Protein AF-A0A3P3XSP2-F1 (afdb_monomer)

InterPro domains:
  IPR001667 DDH domain [PF01368] (77-223)
  IPR003156 DHHA1 domain [PF02272] (504-598)
  IPR004610 Bacterial RecJ exonuclease [TIGR00644] (24-722)
  IPR038763 DHH phosphoesterase superfamily [SSF64182] (52-223)
  IPR038763 DHH phosphoesterase superfamily [SSF64182] (374-598)
  IPR041122 RecJ, OB domain [PF17768] (612-722)
  IPR051673 Single-stranded-DNA-specific exonuclease RecJ [PTHR30255] (363-726)

Radius of gyration: 29.61 Å; Cα contacts (8 Å, |Δi|>4): 1353; chains: 1; bounding box: 73×82×71 Å

Organism: NCBI:txid156406

Foldseek 3Di:
DAEDADDFDQVLLVVQCVLQVHDSLLSLLCRSLVVRALLFVCLLNDLDPLLDDQLVLFVLLLLVLVVLVVCQVVQAEEEEEFELALLRLLLQLLLQVLSVVLPHHYHYDYFFDPRDPADDLVNLVVCLVVRHQEYEYFQHQQAVQVSQVSSVVSNHAYEYQHAADRPDPDGHPGSYHHYLCPPPRSDPDNQAFSLRSSLSSLVLSLCVVVVNAQAWAKEKDKFWWDPVVPDDPDDDDDDDDPQQTKIKIKMFIAGSLDTPDIDIFIADSVRAGDPCVVVVVCVVCPPHAYEYADPPVVQVRCCVHPVNPDDDPYDHLLVLCCVPCVPVSPDDLNVQQVVDSSCSNDPDDCGSSNSSSSSVSSSSVVVSDVVVSNHLLSLLSSLLRCLQVQTACTRVNVSSNVSNLCCLQPPDDLLSVLLCVLQVNPDRDFSVCSNPRVSLLLRLCSLNSRNVLSSQSSPPPDNVSSNVSSVVSNVSSVVLVVLLVVVCVVCVVQQVVQCVVLVLAEGEDEEQPGRPSCQQVNQVVCCVVSVHKYKYWHQDPVQKIKIKIAHHPQAQVVVLCVQCVVQFPDKDDGRGIIMTMGGNVCVVVSVVSVSVVSVPDDTDPDDDYDYASEEDQLVRPDQCVVVVQVSQDPAGRSRHGHKYKYWQWWWPDWDWDDDDPWTKIWTWTDSDVDIAIEIEGSCPVCEVPFDHNVVRFGKIFMWGWDWDQDPNDTDIHTYTPDIGGHD

Secondary structure (DSSP, 8-state):
-EEE-----HHHHHHHHHHHT--HHHHHHHHHTT--SHHHHHHHH---GGGSPPGGGSTTHHHHHHHHHHHHHTT-EEEEEE-SSHHHHHHHHHHHHHHHHHT-EEEEE---TTPPSS--HHHHHHHHHTTEEEEEEES--TT-HHHHHHHHHTT-EEEEE--SPP-SSS----SEEE-TTSTTS--S-TT--HHHHHHHHHHHHHHHHHT-TT--EEEEEEEEPPGGG--S--SS----------EEEEEEEEETTEEEEEEEEE--TTSPPPTTHHHHHHHHHTTSEEEES-HHHHHHHHHHHHTT-----EEEHHHHHTTT-TTGGGS-HHHHHHH-GGGGG-SS---HHHHHHHHHHHHHHHHHHHTTSS-HHHHHHHHHHHHHTT---SHHHHHHHHHHHHHHHHS--HHHHHHHHHTT--SPP-HHHIIIIIHHHHHHHHHTT-THHHHHHHT--SHHHHHHHHHHHHHHHHHHHHHHHHHHHHHHHHHHHHHHHTTSS-EEEEESSS-GGGHHHHHHHHHHHH-S-EEEEEE-TTSEEEEEEE--TT--HHHHHHHTGGGEEEEEEETTEEEEEEEGGGHHHHHHHHHHHHHHPPPP-PPPEEE-SEE--GGG--TTHHHHHHHHPSPBTTBPPP-EEEEEEEEEEEEEEEETTEEEEEEEEE-SS-EEEEEETT-GGGBTTTB-TTTT-EEEEEEEEEEEEETTEEEEEEEEEEEEE--

Mean predicted aligned error: 7.8 Å

Solvent-accessible surface area (backbone atoms only — not comparable to full-atom values): 38610 Å² total; per-residue (Å²): 116,46,82,41,66,77,88,71,64,69,66,59,26,52,51,46,12,65,60,70,74,45,56,65,67,60,22,41,32,32,54,65,72,68,45,74,50,43,82,54,44,46,54,53,79,46,90,59,73,74,67,48,76,66,43,66,40,28,66,38,40,59,51,45,50,53,52,52,50,49,35,44,76,72,70,39,32,33,33,37,38,19,31,34,43,39,24,11,40,30,12,35,51,45,44,51,53,44,42,44,74,74,62,38,52,73,46,77,49,54,49,52,60,82,54,64,86,57,69,44,64,67,58,43,52,53,33,52,79,71,62,32,43,35,38,36,27,21,40,28,39,61,79,33,43,69,39,52,56,49,27,47,75,71,65,23,48,38,34,31,24,20,44,73,83,72,83,61,97,63,73,49,94,45,74,14,68,47,30,40,65,46,92,80,25,65,40,94,60,54,60,49,29,21,9,41,39,32,49,34,53,38,48,46,49,33,40,44,73,73,66,48,55,78,42,46,34,26,44,48,41,64,48,71,59,67,80,85,74,72,78,65,88,75,82,74,94,74,77,97,66,82,79,60,79,32,31,34,40,30,37,35,34,23,53,59,84,38,81,77,48,74,48,79,49,61,30,42,79,87,53,50,63,61,92,59,49,63,61,54,47,49,68,67,52,63,92,40,55,34,36,25,75,40,50,67,59,44,52,53,47,37,34,72,76,50,77,52,77,59,88,76,82,54,44,38,46,28,68,61,37,33,79,83,37,58,70,65,42,70,52,54,69,69,58,50,56,71,67,45,72,66,56,67,46,48,95,63,88,72,49,70,52,56,46,52,48,52,55,48,48,47,48,51,53,50,51,34,38,74,71,61,52,54,42,66,66,52,29,32,33,23,21,48,5,25,47,52,70,55,34,50,39,49,62,51,51,29,50,40,34,44,55,5,41,50,27,59,58,76,63,42,55,57,18,59,44,34,36,31,59,77,68,71,53,85,64,82,58,53,52,58,51,38,46,71,58,50,35,54,32,44,30,21,19,29,42,70,24,42,23,64,44,41,46,46,14,75,63,33,88,45,68,68,49,4,46,53,25,25,52,54,31,52,49,37,28,52,50,52,51,50,53,40,53,56,38,41,72,71,38,49,64,48,26,52,55,30,19,59,75,52,73,68,58,31,28,48,33,76,36,68,87,42,65,72,60,39,26,55,59,48,11,49,54,47,20,72,73,69,74,26,32,18,37,19,29,23,47,46,95,87,51,33,27,45,33,17,40,23,34,37,101,66,35,67,40,53,58,52,49,65,75,45,47,92,62,40,82,44,73,54,72,45,41,58,36,33,42,36,28,27,48,48,85,47,49,64,60,50,50,54,52,49,55,52,50,61,70,74,53,85,66,77,84,72,70,62,70,45,73,43,52,41,79,46,60,45,87,69,64,46,80,64,55,52,60,57,50,59,47,63,50,50,37,49,39,95,25,71,74,66,28,36,30,36,69,67,34,40,66,78,43,77,43,78,44,71,66,95,89,47,43,19,26,40,35,31,36,46,32,80,93,43,74,39,49,30,37,28,75,75,37,35,78,41,58,70,69,67,39,32,76,89,76,66,44,34,28,27,38,32,28,32,77,44,80,42,79,56,97,89,42,82,41,77,29,38,40,39,80,45,74,42,50,51,131

Structure (mmCIF, N/CA/C/O backbone):
data_AF-A0A3P3XSP2-F1
#
_entry.id   AF-A0A3P3XSP2-F1
#
loop_
_atom_site.group_PDB
_atom_site.id
_atom_site.type_symbol
_atom_site.label_atom_id
_atom_site.label_alt_id
_atom_site.label_comp_id
_atom_site.label_asym_id
_atom_site.label_entity_id
_atom_site.label_seq_id
_atom_site.pdbx_PDB_ins_code
_atom_site.Cartn_x
_atom_site.Cartn_y
_atom_site.Cartn_z
_atom_site.occupancy
_atom_site.B_iso_or_equiv
_atom_site.auth_seq_id
_atom_site.auth_comp_id
_atom_site.auth_asym_id
_atom_site.auth_atom_id
_atom_site.pdbx_PDB_model_num
ATOM 1 N N . MET A 1 1 ? 8.286 -1.061 -32.331 1.00 75.19 1 MET A N 1
ATOM 2 C CA . MET A 1 1 ? 7.518 -0.572 -31.164 1.00 75.19 1 MET A CA 1
ATOM 3 C C . MET A 1 1 ? 6.588 0.488 -31.691 1.00 75.19 1 MET A C 1
ATOM 5 O O . MET A 1 1 ? 7.045 1.421 -32.346 1.00 75.19 1 MET A O 1
ATOM 9 N N . LYS A 1 2 ? 5.294 0.334 -31.450 1.00 86.12 2 LYS A N 1
ATOM 10 C CA . LYS A 1 2 ? 4.291 1.264 -31.958 1.00 86.12 2 LYS A CA 1
ATOM 11 C C . LYS A 1 2 ? 4.090 2.390 -30.945 1.00 86.12 2 LYS A C 1
ATOM 13 O O . LYS A 1 2 ? 3.738 2.129 -29.798 1.00 86.12 2 LYS A O 1
ATOM 18 N N . TRP A 1 3 ? 4.355 3.632 -31.352 1.00 92.62 3 TRP A N 1
ATOM 19 C CA . TRP A 1 3 ? 4.163 4.811 -30.502 1.00 92.62 3 TRP A CA 1
ATOM 20 C C . TRP A 1 3 ? 2.712 5.281 -30.626 1.00 92.62 3 TRP A C 1
ATOM 22 O O . TRP A 1 3 ? 2.313 5.756 -31.691 1.00 92.62 3 TRP A O 1
ATOM 32 N N . THR A 1 4 ? 1.930 5.186 -29.551 1.00 93.19 4 THR A N 1
ATOM 33 C CA . THR A 1 4 ? 0.517 5.583 -29.569 1.00 93.19 4 THR A CA 1
ATOM 34 C C . THR A 1 4 ? 0.272 6.743 -28.624 1.00 93.19 4 THR A C 1
ATOM 36 O O . THR A 1 4 ? 0.550 6.675 -27.434 1.00 93.19 4 THR A O 1
ATOM 39 N N . LYS A 1 5 ? -0.326 7.816 -29.136 1.00 94.25 5 LYS A N 1
ATOM 40 C CA . LYS A 1 5 ? -0.815 8.932 -28.326 1.00 94.25 5 LYS A CA 1
ATOM 41 C C . LYS A 1 5 ? -2.330 8.979 -28.434 1.00 94.25 5 LYS A C 1
ATOM 43 O O . LYS A 1 5 ? -2.864 9.271 -29.499 1.00 94.25 5 LYS A O 1
ATOM 48 N N . LYS A 1 6 ? -3.020 8.695 -27.331 1.00 93.62 6 LYS A N 1
ATOM 49 C CA . LYS A 1 6 ? -4.481 8.773 -27.272 1.00 93.62 6 LYS A CA 1
ATOM 50 C C . LYS A 1 6 ? -4.935 10.233 -27.398 1.00 93.62 6 LYS A C 1
ATOM 52 O O . LYS A 1 6 ? -4.449 11.105 -26.667 1.00 93.62 6 LYS A O 1
ATOM 57 N N . GLU A 1 7 ? -5.866 10.479 -28.316 1.00 95.06 7 GLU A N 1
ATOM 58 C CA . GLU A 1 7 ? -6.561 11.762 -28.439 1.00 95.06 7 GLU A CA 1
ATOM 59 C C . GLU A 1 7 ? -7.485 11.983 -27.235 1.00 95.06 7 GLU A C 1
ATOM 61 O O . GLU A 1 7 ? -8.124 11.051 -26.743 1.00 95.06 7 GLU A O 1
ATOM 66 N N . ILE A 1 8 ? -7.534 13.220 -26.745 1.00 96.62 8 ILE A N 1
ATOM 67 C CA . ILE A 1 8 ? -8.281 13.601 -25.540 1.00 96.62 8 ILE A CA 1
ATOM 68 C C . ILE A 1 8 ? -9.073 14.884 -25.783 1.00 96.62 8 ILE A C 1
ATOM 70 O O . ILE A 1 8 ? -8.655 15.729 -26.571 1.00 96.62 8 ILE A O 1
ATOM 74 N N . ASP A 1 9 ? -10.194 15.052 -25.081 1.00 96.12 9 ASP A N 1
ATOM 75 C CA . ASP A 1 9 ? -11.040 16.241 -25.205 1.00 96.12 9 ASP A CA 1
ATOM 76 C C . ASP A 1 9 ? -10.382 17.483 -24.557 1.00 96.12 9 ASP A C 1
ATOM 78 O O . ASP A 1 9 ? -10.212 17.526 -23.332 1.00 96.12 9 ASP A O 1
ATOM 82 N N . PRO A 1 10 ? -10.056 18.541 -25.329 1.00 96.25 10 PRO A N 1
ATOM 83 C CA . PRO A 1 10 ? -9.486 19.769 -24.781 1.00 96.25 10 PRO A CA 1
ATOM 84 C C . PRO A 1 10 ? -10.411 20.506 -23.802 1.00 96.25 10 PRO A C 1
ATOM 86 O O . PRO A 1 10 ? -9.919 21.272 -22.970 1.00 96.25 10 PRO A O 1
ATOM 89 N N . ALA A 1 11 ? -11.736 20.342 -23.909 1.00 97.38 11 ALA A N 1
ATOM 90 C CA . ALA A 1 11 ? -12.674 20.937 -22.960 1.00 97.38 11 ALA A CA 1
ATOM 91 C C . ALA A 1 11 ? -12.538 20.285 -21.582 1.00 97.38 11 ALA A C 1
ATOM 93 O O . ALA A 1 11 ? -12.400 21.001 -20.589 1.00 97.38 11 ALA A O 1
ATOM 94 N N . LEU A 1 12 ? -12.461 18.953 -21.534 1.00 96.81 12 LEU A N 1
ATOM 95 C CA . LEU A 1 12 ? -12.214 18.212 -20.301 1.00 96.81 12 LEU A CA 1
ATOM 96 C C . LEU A 1 12 ?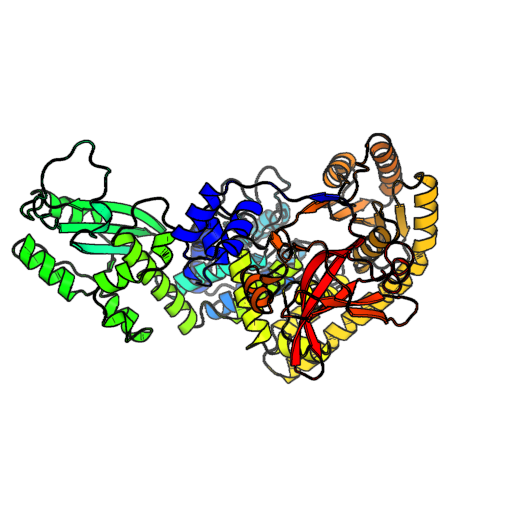 -10.874 18.591 -19.650 1.00 96.81 12 LEU A C 1
ATOM 98 O O . LEU A 1 12 ? -10.832 18.827 -18.444 1.00 96.81 12 LEU A O 1
ATOM 102 N N . VAL A 1 13 ? -9.803 18.756 -20.437 1.00 97.75 13 VAL A N 1
ATOM 103 C CA . VAL A 1 13 ? -8.498 19.221 -19.922 1.00 97.75 13 VAL A CA 1
ATOM 104 C C . VAL A 1 13 ? -8.617 20.583 -19.234 1.00 97.75 13 VAL A C 1
ATOM 106 O O . VAL A 1 13 ? -8.104 20.759 -18.131 1.00 97.75 13 VAL A O 1
ATOM 109 N N . ARG A 1 14 ? -9.321 21.547 -19.846 1.00 97.75 14 ARG A N 1
ATOM 110 C CA . ARG A 1 14 ? -9.548 22.870 -19.234 1.00 97.75 14 ARG A CA 1
ATOM 111 C C . ARG A 1 14 ? -10.370 22.775 -17.950 1.00 97.75 14 ARG A C 1
ATOM 113 O O . ARG A 1 14 ? -10.055 23.474 -16.990 1.00 97.75 14 ARG A O 1
ATOM 120 N N . THR A 1 15 ? -11.382 21.909 -17.921 1.00 96.19 15 THR A N 1
ATOM 121 C CA . THR A 1 15 ? -12.200 21.662 -16.726 1.00 96.19 15 THR A CA 1
ATOM 122 C C . THR A 1 15 ? -11.354 21.124 -15.576 1.00 96.19 15 THR A C 1
ATOM 124 O O . THR A 1 15 ? -11.419 21.674 -14.479 1.00 96.19 15 THR A O 1
ATOM 127 N N . ILE A 1 16 ? -10.520 20.108 -15.823 1.00 96.25 16 ILE A N 1
ATOM 128 C CA . ILE A 1 16 ? -9.621 19.530 -14.812 1.00 96.25 16 ILE A CA 1
ATOM 129 C C . ILE A 1 16 ? -8.586 20.561 -14.350 1.00 96.25 16 ILE A C 1
ATOM 131 O O . ILE A 1 16 ? -8.440 20.772 -13.147 1.00 96.25 16 ILE A O 1
ATOM 135 N N . ALA A 1 17 ? -7.929 21.264 -15.279 1.00 97.00 17 ALA A N 1
ATOM 136 C CA . ALA A 1 17 ? -6.945 22.298 -14.951 1.00 97.00 17 ALA A CA 1
ATOM 137 C C . ALA A 1 17 ? -7.534 23.376 -14.026 1.00 97.00 17 ALA A C 1
ATOM 139 O O . ALA A 1 17 ? -6.968 23.681 -12.978 1.00 97.00 17 ALA A O 1
ATOM 140 N N . HIS A 1 18 ? -8.714 23.904 -14.369 1.00 95.31 18 HIS A N 1
ATOM 141 C CA . HIS A 1 18 ? -9.386 24.928 -13.571 1.00 95.31 18 HIS A CA 1
ATOM 142 C C . HIS A 1 18 ? -9.887 24.393 -12.222 1.00 95.31 18 HIS A C 1
ATOM 144 O O . HIS A 1 18 ? -9.707 25.040 -11.191 1.00 95.31 18 HIS A O 1
ATOM 150 N N . ARG A 1 19 ? -10.520 23.213 -12.207 1.00 93.50 19 ARG A N 1
ATOM 151 C CA . ARG A 1 19 ? -11.083 22.621 -10.986 1.00 93.50 19 ARG A CA 1
ATOM 152 C C . ARG A 1 19 ? -10.002 22.328 -9.950 1.00 93.50 19 ARG A C 1
ATOM 154 O O . ARG A 1 19 ? -10.190 22.635 -8.776 1.00 93.50 19 ARG A O 1
ATOM 161 N N . TYR A 1 20 ? -8.886 21.749 -10.385 1.00 93.75 20 TYR A N 1
ATOM 162 C CA . TYR A 1 20 ? -7.837 21.274 -9.486 1.00 93.75 20 TYR A CA 1
ATOM 163 C C . TYR A 1 20 ? -6.644 22.223 -9.354 1.00 93.75 20 TYR A C 1
ATOM 165 O O . TYR A 1 20 ? -5.757 21.948 -8.549 1.00 93.75 20 TYR A O 1
ATOM 173 N N . GLN A 1 21 ? -6.664 23.355 -10.070 1.00 93.44 21 GLN A N 1
ATOM 174 C CA . GLN A 1 21 ? -5.619 24.386 -10.056 1.00 93.44 21 GLN A CA 1
ATOM 175 C C . GLN A 1 21 ? -4.245 23.830 -10.461 1.00 93.44 21 GLN A C 1
ATOM 177 O O . GLN A 1 21 ? -3.225 24.142 -9.850 1.00 93.44 21 GLN A O 1
ATOM 182 N N . VAL A 1 22 ? -4.238 22.992 -11.500 1.00 94.88 22 VAL A N 1
ATOM 183 C CA . VAL A 1 22 ? -3.026 22.415 -12.099 1.00 94.88 22 VAL A CA 1
ATOM 184 C C . VAL A 1 22 ? -2.792 23.003 -13.486 1.00 94.88 22 VAL A C 1
ATOM 186 O O . VAL A 1 22 ? -3.719 23.496 -14.134 1.00 94.88 22 VAL A O 1
ATOM 189 N N . ASP A 1 23 ? -1.552 22.953 -13.963 1.00 95.25 23 ASP A N 1
ATOM 190 C CA . ASP A 1 23 ? -1.226 23.406 -15.310 1.00 95.25 23 ASP A CA 1
ATOM 191 C C . ASP A 1 23 ? -1.834 22.487 -16.394 1.00 95.25 23 ASP A C 1
ATOM 193 O O . ASP A 1 23 ? -2.271 21.357 -16.147 1.00 95.25 23 ASP A O 1
ATOM 197 N N . ALA A 1 24 ? -1.868 22.985 -17.632 1.00 95.19 24 ALA A N 1
ATOM 198 C CA . ALA A 1 24 ? -2.494 22.285 -18.751 1.00 95.19 24 ALA A CA 1
ATOM 199 C C . ALA A 1 24 ? -1.788 20.971 -19.129 1.00 95.19 24 ALA A C 1
ATOM 201 O O . ALA A 1 24 ? -2.453 20.058 -19.621 1.00 95.19 24 ALA A O 1
ATOM 202 N N . LEU A 1 25 ? -0.470 20.858 -18.914 1.00 95.69 25 LEU A N 1
ATOM 203 C CA . LEU A 1 25 ? 0.269 19.628 -19.187 1.00 95.69 25 LEU A CA 1
ATOM 204 C C . LEU A 1 25 ? -0.151 18.552 -18.182 1.00 95.69 25 LEU A C 1
ATOM 206 O O . LEU A 1 25 ? -0.599 17.488 -18.615 1.00 95.69 25 LEU A O 1
ATOM 210 N N . THR A 1 26 ? -0.125 18.863 -16.884 1.00 96.62 26 THR A N 1
ATOM 211 C CA . THR A 1 26 ? -0.584 17.967 -15.808 1.00 96.62 26 THR A CA 1
ATOM 212 C C . THR A 1 26 ? -2.030 17.513 -16.025 1.00 96.62 26 THR A C 1
ATOM 214 O O . THR A 1 26 ? -2.309 16.313 -16.047 1.00 96.62 26 THR A O 1
ATOM 217 N N . ALA A 1 27 ? -2.949 18.448 -16.293 1.00 97.25 27 ALA A N 1
ATOM 218 C CA . ALA A 1 27 ? -4.344 18.115 -16.586 1.00 97.25 27 ALA A CA 1
ATOM 219 C C . ALA A 1 27 ? -4.488 17.216 -17.824 1.00 97.25 27 ALA A C 1
ATOM 221 O O . ALA A 1 27 ? -5.316 16.306 -17.837 1.00 97.25 27 ALA A O 1
ATOM 222 N N . SER A 1 28 ? -3.679 17.437 -18.868 1.00 97.25 28 SER A N 1
ATOM 223 C CA . SER A 1 28 ? -3.717 16.596 -20.068 1.00 97.25 28 SER A CA 1
ATOM 224 C C . SER A 1 28 ? -3.277 15.160 -19.789 1.00 97.25 28 SER A C 1
ATOM 226 O O . SER A 1 28 ? -3.852 14.239 -20.365 1.00 97.25 28 SER A O 1
ATOM 228 N N . ILE A 1 29 ? -2.298 14.968 -18.900 1.00 97.50 29 ILE A N 1
ATOM 229 C CA . ILE A 1 29 ? -1.819 13.646 -18.490 1.00 97.50 29 ILE A CA 1
ATOM 230 C C . ILE A 1 29 ? -2.907 12.932 -17.688 1.00 97.50 29 ILE A C 1
ATOM 232 O O . ILE A 1 29 ? -3.219 11.788 -18.005 1.00 97.50 29 ILE A O 1
ATOM 236 N N . PHE A 1 30 ? -3.556 13.616 -16.737 1.00 97.06 30 PHE A N 1
ATOM 237 C CA . PHE A 1 30 ? -4.695 13.055 -16.002 1.00 97.06 30 PHE A CA 1
ATOM 238 C C . PHE A 1 30 ? -5.797 12.555 -16.944 1.00 97.06 30 PHE A C 1
ATOM 240 O O . PHE A 1 30 ? -6.161 11.382 -16.891 1.00 97.06 30 PHE A O 1
ATOM 247 N N . VAL A 1 31 ? -6.254 13.384 -17.892 1.00 97.31 31 VAL A N 1
ATOM 248 C CA . VAL A 1 31 ? -7.268 12.958 -18.876 1.00 97.31 31 VAL A CA 1
ATOM 249 C C . VAL A 1 31 ? -6.778 11.779 -19.720 1.00 97.31 31 VAL A C 1
ATOM 251 O O . VAL A 1 31 ? -7.531 10.839 -19.976 1.00 97.31 31 VAL A O 1
ATOM 254 N N . ARG A 1 32 ? -5.516 11.802 -20.159 1.00 96.75 32 ARG A N 1
ATOM 255 C CA . ARG A 1 32 ? -4.955 10.767 -21.037 1.00 96.75 32 ARG A CA 1
ATOM 256 C C . ARG A 1 32 ? -4.815 9.416 -20.339 1.00 96.75 32 ARG A C 1
ATOM 258 O O . ARG A 1 32 ? -5.104 8.399 -20.966 1.00 96.75 32 ARG A O 1
ATOM 265 N N . ARG A 1 33 ? -4.483 9.427 -19.045 1.00 95.00 33 ARG A N 1
ATOM 266 C CA . ARG A 1 33 ? -4.466 8.258 -18.150 1.00 95.00 33 ARG A CA 1
ATOM 267 C C . ARG A 1 33 ? -5.847 7.875 -17.607 1.00 95.00 33 ARG A C 1
ATOM 269 O O . ARG A 1 33 ? -5.940 6.972 -16.788 1.00 95.00 33 ARG A O 1
ATOM 276 N N . ASN A 1 34 ? -6.919 8.526 -18.069 1.00 95.19 34 ASN A N 1
ATOM 277 C CA . ASN A 1 34 ? -8.289 8.290 -17.605 1.00 95.19 34 ASN A CA 1
ATOM 278 C C . ASN A 1 34 ? -8.486 8.540 -16.091 1.00 95.19 34 ASN A C 1
ATOM 280 O O . ASN A 1 34 ? -9.357 7.945 -15.465 1.00 95.19 34 ASN A O 1
ATOM 284 N N . LEU A 1 35 ? -7.681 9.438 -15.519 1.00 94.88 35 LEU A N 1
ATOM 285 C CA . LEU A 1 35 ? -7.780 9.933 -14.146 1.00 94.88 35 LEU A CA 1
ATOM 286 C C . LEU A 1 35 ? -8.626 11.206 -14.162 1.00 94.88 35 LEU A C 1
ATOM 288 O O . LEU A 1 35 ? -8.101 12.317 -14.204 1.00 94.88 35 LEU A O 1
ATOM 292 N N . ILE A 1 36 ? -9.943 11.042 -14.234 1.00 94.62 36 ILE A N 1
ATOM 293 C CA . ILE A 1 36 ? -10.883 12.161 -14.412 1.00 94.62 36 ILE A CA 1
ATOM 294 C C . ILE A 1 36 ? -11.824 12.333 -13.221 1.00 94.62 36 ILE A C 1
ATOM 296 O O . ILE A 1 36 ? -12.393 13.412 -13.047 1.00 94.62 36 ILE A O 1
ATOM 300 N N . GLU A 1 37 ? -11.959 11.296 -12.394 1.00 94.38 37 GLU A N 1
ATOM 301 C CA . GLU A 1 37 ? -12.838 11.326 -11.236 1.00 94.38 37 GLU A CA 1
ATOM 302 C C . GLU A 1 37 ? -12.153 12.001 -10.038 1.00 94.38 37 GLU A C 1
ATOM 304 O O . GLU A 1 37 ? -10.952 11.798 -9.807 1.00 94.38 37 GLU A O 1
ATOM 309 N N . PRO A 1 38 ? -12.893 12.785 -9.234 1.00 92.69 38 PRO A N 1
ATOM 310 C CA . PRO A 1 38 ? -12.333 13.441 -8.059 1.00 92.69 38 PRO A CA 1
ATOM 311 C C . PRO A 1 38 ? -11.667 12.482 -7.071 1.00 92.69 38 PRO A C 1
ATOM 313 O O . PRO A 1 38 ? -10.612 12.812 -6.530 1.00 92.69 38 PRO A O 1
ATOM 316 N N . GLU A 1 39 ? -12.253 11.296 -6.886 1.00 90.19 39 GLU A N 1
ATOM 317 C CA . GLU A 1 39 ? -11.765 10.276 -5.958 1.00 90.19 39 GLU A CA 1
ATOM 318 C C . GLU A 1 39 ? -10.426 9.683 -6.402 1.00 90.19 39 GLU A C 1
ATOM 320 O O . GLU A 1 39 ? -9.663 9.226 -5.563 1.00 90.19 39 GLU A O 1
ATOM 325 N N . GLN A 1 40 ? -10.104 9.741 -7.698 1.00 93.12 40 GLN A N 1
ATOM 326 C CA . GLN A 1 40 ? -8.814 9.304 -8.232 1.00 93.12 40 GLN A CA 1
ATOM 327 C C . GLN A 1 40 ? -7.773 10.421 -8.121 1.00 93.12 40 GLN A C 1
ATOM 329 O O . GLN A 1 40 ? -6.667 10.208 -7.629 1.00 93.12 40 GLN A O 1
ATOM 334 N N . ILE A 1 41 ? -8.131 11.630 -8.568 1.00 94.50 41 ILE A N 1
ATOM 335 C CA . ILE A 1 41 ? -7.202 12.764 -8.675 1.00 94.50 41 ILE A CA 1
ATOM 336 C C . ILE A 1 41 ? -6.683 13.201 -7.296 1.00 94.50 41 ILE A C 1
ATOM 338 O O . ILE A 1 41 ? -5.517 13.584 -7.179 1.00 94.50 41 ILE A O 1
ATOM 342 N N . GLN A 1 42 ? -7.505 13.116 -6.244 1.00 93.62 42 GLN A N 1
ATOM 343 C CA . GLN A 1 42 ? -7.084 13.481 -4.885 1.00 93.62 42 GLN A CA 1
ATOM 344 C C . GLN A 1 42 ? -5.844 12.710 -4.411 1.00 93.62 42 GLN A C 1
ATOM 346 O O . GLN A 1 42 ? -4.986 13.302 -3.766 1.00 93.62 42 GLN A O 1
ATOM 351 N N . PHE A 1 43 ? -5.683 11.438 -4.796 1.00 93.69 43 PHE A N 1
ATOM 352 C CA . PHE A 1 43 ? -4.518 10.632 -4.411 1.00 93.69 43 PHE A CA 1
ATOM 353 C C . PHE A 1 43 ? -3.239 11.006 -5.164 1.00 93.69 43 PHE A C 1
ATOM 355 O O . PHE A 1 43 ? -2.157 10.559 -4.783 1.00 93.69 43 PHE A O 1
ATOM 362 N N . TYR A 1 44 ? -3.329 11.795 -6.235 1.00 93.31 44 TYR A N 1
ATOM 363 C CA . TYR A 1 44 ? -2.166 12.370 -6.912 1.00 93.31 44 TYR A CA 1
ATOM 364 C C . TYR A 1 44 ? -1.832 13.749 -6.349 1.00 93.31 44 TYR A C 1
ATOM 366 O O . TYR A 1 44 ? -0.664 14.043 -6.129 1.00 93.31 44 TYR A O 1
ATOM 374 N N . LEU A 1 45 ? -2.857 14.563 -6.078 1.00 91.94 45 LEU A N 1
ATOM 375 C CA . LEU A 1 45 ? -2.681 15.959 -5.689 1.00 91.94 45 LEU A CA 1
ATOM 376 C C . LEU A 1 45 ? -2.508 16.206 -4.191 1.00 91.94 45 LEU A C 1
ATOM 378 O O . LEU A 1 45 ? -2.026 17.275 -3.816 1.00 91.94 45 LEU A O 1
ATOM 382 N N . GLU A 1 46 ? -2.918 15.266 -3.345 1.00 91.06 46 GLU A N 1
ATOM 383 C CA . GLU A 1 46 ? -2.836 15.395 -1.896 1.00 91.06 46 GLU A CA 1
ATOM 384 C C . GLU A 1 46 ? -2.051 14.227 -1.281 1.00 91.06 46 GLU A C 1
ATOM 386 O O . GLU A 1 46 ? -2.121 13.074 -1.715 1.00 91.06 46 GLU A O 1
ATOM 391 N N . ASP A 1 47 ? -1.339 14.542 -0.203 1.00 87.00 47 ASP A N 1
ATOM 392 C CA . ASP A 1 47 ? -0.568 13.579 0.582 1.00 87.00 47 ASP A CA 1
ATOM 393 C C . ASP A 1 47 ? -1.217 13.286 1.936 1.00 87.00 47 ASP A C 1
ATOM 395 O O . ASP A 1 47 ? -0.570 12.709 2.800 1.00 87.00 47 ASP A O 1
ATOM 399 N N . ASP A 1 48 ? -2.456 13.714 2.175 1.00 88.44 48 ASP A N 1
ATOM 400 C CA . ASP A 1 48 ? -3.103 13.667 3.490 1.00 88.44 48 ASP A CA 1
ATOM 401 C C . ASP A 1 48 ? -3.580 12.253 3.869 1.00 88.44 48 ASP A C 1
ATOM 403 O O . ASP A 1 48 ? -4.296 11.607 3.107 1.00 88.44 48 ASP A O 1
ATOM 407 N N . LEU A 1 49 ? -3.243 11.793 5.083 1.00 91.50 49 LEU A N 1
ATOM 408 C CA . LEU A 1 49 ? -3.695 10.498 5.612 1.00 91.50 49 LEU A CA 1
ATOM 409 C C . LEU A 1 49 ? -5.211 10.426 5.822 1.00 91.50 49 LEU A C 1
ATOM 411 O O . LEU A 1 49 ? -5.745 9.327 5.928 1.00 91.50 49 LEU A O 1
ATOM 415 N N . GLN A 1 50 ? -5.912 11.562 5.836 1.00 90.69 50 GLN A N 1
ATOM 416 C CA . GLN A 1 50 ? -7.378 11.614 5.832 1.00 90.69 50 GLN A CA 1
ATOM 417 C C . GLN A 1 50 ? -8.010 10.936 4.615 1.00 90.69 50 GLN A C 1
ATOM 419 O O . GLN A 1 50 ? -9.196 10.622 4.656 1.00 90.69 50 GLN A O 1
ATOM 424 N N . LEU A 1 51 ? -7.240 10.724 3.543 1.00 93.06 51 LEU A N 1
ATOM 425 C CA . LEU A 1 51 ? -7.695 10.001 2.359 1.00 93.06 51 LEU A CA 1
ATOM 426 C C . LEU A 1 51 ? -7.642 8.476 2.517 1.00 93.06 51 LEU A C 1
ATOM 428 O O . LEU A 1 51 ? -8.139 7.773 1.644 1.00 93.06 51 LEU A O 1
ATOM 432 N N . LEU A 1 52 ? -7.055 7.951 3.598 1.00 95.56 52 LEU A N 1
ATOM 433 C CA . LEU A 1 52 ? -7.165 6.528 3.909 1.00 95.56 52 LEU A CA 1
ATOM 434 C C . LEU A 1 52 ? -8.630 6.170 4.162 1.00 95.56 52 LEU A C 1
ATOM 436 O O . LEU A 1 52 ? -9.302 6.825 4.964 1.00 95.56 52 LEU A O 1
ATOM 440 N N . HIS A 1 53 ? -9.100 5.076 3.564 1.00 96.75 53 HIS A N 1
ATOM 441 C CA . HIS A 1 53 ? -10.452 4.597 3.840 1.00 96.75 53 HIS A CA 1
ATOM 442 C C . HIS A 1 53 ? -10.570 4.154 5.299 1.00 96.75 53 HIS A C 1
ATOM 444 O O . HIS A 1 53 ? -9.649 3.534 5.858 1.00 96.75 53 HIS A O 1
ATOM 450 N N . ASN A 1 54 ? -11.711 4.478 5.914 1.00 97.81 54 ASN A N 1
ATOM 451 C CA . ASN A 1 54 ? -12.025 4.104 7.290 1.00 97.81 54 ASN A CA 1
ATOM 452 C C . ASN A 1 54 ? -12.009 2.565 7.427 1.00 97.81 54 ASN A C 1
ATOM 454 O O . ASN A 1 54 ? -12.657 1.890 6.628 1.00 97.81 54 ASN A O 1
ATOM 458 N N . PRO A 1 55 ? -11.287 1.991 8.408 1.00 98.25 55 PRO A N 1
ATOM 459 C CA . PRO A 1 55 ? -11.152 0.541 8.528 1.00 98.25 55 PRO A CA 1
ATOM 460 C C . PRO A 1 55 ? -12.472 -0.174 8.866 1.00 98.25 55 PRO A C 1
ATOM 462 O O . PRO A 1 55 ? -12.636 -1.325 8.482 1.00 98.25 55 PRO A O 1
ATOM 465 N N . PHE A 1 56 ? -13.443 0.497 9.492 1.00 98.44 56 PHE A N 1
ATOM 466 C CA . PHE A 1 56 ? -14.764 -0.071 9.798 1.00 98.44 56 PHE A CA 1
ATOM 467 C C . PHE A 1 56 ? -15.696 -0.168 8.582 1.00 98.44 56 PHE A C 1
ATOM 469 O O . PHE A 1 56 ? -16.840 -0.588 8.713 1.00 98.44 56 PHE A O 1
ATOM 476 N N . LEU A 1 57 ? -15.222 0.210 7.388 1.00 98.06 57 LEU A N 1
ATOM 477 C CA . LEU A 1 57 ? -15.904 -0.122 6.136 1.00 98.06 57 LEU A CA 1
ATOM 478 C C . LEU A 1 57 ? -15.799 -1.620 5.808 1.00 98.06 57 LEU A C 1
ATOM 480 O O . LEU A 1 57 ? -16.604 -2.120 5.032 1.00 98.06 57 LEU A O 1
ATOM 484 N N . PHE A 1 58 ? -14.849 -2.342 6.415 1.00 98.12 58 PHE A N 1
ATOM 485 C CA . PHE A 1 58 ? -14.902 -3.800 6.461 1.00 98.12 58 PHE A CA 1
ATOM 486 C C . PHE A 1 58 ? -16.032 -4.234 7.397 1.00 98.12 58 PHE A C 1
ATOM 488 O O . PHE A 1 58 ? -15.980 -3.969 8.598 1.00 98.12 58 PHE A O 1
ATOM 495 N N . THR A 1 59 ? -17.014 -4.954 6.862 1.00 95.81 59 THR A N 1
ATOM 496 C CA . THR A 1 59 ? -18.204 -5.406 7.599 1.00 95.81 59 THR A CA 1
ATOM 497 C C . THR A 1 59 ? -17.838 -6.219 8.847 1.00 95.81 59 THR A C 1
ATOM 499 O O . THR A 1 59 ? -18.429 -6.008 9.899 1.00 95.81 59 THR A O 1
ATOM 502 N N . SER A 1 60 ? -16.816 -7.079 8.767 1.00 97.31 60 SER A N 1
ATOM 503 C CA . SER A 1 60 ? -16.347 -7.911 9.891 1.00 97.31 60 SER A CA 1
ATOM 504 C C . SER A 1 60 ? -15.300 -7.237 10.792 1.00 97.31 60 SER A C 1
ATOM 506 O O . SER A 1 60 ? -14.731 -7.888 11.667 1.00 97.31 60 SER A O 1
ATOM 508 N N . MET A 1 61 ? -14.999 -5.944 10.599 1.00 98.62 61 MET A N 1
ATOM 509 C CA . MET A 1 61 ? -14.008 -5.248 11.434 1.00 98.62 61 MET A CA 1
ATOM 510 C C . MET A 1 61 ? -14.471 -5.123 12.886 1.00 98.62 61 MET A C 1
ATOM 512 O O . MET A 1 61 ? -13.652 -5.247 13.792 1.00 98.62 61 MET A O 1
ATOM 516 N N . GLU A 1 62 ? -15.766 -4.895 13.129 1.00 98.44 62 GLU A N 1
ATOM 517 C CA . GLU A 1 62 ? -16.293 -4.832 14.499 1.00 98.44 62 GLU A CA 1
ATOM 518 C C . GLU A 1 62 ? -16.125 -6.168 15.231 1.00 98.44 62 GLU A C 1
ATOM 520 O O . GLU A 1 62 ? -15.641 -6.172 16.361 1.00 98.44 62 GLU A O 1
ATOM 525 N N . ASP A 1 63 ? -16.419 -7.292 14.569 1.00 98.56 63 ASP A N 1
ATOM 526 C CA . ASP A 1 63 ? -16.256 -8.635 15.144 1.00 98.56 63 ASP A CA 1
ATOM 527 C C . ASP A 1 63 ? -14.789 -8.903 15.528 1.00 98.56 63 ASP A C 1
ATOM 529 O O . ASP A 1 63 ? -14.497 -9.405 16.617 1.00 98.56 63 ASP A O 1
ATOM 533 N N . ALA A 1 64 ? -13.845 -8.495 14.670 1.00 98.69 64 ALA A N 1
ATOM 534 C CA . ALA A 1 64 ? -12.415 -8.604 14.950 1.00 98.69 64 ALA A CA 1
ATOM 535 C C . ALA A 1 64 ? -11.998 -7.761 16.170 1.00 98.69 64 ALA A C 1
ATOM 537 O O . ALA A 1 64 ? -11.281 -8.246 17.049 1.00 98.69 64 ALA A O 1
ATOM 538 N N . ILE A 1 65 ? -12.441 -6.501 16.244 1.00 98.75 65 ILE A N 1
ATOM 539 C CA . ILE A 1 65 ? -12.080 -5.593 17.342 1.00 98.75 65 ILE A CA 1
ATOM 540 C C . ILE A 1 65 ? -12.737 -6.008 18.661 1.00 98.75 65 ILE A C 1
ATOM 542 O O . ILE A 1 65 ? -12.063 -5.990 19.691 1.00 98.75 65 ILE A O 1
ATOM 546 N N . ASP A 1 66 ? -14.001 -6.432 18.648 1.00 98.75 66 ASP A N 1
ATOM 547 C CA . ASP A 1 66 ? -14.688 -6.952 19.835 1.00 98.75 66 ASP A CA 1
ATOM 548 C C . ASP A 1 66 ? -13.949 -8.171 20.402 1.00 98.75 66 ASP A C 1
ATOM 550 O O . ASP A 1 66 ? -13.680 -8.237 21.604 1.00 98.75 66 ASP A O 1
ATOM 554 N N . ARG A 1 67 ? -13.539 -9.104 19.533 1.00 98.75 67 ARG A N 1
ATOM 555 C CA . ARG A 1 67 ? -12.798 -10.298 19.949 1.00 98.75 67 ARG A CA 1
ATOM 556 C C . ARG A 1 67 ? -11.425 -9.973 20.539 1.00 98.75 67 ARG A C 1
ATOM 558 O O . ARG A 1 67 ? -11.004 -10.619 21.501 1.00 98.75 67 ARG A O 1
ATOM 565 N N . LEU A 1 68 ? -10.738 -8.974 19.985 1.00 98.69 68 LEU A N 1
ATOM 566 C CA . LEU A 1 68 ? -9.449 -8.483 20.483 1.00 98.69 68 LEU A CA 1
ATOM 567 C C . LEU A 1 68 ? -9.569 -7.745 21.820 1.00 98.69 68 LEU A C 1
ATOM 569 O O . LEU A 1 68 ? -8.679 -7.856 22.663 1.00 98.69 68 LEU A O 1
ATOM 573 N N . ILE A 1 69 ? -10.654 -6.994 22.028 1.00 98.56 69 ILE A N 1
ATOM 574 C CA . ILE A 1 69 ? -10.959 -6.376 23.324 1.00 98.56 69 ILE A CA 1
ATOM 575 C C . ILE A 1 69 ? -11.191 -7.468 24.368 1.00 98.56 69 ILE A C 1
ATOM 577 O O . ILE A 1 69 ? -10.551 -7.421 25.415 1.00 98.56 69 ILE A O 1
ATOM 581 N N . MET A 1 70 ? -12.002 -8.483 24.051 1.00 98.50 70 MET A N 1
ATOM 582 C CA . MET A 1 70 ? -12.235 -9.626 24.940 1.00 98.50 70 MET A CA 1
ATOM 583 C C . MET A 1 70 ? -10.927 -10.347 25.286 1.00 98.50 70 MET A C 1
ATOM 585 O O . MET A 1 70 ? -10.641 -10.549 26.461 1.00 98.50 70 MET A O 1
ATOM 589 N N . ALA A 1 71 ? -10.078 -10.625 24.286 1.00 98.44 71 ALA A N 1
ATOM 590 C CA . ALA A 1 71 ? -8.762 -11.230 24.509 1.00 98.44 71 ALA A CA 1
ATOM 591 C C . ALA A 1 71 ? -7.918 -10.427 25.506 1.00 98.44 71 ALA A C 1
ATOM 593 O O . ALA A 1 71 ? -7.207 -10.986 26.333 1.00 98.44 71 ALA A O 1
ATOM 594 N N . ARG A 1 72 ? -7.988 -9.096 25.434 1.00 97.44 72 ARG A N 1
ATOM 595 C CA . ARG A 1 72 ? -7.226 -8.221 26.322 1.00 97.44 72 ARG A CA 1
ATOM 596 C C . ARG A 1 72 ? -7.808 -8.181 27.732 1.00 97.44 72 ARG A C 1
ATOM 598 O O . ARG A 1 72 ? -7.040 -8.112 28.686 1.00 97.44 72 ARG A O 1
ATOM 605 N N . GLU A 1 73 ? -9.130 -8.156 27.860 1.00 97.56 73 GLU A N 1
ATOM 606 C CA . GLU A 1 73 ? -9.823 -8.136 29.154 1.00 97.56 73 GLU A CA 1
ATOM 607 C C . GLU A 1 73 ? -9.633 -9.445 29.926 1.00 97.56 73 GLU A C 1
ATOM 609 O O . GLU A 1 73 ? -9.444 -9.410 31.139 1.00 97.56 73 GLU A O 1
ATOM 614 N N . GLU A 1 74 ? -9.607 -10.571 29.213 1.00 97.75 74 GLU A N 1
ATOM 615 C CA . GLU A 1 74 ? -9.409 -11.917 29.766 1.00 97.75 74 GLU A CA 1
ATOM 616 C C . GLU A 1 74 ? -7.924 -12.337 29.833 1.00 97.75 74 GLU A C 1
ATOM 618 O O . GLU A 1 74 ? -7.617 -13.478 30.173 1.00 97.75 74 GLU A O 1
ATOM 623 N N . GLU A 1 75 ? -6.991 -11.422 29.527 1.00 97.69 75 GLU A N 1
ATOM 624 C CA . GLU A 1 75 ? -5.535 -11.660 29.532 1.00 97.69 75 GLU A CA 1
ATOM 625 C C . GLU A 1 75 ? -5.113 -12.887 28.690 1.00 97.69 75 GLU A C 1
ATOM 627 O O . GLU A 1 75 ? -4.209 -13.648 29.043 1.00 97.69 75 GLU A O 1
ATOM 632 N N . GLU A 1 76 ? -5.781 -13.084 27.552 1.00 98.25 76 GLU A N 1
ATOM 633 C CA . GLU A 1 76 ? -5.537 -14.185 26.628 1.00 98.25 76 GLU A CA 1
ATOM 634 C C . GLU A 1 76 ? -4.191 -14.061 25.897 1.00 98.25 76 GLU A C 1
ATOM 636 O O . GLU A 1 76 ? -3.669 -12.972 25.631 1.00 98.25 76 GLU A O 1
ATOM 641 N N . LYS A 1 77 ? -3.667 -15.217 25.480 1.00 98.44 77 LYS A N 1
ATOM 642 C CA . LYS A 1 77 ? -2.497 -15.314 24.606 1.00 98.44 77 LYS A CA 1
ATOM 643 C C . LYS A 1 77 ? -2.929 -15.389 23.152 1.00 98.44 77 LYS A C 1
ATOM 645 O O . LYS A 1 77 ? -3.771 -16.212 22.789 1.00 98.44 77 LYS A O 1
ATOM 650 N N . VAL A 1 78 ? -2.289 -14.576 22.317 1.00 98.62 78 VAL A N 1
ATOM 651 C CA . VAL A 1 78 ? -2.613 -14.449 20.892 1.00 98.62 78 VAL A CA 1
ATOM 652 C C . VAL A 1 78 ? -1.435 -14.896 20.037 1.00 98.62 78 VAL A C 1
ATOM 654 O O . VAL A 1 78 ? -0.298 -14.513 20.306 1.00 98.62 78 VAL A O 1
ATOM 657 N N . LEU A 1 79 ? -1.694 -15.663 18.979 1.00 98.69 79 LEU A N 1
ATOM 658 C CA . LEU A 1 79 ? -0.707 -15.995 17.951 1.00 98.69 79 LEU A CA 1
ATOM 659 C C . LEU A 1 79 ? -0.972 -15.200 16.674 1.00 98.69 79 LEU A C 1
ATOM 661 O O . LEU A 1 79 ? -2.029 -15.341 16.071 1.00 98.69 79 LEU A O 1
ATOM 665 N N . VAL A 1 80 ? 0.016 -14.437 16.212 1.00 98.75 80 VAL A N 1
ATOM 666 C CA . VAL A 1 80 ? 0.049 -13.910 14.842 1.00 98.75 80 VAL A CA 1
ATOM 667 C C . VAL A 1 80 ? 0.738 -14.932 13.943 1.00 98.75 80 VAL A C 1
ATOM 669 O O . VAL A 1 80 ? 1.907 -15.255 14.155 1.00 98.75 80 VAL A O 1
ATOM 672 N N . PHE A 1 81 ? 0.030 -15.441 12.942 1.00 98.19 81 PHE A N 1
ATOM 673 C CA . PHE A 1 8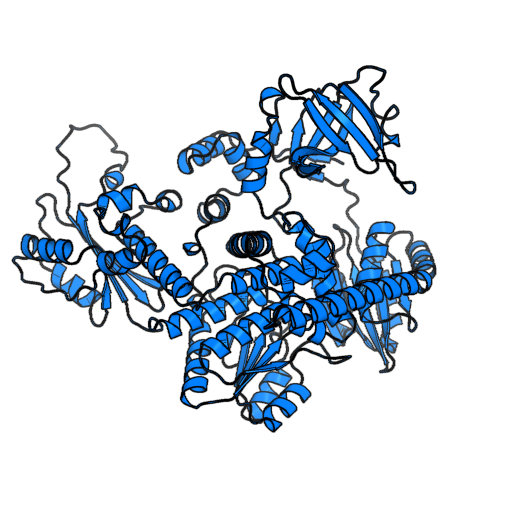1 ? 0.570 -16.384 11.967 1.00 98.19 81 PHE A CA 1
ATOM 674 C C . PHE A 1 81 ? 0.611 -15.724 10.588 1.00 98.19 81 PHE A C 1
ATOM 676 O O . PHE A 1 81 ? -0.439 -15.369 10.066 1.00 98.19 81 PHE A O 1
ATOM 683 N N . GLY A 1 82 ? 1.788 -15.544 9.994 1.00 96.62 82 GLY A N 1
ATOM 684 C CA . GLY A 1 82 ? 1.901 -14.926 8.667 1.00 96.62 82 GLY A CA 1
ATOM 685 C C . GLY A 1 82 ? 2.680 -15.750 7.659 1.00 96.62 82 GLY A C 1
ATOM 686 O O . GLY A 1 82 ? 3.192 -16.815 7.996 1.00 96.62 82 GLY A O 1
ATOM 687 N N . ASP A 1 83 ? 2.787 -15.256 6.426 1.00 92.75 83 ASP A N 1
ATOM 688 C CA . ASP A 1 83 ? 3.581 -15.908 5.381 1.00 92.75 83 ASP A CA 1
ATOM 689 C C . ASP A 1 83 ? 5.091 -15.577 5.462 1.00 92.75 83 ASP A C 1
ATOM 691 O O . ASP A 1 83 ? 5.555 -14.669 6.156 1.00 92.75 83 ASP A O 1
ATOM 695 N N . SER A 1 84 ? 5.880 -16.387 4.763 1.00 91.81 84 SER A N 1
ATOM 696 C CA . SER A 1 84 ? 7.337 -16.373 4.670 1.00 91.81 84 SER A CA 1
ATOM 697 C C . SER A 1 84 ? 7.910 -15.353 3.681 1.00 91.81 84 SER A C 1
ATOM 699 O O . SER A 1 84 ? 9.137 -15.187 3.619 1.00 91.81 84 SER A O 1
ATOM 701 N N . ASP A 1 85 ? 7.069 -14.698 2.882 1.00 93.12 85 ASP A N 1
ATOM 702 C CA . ASP A 1 85 ? 7.491 -13.664 1.949 1.00 93.12 85 ASP A CA 1
ATOM 703 C C . ASP A 1 85 ? 7.493 -12.261 2.591 1.00 93.12 85 ASP A C 1
ATOM 705 O O . ASP A 1 85 ? 7.276 -12.090 3.787 1.00 93.12 85 ASP A O 1
ATOM 709 N N . THR A 1 86 ? 7.855 -11.230 1.830 1.00 96.06 86 THR A N 1
ATOM 710 C CA . THR A 1 86 ? 7.999 -9.872 2.372 1.00 96.06 86 THR A CA 1
ATOM 711 C C . THR A 1 86 ? 6.664 -9.290 2.826 1.00 96.06 86 THR A C 1
ATOM 713 O O . THR A 1 86 ? 6.667 -8.552 3.814 1.00 96.06 86 THR A O 1
ATOM 716 N N . ASP A 1 87 ? 5.554 -9.586 2.147 1.00 97.50 87 ASP A N 1
ATOM 717 C CA . ASP A 1 87 ? 4.244 -9.083 2.559 1.00 97.50 87 ASP A CA 1
ATOM 718 C C . ASP A 1 87 ? 3.825 -9.760 3.869 1.00 97.50 87 ASP A C 1
ATOM 720 O O . ASP A 1 87 ? 3.614 -9.070 4.871 1.00 97.50 87 ASP A O 1
ATOM 724 N N . GLY A 1 88 ? 3.923 -11.087 3.953 1.00 97.31 88 GLY A N 1
ATOM 725 C CA . GLY A 1 88 ? 3.612 -11.846 5.166 1.00 97.31 88 GLY A CA 1
ATOM 726 C C . GLY A 1 88 ? 4.520 -11.532 6.354 1.00 97.31 88 GLY A C 1
ATOM 727 O O . GLY A 1 88 ? 4.046 -11.328 7.479 1.00 97.31 88 GLY A O 1
ATOM 728 N N . ILE A 1 89 ? 5.827 -11.382 6.126 1.00 97.94 89 ILE A N 1
ATOM 729 C CA . ILE A 1 89 ? 6.785 -10.995 7.169 1.00 97.94 89 ILE A CA 1
ATOM 730 C C . ILE A 1 89 ? 6.473 -9.582 7.678 1.00 97.94 89 ILE A C 1
ATOM 732 O O . ILE A 1 89 ? 6.449 -9.355 8.890 1.00 97.94 89 ILE A O 1
ATOM 736 N N . THR A 1 90 ? 6.247 -8.612 6.784 1.00 98.56 90 THR A N 1
ATOM 737 C CA . THR A 1 90 ? 5.955 -7.232 7.211 1.00 98.56 90 THR A CA 1
ATOM 738 C C . THR A 1 90 ? 4.605 -7.134 7.918 1.00 98.56 90 THR A C 1
ATOM 740 O O . THR A 1 90 ? 4.523 -6.437 8.932 1.00 98.56 90 THR A O 1
ATOM 743 N N . SER A 1 91 ? 3.604 -7.895 7.467 1.00 98.69 91 SER A N 1
ATOM 744 C CA . SER A 1 91 ? 2.296 -8.043 8.113 1.00 98.69 91 SER A CA 1
ATOM 745 C C . SER A 1 91 ? 2.419 -8.603 9.526 1.00 98.69 91 SER A C 1
ATOM 747 O O . SER A 1 91 ? 1.882 -8.031 10.475 1.00 98.69 91 SER A O 1
ATOM 749 N N . THR A 1 92 ? 3.207 -9.671 9.687 1.00 98.69 92 THR A N 1
ATOM 750 C CA . THR A 1 92 ? 3.463 -10.318 10.983 1.00 98.69 92 THR A CA 1
ATOM 751 C C . THR A 1 92 ? 4.072 -9.334 11.973 1.00 98.69 92 THR A C 1
ATOM 753 O O . THR A 1 92 ? 3.605 -9.222 13.108 1.00 98.69 92 THR A O 1
ATOM 756 N N . VAL A 1 93 ? 5.092 -8.582 11.546 1.00 98.50 93 VAL A N 1
ATOM 757 C CA . VAL A 1 93 ? 5.751 -7.582 12.398 1.00 98.50 93 VAL A CA 1
ATOM 758 C C . VAL A 1 93 ? 4.796 -6.444 12.746 1.00 98.50 93 VAL A C 1
ATOM 760 O O . VAL A 1 93 ? 4.704 -6.073 13.915 1.00 98.50 93 VAL A O 1
ATOM 763 N N . LEU A 1 94 ? 4.068 -5.912 11.760 1.00 98.62 94 LEU A N 1
ATOM 764 C CA . LEU A 1 94 ? 3.121 -4.815 11.960 1.00 98.62 94 LEU A CA 1
ATOM 765 C C . LEU A 1 94 ? 2.034 -5.207 12.964 1.00 98.62 94 LEU A C 1
ATOM 767 O O . LEU A 1 94 ? 1.788 -4.467 13.920 1.00 98.62 94 LEU A O 1
ATOM 771 N N . MET A 1 95 ? 1.411 -6.370 12.771 1.00 98.75 95 MET A N 1
ATOM 772 C CA . MET A 1 95 ? 0.323 -6.829 13.628 1.00 98.75 95 MET A CA 1
ATOM 773 C C . MET A 1 95 ? 0.827 -7.176 15.031 1.00 98.75 95 MET A C 1
ATOM 775 O O . MET A 1 95 ? 0.206 -6.791 16.021 1.00 98.75 95 MET A O 1
ATOM 779 N N . THR A 1 96 ? 2.000 -7.805 15.140 1.00 98.44 96 THR A N 1
ATOM 780 C CA . THR A 1 96 ? 2.636 -8.079 16.436 1.00 98.44 96 THR A CA 1
ATOM 781 C C . THR A 1 96 ? 2.901 -6.791 17.217 1.00 98.44 96 THR A C 1
ATOM 783 O O . THR A 1 96 ? 2.563 -6.712 18.399 1.00 98.44 96 THR A O 1
ATOM 786 N N . ASP A 1 97 ? 3.464 -5.766 16.568 1.00 96.94 97 ASP A N 1
ATOM 787 C CA . ASP A 1 97 ? 3.726 -4.465 17.192 1.00 96.94 97 ASP A CA 1
ATOM 788 C C . ASP A 1 97 ? 2.409 -3.800 17.646 1.00 96.94 97 ASP A C 1
ATOM 790 O O . ASP A 1 97 ? 2.314 -3.290 18.766 1.00 96.94 97 ASP A O 1
ATOM 794 N N . ALA A 1 98 ? 1.365 -3.838 16.810 1.00 97.94 98 ALA A N 1
ATOM 795 C CA . ALA A 1 98 ? 0.064 -3.246 17.118 1.00 97.94 98 ALA A CA 1
ATOM 796 C C . ALA A 1 98 ? -0.650 -3.937 18.298 1.00 97.94 98 ALA A C 1
ATOM 798 O O . ALA A 1 98 ? -1.138 -3.251 19.197 1.00 97.94 98 ALA A O 1
ATOM 799 N N . LEU A 1 99 ? -0.665 -5.273 18.347 1.00 98.31 99 LEU A N 1
ATOM 800 C CA . LEU A 1 99 ? -1.285 -6.039 19.438 1.00 98.31 99 LEU A CA 1
ATOM 801 C C . LEU A 1 99 ? -0.531 -5.870 20.765 1.00 98.31 99 LEU A C 1
ATOM 803 O O . LEU A 1 99 ? -1.155 -5.681 21.811 1.00 98.31 99 LEU A O 1
ATOM 807 N N . LYS A 1 100 ? 0.809 -5.857 20.734 1.00 96.50 100 LYS A N 1
ATOM 808 C CA . LYS A 1 100 ? 1.624 -5.577 21.929 1.00 96.50 100 LYS A CA 1
ATOM 809 C C . LYS A 1 100 ? 1.343 -4.179 22.477 1.00 96.50 100 LYS A C 1
ATOM 811 O O . LYS A 1 100 ? 1.133 -4.023 23.677 1.00 96.50 100 LYS A O 1
ATOM 816 N N . ASN A 1 101 ? 1.260 -3.171 21.606 1.00 94.12 101 ASN A N 1
ATOM 817 C CA . ASN A 1 101 ? 0.886 -1.807 22.001 1.00 94.12 101 ASN A CA 1
ATOM 818 C C . ASN A 1 101 ? -0.556 -1.712 22.525 1.00 94.12 101 ASN A C 1
ATOM 820 O O . ASN A 1 101 ? -0.867 -0.849 23.353 1.00 94.12 101 ASN A O 1
ATOM 824 N N . PHE A 1 102 ? -1.439 -2.600 22.068 1.00 95.19 102 PHE A N 1
ATOM 825 C CA . PHE A 1 102 ? -2.793 -2.714 22.595 1.00 95.19 102 PHE A CA 1
ATOM 826 C C . PHE A 1 102 ? -2.835 -3.338 23.997 1.00 95.19 102 PHE A C 1
ATOM 828 O O . PHE A 1 102 ? -3.765 -3.050 24.748 1.00 95.19 102 PHE A O 1
ATOM 835 N N . GLY A 1 103 ? -1.799 -4.086 24.387 1.00 95.38 103 GLY A N 1
ATOM 836 C CA . GLY A 1 103 ? -1.638 -4.676 25.716 1.00 95.38 103 GLY A CA 1
ATOM 837 C C . GLY A 1 103 ? -1.883 -6.184 25.774 1.00 95.38 103 GLY A C 1
ATOM 838 O O . GLY A 1 103 ? -2.205 -6.679 26.846 1.00 95.38 103 GLY A O 1
ATOM 839 N N . LEU A 1 104 ? -1.763 -6.891 24.647 1.00 97.50 104 LEU A N 1
ATOM 840 C CA . LEU A 1 104 ? -1.899 -8.349 24.570 1.00 97.50 104 LEU A CA 1
ATOM 841 C C . LEU A 1 104 ? -0.549 -9.063 24.738 1.00 97.50 104 LEU A C 1
ATOM 843 O O . LEU A 1 104 ? 0.498 -8.529 24.355 1.00 97.50 104 LEU A O 1
ATOM 847 N N . GLU A 1 105 ? -0.577 -10.297 25.248 1.00 97.94 105 GLU A N 1
ATOM 848 C CA . GLU A 1 105 ? 0.558 -11.223 25.169 1.00 97.94 105 GLU A CA 1
ATOM 849 C C . GLU A 1 105 ? 0.561 -11.889 23.785 1.00 97.94 105 GLU A C 1
ATOM 851 O O . GLU A 1 105 ? -0.358 -12.627 23.431 1.00 97.94 105 GLU A O 1
ATOM 856 N N . VAL A 1 106 ? 1.587 -11.595 22.981 1.00 98.31 106 VAL A N 1
ATOM 857 C CA . VAL A 1 106 ? 1.611 -11.952 21.555 1.00 98.31 106 VAL A CA 1
ATOM 858 C C . VAL A 1 106 ? 2.773 -12.879 21.234 1.00 98.31 106 VAL A C 1
ATOM 860 O O . VAL A 1 106 ? 3.943 -12.520 21.403 1.00 98.31 106 VAL A O 1
ATOM 863 N N . PHE A 1 107 ? 2.424 -14.031 20.681 1.00 97.94 107 PHE A N 1
ATOM 864 C CA . PHE A 1 107 ? 3.302 -14.968 19.999 1.00 97.94 107 PHE A CA 1
ATOM 865 C C . PHE A 1 107 ? 3.228 -14.711 18.496 1.00 97.94 107 PHE A C 1
ATOM 867 O O . PHE A 1 107 ? 2.228 -14.208 17.986 1.00 97.94 107 PHE A O 1
ATOM 874 N N . GLN A 1 108 ? 4.281 -15.066 17.770 1.00 96.75 108 GLN A N 1
ATOM 875 C CA . GLN A 1 108 ? 4.296 -14.959 16.315 1.00 96.75 108 GLN A CA 1
ATOM 876 C C . GLN A 1 108 ? 4.895 -16.218 15.697 1.00 96.75 108 GLN A C 1
ATOM 878 O O . GLN A 1 108 ? 5.818 -16.807 16.268 1.00 96.75 108 GLN A O 1
ATOM 883 N N . LYS A 1 109 ? 4.411 -16.597 14.516 1.00 95.06 109 LYS A N 1
ATOM 884 C CA . LYS A 1 109 ? 4.978 -17.673 13.706 1.00 95.06 109 LYS A CA 1
ATOM 885 C C . LYS A 1 109 ? 4.864 -17.334 12.219 1.00 95.06 109 LYS A C 1
ATOM 887 O O . LYS A 1 109 ? 3.890 -16.740 11.776 1.00 95.06 109 LYS A O 1
ATOM 892 N N . VAL A 1 110 ? 5.875 -17.747 11.469 1.00 94.00 110 VAL A N 1
ATOM 893 C CA . VAL A 1 110 ? 5.876 -17.825 10.003 1.00 94.00 110 VAL A CA 1
ATOM 894 C C . VAL A 1 110 ? 6.336 -19.238 9.614 1.00 94.00 110 VAL A C 1
ATOM 896 O O . VAL A 1 110 ? 7.063 -19.848 10.408 1.00 94.00 110 VAL A O 1
ATOM 899 N N . PRO A 1 111 ? 5.949 -19.778 8.444 1.00 89.12 111 PRO A N 1
ATOM 900 C CA . PRO A 1 111 ? 6.387 -21.096 7.994 1.00 89.12 111 PRO A CA 1
ATOM 901 C C . PRO A 1 111 ? 7.915 -21.230 7.969 1.00 89.12 111 PRO A C 1
ATOM 903 O O . PRO A 1 111 ? 8.595 -20.436 7.321 1.00 89.12 111 PRO A O 1
ATOM 906 N N . GLU A 1 112 ? 8.479 -22.236 8.642 1.00 87.75 112 GLU A N 1
ATOM 907 C CA . GLU A 1 112 ? 9.927 -22.509 8.607 1.00 87.75 112 GLU A CA 1
ATOM 908 C C . GLU A 1 112 ? 10.275 -23.763 7.786 1.00 87.75 112 GLU A C 1
ATOM 910 O O . GLU A 1 112 ? 9.532 -24.743 7.726 1.00 87.75 112 GLU A O 1
ATOM 915 N N . GLY A 1 113 ? 11.451 -23.763 7.152 1.00 84.62 113 GLY A N 1
ATOM 916 C CA . GLY A 1 113 ? 11.957 -24.914 6.404 1.00 84.62 113 GLY A CA 1
ATOM 917 C C . GLY A 1 113 ? 11.092 -25.298 5.198 1.00 84.62 113 GLY A C 1
ATOM 918 O O . GLY A 1 113 ? 11.050 -24.574 4.206 1.00 84.62 113 GLY A O 1
ATOM 919 N N . GLU A 1 114 ? 10.476 -26.482 5.263 1.00 73.25 114 GLU A N 1
ATOM 920 C CA . GLU A 1 114 ? 9.570 -27.016 4.231 1.00 73.25 114 GLU A CA 1
ATOM 921 C C . GLU A 1 114 ? 8.097 -27.029 4.684 1.00 73.25 114 GLU A C 1
ATOM 923 O O . GLU A 1 114 ? 7.284 -27.723 4.067 1.00 73.25 114 GLU A O 1
ATOM 928 N N . GLU A 1 115 ? 7.745 -26.301 5.755 1.00 78.81 115 GLU A N 1
ATOM 929 C CA . GLU A 1 115 ? 6.342 -26.112 6.143 1.00 78.81 115 GLU A CA 1
ATOM 930 C C . GLU A 1 115 ? 5.528 -25.552 4.951 1.00 78.81 115 GLU A C 1
ATOM 932 O O . GLU A 1 115 ? 6.037 -24.728 4.181 1.00 78.81 115 GLU A O 1
ATOM 937 N N . PRO A 1 116 ? 4.292 -26.042 4.734 1.00 73.69 116 PRO A N 1
ATOM 938 C CA . PRO A 1 116 ? 3.448 -25.566 3.645 1.00 73.69 116 PRO A CA 1
ATOM 939 C C . PRO A 1 116 ? 3.008 -24.113 3.869 1.00 73.69 116 PRO A C 1
ATOM 941 O O . PRO A 1 116 ? 3.036 -23.609 4.990 1.00 73.69 116 PRO A O 1
ATOM 944 N N . TYR A 1 117 ? 2.578 -23.466 2.785 1.00 78.88 117 TYR A N 1
ATOM 945 C CA . TYR A 1 117 ? 1.946 -22.149 2.837 1.00 78.88 117 TYR A CA 1
ATOM 946 C C . TYR A 1 117 ? 0.610 -22.210 3.599 1.00 78.88 117 TYR A C 1
ATOM 948 O O . TYR A 1 117 ? -0.128 -23.193 3.485 1.00 78.88 117 TYR A O 1
ATOM 956 N N . GLY A 1 118 ? 0.297 -21.137 4.329 1.00 84.25 118 GLY A N 1
ATOM 957 C CA . GLY A 1 118 ? -0.934 -20.995 5.105 1.00 84.25 118 GLY A CA 1
ATOM 958 C C . GLY A 1 118 ? -0.887 -21.637 6.493 1.00 84.25 118 GLY A C 1
ATOM 959 O O . GLY A 1 118 ? 0.093 -22.272 6.895 1.00 84.25 118 GLY A O 1
ATOM 960 N N . LEU A 1 119 ? -1.965 -21.440 7.254 1.00 92.00 119 LEU A N 1
ATOM 961 C CA . LEU A 1 119 ? -2.106 -22.024 8.586 1.00 92.00 119 LEU A CA 1
ATOM 962 C C . LEU A 1 119 ? -2.080 -23.554 8.471 1.00 92.00 119 LEU A C 1
ATOM 964 O O . LEU A 1 119 ? -2.724 -24.123 7.596 1.00 92.00 119 LEU A O 1
ATOM 968 N N . SER A 1 120 ? -1.347 -24.226 9.360 1.00 91.94 120 SER A N 1
ATOM 969 C CA . SER A 1 120 ? -1.271 -25.690 9.396 1.00 91.94 120 SER A CA 1
ATOM 970 C C . SER A 1 120 ? -1.844 -26.242 10.698 1.00 91.94 120 SER A C 1
ATOM 972 O O . SER A 1 120 ? -1.740 -25.607 11.747 1.00 91.94 120 SER A O 1
ATOM 974 N N . LYS A 1 121 ? -2.376 -27.472 10.669 1.00 94.00 121 LYS A N 1
ATOM 975 C CA . LYS A 1 121 ? -2.855 -28.162 11.886 1.00 94.00 121 LYS A CA 1
ATOM 976 C C . LYS A 1 121 ? -1.756 -28.288 12.948 1.00 94.00 121 LYS A C 1
ATOM 978 O O . LYS A 1 121 ? -2.031 -28.092 14.118 1.00 94.00 121 LYS A O 1
ATOM 983 N N . ALA A 1 122 ? -0.499 -28.474 12.537 1.00 92.25 122 ALA A N 1
ATOM 984 C CA . ALA A 1 122 ? 0.642 -28.489 13.455 1.00 92.25 122 ALA A CA 1
ATOM 985 C C . ALA A 1 122 ? 0.891 -27.128 14.136 1.00 92.25 122 ALA A C 1
ATOM 987 O O . ALA A 1 122 ? 1.333 -27.078 15.282 1.00 92.25 122 ALA A O 1
ATOM 988 N N . ALA A 1 123 ? 0.621 -26.013 13.447 1.00 93.81 123 ALA A N 1
ATOM 989 C CA . ALA A 1 123 ? 0.669 -24.691 14.067 1.00 93.81 123 ALA A CA 1
ATOM 990 C C . ALA A 1 123 ? -0.475 -24.499 15.075 1.00 93.81 123 ALA A C 1
ATOM 992 O O . ALA A 1 123 ? -0.247 -23.901 16.122 1.00 93.81 123 ALA A O 1
ATOM 993 N N . VAL A 1 124 ? -1.662 -25.048 14.791 1.00 97.00 124 VAL A N 1
ATOM 994 C CA . VAL A 1 124 ? -2.801 -25.068 15.724 1.00 97.00 124 VAL A CA 1
ATOM 995 C C . VAL A 1 124 ? -2.492 -25.921 16.959 1.00 97.00 124 VAL A C 1
ATOM 997 O O . VAL A 1 124 ? -2.663 -25.432 18.069 1.00 97.00 124 VAL A O 1
ATOM 1000 N N . ASP A 1 125 ? -1.960 -27.135 16.784 1.00 96.81 125 ASP A N 1
ATOM 1001 C CA . ASP A 1 125 ? -1.540 -28.006 17.894 1.00 96.81 125 ASP A CA 1
ATOM 1002 C C . ASP A 1 125 ? -0.515 -27.286 18.787 1.00 96.81 125 ASP A C 1
ATOM 1004 O O . ASP A 1 125 ? -0.637 -27.239 20.008 1.00 96.81 125 ASP A O 1
ATOM 1008 N N . SER A 1 126 ? 0.476 -26.635 18.168 1.00 95.00 126 SER A N 1
ATOM 1009 C CA . SER A 1 126 ? 1.471 -25.846 18.897 1.00 95.00 126 SER A CA 1
ATOM 1010 C C . SER A 1 126 ? 0.851 -24.653 19.631 1.00 95.00 126 SER A C 1
ATOM 1012 O O . SER A 1 126 ? 1.307 -24.313 20.724 1.00 95.00 126 SER A O 1
ATOM 1014 N N . ALA A 1 127 ? -0.170 -24.009 19.062 1.00 96.75 127 ALA A N 1
ATOM 1015 C CA . ALA A 1 127 ? -0.883 -22.922 19.720 1.00 96.75 127 ALA A CA 1
ATOM 1016 C C . ALA A 1 127 ? -1.621 -23.427 20.973 1.00 96.75 127 ALA A C 1
ATOM 1018 O O . ALA A 1 127 ? -1.447 -22.858 22.054 1.00 96.75 127 ALA A O 1
ATOM 1019 N N . GLU A 1 128 ? -2.348 -24.541 20.851 1.00 97.44 128 GLU A N 1
ATOM 1020 C CA . GLU A 1 128 ? -3.046 -25.200 21.961 1.00 97.44 128 GLU A CA 1
ATOM 1021 C C . GLU A 1 128 ? -2.074 -25.559 23.099 1.00 97.44 128 GLU A C 1
ATOM 1023 O O . GLU A 1 128 ? -2.293 -25.188 24.254 1.00 97.44 128 GLU A O 1
ATOM 1028 N N . GLU A 1 129 ? -0.942 -26.194 22.772 1.00 97.00 129 GLU A N 1
ATOM 1029 C CA . GLU A 1 129 ? 0.093 -26.583 23.742 1.00 97.00 129 GLU A CA 1
ATOM 1030 C C . GLU A 1 129 ? 0.667 -25.392 24.531 1.00 97.00 129 GLU A C 1
ATOM 1032 O O . GLU A 1 129 ? 1.106 -25.550 25.674 1.00 97.00 129 GLU A O 1
ATOM 1037 N N . ASN A 1 130 ? 0.659 -24.191 23.944 1.00 96.12 130 ASN A N 1
ATOM 1038 C CA . ASN A 1 130 ? 1.144 -22.961 24.577 1.00 96.12 130 ASN A CA 1
ATOM 1039 C C . ASN A 1 130 ? 0.037 -22.158 25.290 1.00 96.12 130 ASN A C 1
ATOM 1041 O O . ASN A 1 130 ? 0.316 -21.098 25.870 1.00 96.12 130 ASN A O 1
ATOM 1045 N N . GLY A 1 131 ? -1.198 -22.672 25.298 1.00 97.00 131 GLY A N 1
ATOM 1046 C CA . GLY A 1 131 ? -2.362 -22.021 25.895 1.00 97.00 131 GLY A CA 1
ATOM 1047 C C . GLY A 1 131 ? -2.803 -20.769 25.136 1.00 97.00 131 GLY A C 1
ATOM 1048 O O . GLY A 1 131 ? -3.264 -19.817 25.760 1.00 97.00 131 GLY A O 1
ATOM 1049 N N . ILE A 1 132 ? -2.595 -20.738 23.817 1.00 98.31 132 ILE A N 1
ATOM 1050 C CA . ILE A 1 132 ? -3.124 -19.696 22.933 1.00 98.31 132 ILE A CA 1
ATOM 1051 C C . ILE A 1 132 ? -4.596 -19.996 22.653 1.00 98.31 132 ILE A C 1
ATOM 1053 O O . ILE A 1 132 ? -4.938 -21.112 22.276 1.00 98.31 132 ILE A O 1
ATOM 1057 N N . SER A 1 133 ? -5.447 -18.987 22.806 1.00 98.00 133 SER A N 1
ATOM 1058 C CA . SER A 1 133 ? -6.900 -19.067 22.589 1.00 98.00 133 SER A CA 1
ATOM 1059 C C . SER A 1 133 ? -7.378 -18.259 21.380 1.00 98.00 133 SER A C 1
ATOM 1061 O O . SER A 1 133 ? -8.539 -18.369 20.987 1.00 98.00 133 SER A O 1
ATOM 1063 N N . LEU A 1 134 ? -6.489 -17.476 20.757 1.00 98.75 134 LEU A N 1
ATOM 1064 C CA . LEU A 1 134 ? -6.779 -16.700 19.553 1.00 98.75 134 LEU A CA 1
ATOM 1065 C C . LEU A 1 134 ? -5.608 -16.751 18.564 1.00 98.75 134 LEU A C 1
ATOM 1067 O O . LEU A 1 134 ? -4.476 -16.399 18.904 1.00 98.75 134 LEU A O 1
ATOM 1071 N N . ILE A 1 135 ? -5.894 -17.124 17.319 1.00 98.81 135 ILE A N 1
ATOM 1072 C CA . ILE A 1 135 ? -4.977 -17.023 16.180 1.00 98.81 135 ILE A CA 1
ATOM 1073 C C . ILE A 1 135 ? -5.439 -15.888 15.266 1.00 98.81 135 ILE A C 1
ATOM 1075 O O . ILE A 1 135 ? -6.618 -15.768 14.943 1.00 98.81 135 ILE A O 1
ATOM 1079 N N . ILE A 1 136 ? -4.497 -15.071 14.807 1.00 98.75 136 ILE A N 1
ATOM 1080 C CA . ILE A 1 136 ? -4.714 -14.057 13.778 1.00 98.75 136 ILE A CA 1
ATOM 1081 C C . ILE A 1 136 ? -3.809 -14.399 12.609 1.00 98.75 136 ILE A C 1
ATOM 1083 O O . ILE A 1 136 ? -2.585 -14.288 12.727 1.00 98.75 136 ILE A O 1
ATOM 1087 N N . THR A 1 137 ? -4.394 -14.829 11.495 1.00 98.62 137 THR A N 1
ATOM 1088 C CA . THR A 1 137 ? -3.622 -15.036 10.272 1.00 98.62 137 THR A CA 1
ATOM 1089 C C . THR A 1 137 ? -3.463 -13.711 9.539 1.00 98.62 137 THR A C 1
ATOM 1091 O O . THR A 1 137 ? -4.406 -12.923 9.467 1.00 98.62 137 THR A O 1
ATOM 1094 N N . VAL A 1 138 ? -2.264 -13.445 9.029 1.00 98.56 138 VAL A N 1
ATOM 1095 C CA . VAL A 1 138 ? -1.956 -12.247 8.246 1.00 98.56 138 VAL A CA 1
ATOM 1096 C C . VAL A 1 138 ? -1.319 -12.648 6.921 1.00 98.56 138 VAL A C 1
ATOM 1098 O O . VAL A 1 138 ? -0.407 -13.471 6.911 1.00 98.56 138 VAL A O 1
ATOM 1101 N N . ASP A 1 139 ? -1.809 -12.095 5.812 1.00 97.06 139 ASP A N 1
ATOM 1102 C CA . ASP A 1 139 ? -1.352 -12.441 4.451 1.00 97.06 139 ASP A CA 1
ATOM 1103 C C . ASP A 1 139 ? -1.503 -13.937 4.085 1.00 97.06 139 ASP A C 1
ATOM 1105 O O . ASP A 1 139 ? -0.814 -14.509 3.239 1.00 97.06 139 ASP A O 1
ATOM 1109 N N . CYS A 1 140 ? -2.390 -14.619 4.806 1.00 93.88 140 CYS A N 1
ATOM 1110 C CA . CYS A 1 140 ? -2.781 -15.996 4.565 1.00 93.88 140 CYS A CA 1
ATOM 1111 C C . CYS A 1 140 ? -4.067 -16.312 5.339 1.00 93.88 140 CYS A C 1
ATOM 1113 O O . CYS A 1 140 ? -4.508 -15.546 6.204 1.00 93.88 140 CYS A O 1
ATOM 1115 N N . GLY A 1 141 ? -4.638 -17.489 5.083 1.00 92.88 141 GLY A N 1
ATOM 1116 C CA . GLY A 1 141 ? -5.770 -18.026 5.834 1.00 92.88 141 GLY A CA 1
ATOM 1117 C C . GLY A 1 141 ? -7.063 -18.141 5.035 1.00 92.88 141 GLY A C 1
ATOM 1118 O O . GLY A 1 141 ? -7.863 -19.017 5.358 1.00 92.88 141 GLY A O 1
ATOM 1119 N N . ILE A 1 142 ? -7.264 -17.369 3.956 1.00 91.94 142 ILE A N 1
ATOM 1120 C CA . ILE A 1 142 ? -8.542 -17.362 3.212 1.00 91.94 142 ILE A CA 1
ATOM 1121 C C . ILE A 1 142 ? -8.896 -18.719 2.583 1.00 91.94 142 ILE A C 1
ATOM 1123 O O . ILE A 1 142 ? -10.057 -18.990 2.294 1.00 91.94 142 ILE A O 1
ATOM 1127 N N . SER A 1 143 ? -7.904 -19.596 2.395 1.00 87.56 143 SER A N 1
ATOM 1128 C CA . SER A 1 143 ? -8.090 -20.957 1.867 1.00 87.56 143 SER A CA 1
ATOM 1129 C C . SER A 1 143 ? -8.004 -22.059 2.940 1.00 87.56 143 SER A C 1
ATOM 1131 O O . SER A 1 143 ? -8.219 -23.230 2.631 1.00 87.56 143 SER A O 1
ATOM 1133 N N . ASN A 1 144 ? -7.732 -21.723 4.207 1.00 91.94 144 ASN A N 1
ATOM 1134 C CA . ASN A 1 144 ? -7.460 -22.681 5.291 1.00 91.94 144 ASN A CA 1
ATOM 1135 C C . ASN A 1 144 ? -8.727 -23.139 6.039 1.00 91.94 144 ASN A C 1
ATOM 1137 O O . ASN A 1 144 ? -8.836 -23.033 7.259 1.00 91.94 144 ASN A O 1
ATOM 1141 N N . HIS A 1 145 ? -9.712 -23.656 5.303 1.00 93.88 145 HIS A N 1
ATOM 1142 C CA . HIS A 1 145 ? -10.995 -24.090 5.870 1.00 93.88 145 HIS A CA 1
ATOM 1143 C C . HIS A 1 145 ? -10.853 -25.176 6.939 1.00 93.88 145 HIS A C 1
ATOM 1145 O O . HIS A 1 145 ? -11.442 -25.075 8.016 1.00 93.88 145 HIS A O 1
ATOM 1151 N N . GLU A 1 146 ? -10.093 -26.231 6.638 1.00 94.50 146 GLU A N 1
ATOM 1152 C CA . GLU A 1 146 ? -9.946 -27.362 7.552 1.00 94.50 146 GLU A CA 1
ATOM 1153 C C . GLU A 1 146 ? -9.188 -26.972 8.818 1.00 94.50 146 GLU A C 1
ATOM 1155 O O . GLU A 1 146 ? -9.504 -27.469 9.897 1.00 94.50 146 GLU A O 1
ATOM 1160 N N . GLU A 1 147 ? -8.188 -26.100 8.697 1.00 96.12 147 GLU A N 1
ATOM 1161 C CA . GLU A 1 147 ? -7.389 -25.652 9.832 1.00 96.12 147 GLU A CA 1
ATOM 1162 C C . GLU A 1 147 ? -8.160 -24.704 10.744 1.00 96.12 147 GLU A C 1
ATOM 1164 O O . GLU A 1 147 ? -8.023 -24.817 11.959 1.00 96.12 147 GLU A O 1
ATOM 1169 N N . VAL A 1 148 ? -9.017 -23.838 10.194 1.00 97.44 148 VAL A N 1
ATOM 1170 C CA . VAL A 1 148 ? -9.907 -22.980 10.993 1.00 97.44 148 VAL A CA 1
ATOM 1171 C C . VAL A 1 148 ? -10.910 -23.822 11.783 1.00 97.44 148 VAL A C 1
ATOM 1173 O O . VAL A 1 148 ? -11.049 -23.635 12.990 1.00 97.44 148 VAL A O 1
ATOM 1176 N N . VAL A 1 149 ? -11.548 -24.809 11.144 1.00 97.56 149 VAL A N 1
ATOM 1177 C CA . VAL A 1 149 ? -12.461 -25.739 11.836 1.00 97.56 149 VAL A CA 1
ATOM 1178 C C . VAL A 1 149 ? -11.719 -26.547 12.903 1.00 97.56 149 VAL A C 1
ATOM 1180 O O . VAL A 1 149 ? -12.247 -26.792 13.987 1.00 97.56 149 VAL A O 1
ATOM 1183 N N . TYR A 1 150 ? -10.487 -26.969 12.616 1.00 97.94 150 TYR A N 1
ATOM 1184 C CA . TYR A 1 150 ? -9.666 -27.700 13.574 1.00 97.94 150 TYR A CA 1
ATOM 1185 C C . TYR A 1 150 ? -9.271 -26.832 14.780 1.00 97.94 150 TYR A C 1
ATOM 1187 O O . TYR A 1 150 ? -9.387 -27.294 15.910 1.00 97.94 150 TYR A O 1
ATOM 1195 N N . ALA A 1 151 ? -8.899 -25.566 14.571 1.00 98.06 151 ALA A N 1
ATOM 1196 C CA . ALA A 1 151 ? -8.627 -24.616 15.653 1.00 98.06 151 ALA A CA 1
ATOM 1197 C C . ALA A 1 151 ? -9.836 -24.447 16.583 1.00 98.06 151 ALA A C 1
ATOM 1199 O O . ALA A 1 151 ? -9.701 -24.566 17.800 1.00 98.06 151 ALA A O 1
ATOM 1200 N N . GLN A 1 152 ? -11.036 -24.311 16.017 1.00 96.50 152 GLN A N 1
ATOM 1201 C CA . GLN A 1 152 ? -12.271 -24.229 16.798 1.00 96.50 152 GLN A CA 1
ATOM 1202 C C . GLN A 1 152 ? -12.540 -25.489 17.626 1.00 96.50 152 GLN A C 1
ATOM 1204 O O . GLN A 1 152 ? -13.006 -25.392 18.760 1.00 96.50 152 GLN A O 1
ATOM 1209 N N . GLN A 1 153 ? -12.228 -26.677 17.096 1.00 97.31 153 GLN A N 1
ATOM 1210 C CA . GLN A 1 153 ? -12.347 -27.934 17.848 1.00 97.31 153 GLN A CA 1
ATOM 1211 C C . GLN A 1 153 ? -11.416 -27.977 19.067 1.00 97.31 153 GLN A C 1
ATOM 1213 O O . GLN A 1 153 ? -11.779 -28.601 20.063 1.00 97.31 153 GLN A O 1
ATOM 1218 N N . GLN A 1 154 ? -10.278 -27.279 19.005 1.00 97.44 154 GLN A N 1
ATOM 1219 C CA . GLN A 1 154 ? -9.354 -27.095 20.129 1.00 97.44 154 GLN A CA 1
ATOM 1220 C C . GLN A 1 154 ? -9.699 -25.885 21.015 1.00 97.44 154 GLN A C 1
ATOM 1222 O O . GLN A 1 154 ? -8.961 -25.561 21.941 1.00 97.44 154 GLN A O 1
ATOM 1227 N N . GLY A 1 155 ? -10.827 -25.210 20.764 1.00 96.81 155 GLY A N 1
ATOM 1228 C CA . GLY A 1 155 ? -11.241 -24.026 21.521 1.00 96.81 155 GLY A CA 1
ATOM 1229 C C . GLY A 1 155 ? -10.428 -22.769 21.205 1.00 96.81 155 GLY A C 1
ATOM 1230 O O . GLY A 1 155 ? -10.354 -21.874 22.043 1.00 96.81 155 GLY A O 1
ATOM 1231 N N . ILE A 1 156 ? -9.813 -22.708 20.021 1.00 98.56 156 ILE A N 1
ATOM 1232 C CA . ILE A 1 156 ? -9.021 -21.573 19.549 1.00 98.56 156 ILE A CA 1
ATOM 1233 C C . ILE A 1 156 ? -9.826 -20.810 18.500 1.00 98.56 156 ILE A C 1
ATOM 1235 O O . ILE A 1 156 ? -10.187 -21.352 17.452 1.00 98.56 156 ILE A O 1
ATOM 1239 N N . ASP A 1 157 ? -10.075 -19.533 18.766 1.00 98.69 157 ASP A N 1
ATOM 1240 C CA . ASP A 1 157 ? -10.706 -18.642 17.800 1.00 98.69 157 ASP A CA 1
ATOM 1241 C C . ASP A 1 157 ? -9.717 -18.222 16.712 1.00 98.69 157 ASP A C 1
ATOM 1243 O O . ASP A 1 157 ? -8.509 -18.137 16.941 1.00 98.69 157 ASP A O 1
ATOM 1247 N N . VAL A 1 158 ? -10.233 -17.906 15.522 1.00 98.75 158 VAL A N 1
ATOM 1248 C CA . VAL A 1 158 ? -9.415 -17.427 14.402 1.00 98.75 158 VAL A CA 1
ATOM 1249 C C . VAL A 1 158 ? -9.974 -16.118 13.855 1.00 98.75 158 VAL A C 1
ATOM 1251 O O . VAL A 1 158 ? -11.179 -16.003 13.634 1.00 98.75 158 VAL A O 1
ATOM 1254 N N . ILE A 1 159 ? -9.095 -15.146 13.611 1.00 98.81 159 ILE A N 1
ATOM 1255 C CA . ILE A 1 159 ? -9.339 -13.956 12.784 1.00 98.81 159 ILE A CA 1
ATOM 1256 C C . ILE A 1 159 ? -8.435 -14.063 11.554 1.00 98.81 159 ILE A C 1
ATOM 1258 O O . ILE A 1 159 ? -7.248 -14.353 11.686 1.00 98.81 159 ILE A O 1
ATOM 1262 N N . ILE A 1 160 ? -8.980 -13.816 10.367 1.00 98.69 160 ILE A N 1
ATOM 1263 C CA . ILE A 1 160 ? -8.232 -13.852 9.106 1.00 98.69 160 ILE A CA 1
ATOM 1264 C C . ILE A 1 160 ? -8.091 -12.426 8.579 1.00 98.69 160 ILE A C 1
ATOM 1266 O O . ILE A 1 160 ? -9.098 -11.751 8.380 1.00 98.69 160 ILE A O 1
ATOM 1270 N N . ALA A 1 161 ? -6.862 -11.973 8.344 1.00 98.44 161 ALA A N 1
ATOM 1271 C CA . ALA A 1 161 ? -6.541 -10.736 7.638 1.00 98.44 161 ALA A CA 1
ATOM 1272 C C . ALA A 1 161 ? -5.737 -11.080 6.379 1.00 98.44 161 ALA A C 1
ATOM 1274 O O . ALA A 1 161 ? -4.528 -11.297 6.434 1.00 98.44 161 ALA A O 1
ATOM 1275 N N . ASP A 1 162 ? -6.420 -11.164 5.246 1.00 97.31 162 ASP A N 1
ATOM 1276 C CA . ASP A 1 162 ? -5.870 -11.697 4.001 1.00 97.31 162 ASP A CA 1
ATOM 1277 C C . ASP A 1 162 ? -6.312 -10.830 2.815 1.00 97.31 162 ASP A C 1
ATOM 1279 O O . ASP A 1 162 ? -7.102 -9.899 2.953 1.00 97.31 162 ASP A O 1
ATOM 1283 N N . HIS A 1 163 ? -5.762 -11.103 1.645 1.00 94.81 163 HIS A N 1
ATOM 1284 C CA . HIS A 1 163 ? -6.114 -10.440 0.400 1.00 94.81 163 HIS A CA 1
ATOM 1285 C C . HIS A 1 163 ? -6.049 -11.381 -0.809 1.00 94.81 163 HIS A C 1
ATOM 1287 O O . HIS A 1 163 ? -6.163 -10.934 -1.951 1.00 94.81 163 HIS A O 1
ATOM 1293 N N . HIS A 1 164 ? -5.814 -12.676 -0.612 1.00 87.81 164 HIS A N 1
ATOM 1294 C CA . HIS A 1 164 ? -5.775 -13.645 -1.700 1.00 87.81 164 HIS A CA 1
ATOM 1295 C C . HIS A 1 164 ? -7.176 -13.913 -2.271 1.00 87.81 164 HIS A C 1
ATOM 1297 O O . HIS A 1 164 ? -8.199 -13.752 -1.620 1.00 87.81 164 HIS A O 1
ATOM 1303 N N . HIS A 1 165 ? -7.260 -14.352 -3.529 1.00 81.00 165 HIS A N 1
ATOM 1304 C CA . HIS A 1 165 ? -8.564 -14.715 -4.087 1.00 81.00 165 HIS A CA 1
ATOM 1305 C C . HIS A 1 165 ? -9.149 -15.933 -3.370 1.00 81.00 165 HIS A C 1
ATOM 1307 O O . HIS A 1 165 ? -8.512 -16.987 -3.307 1.00 81.00 165 HIS A O 1
ATOM 1313 N N . LEU A 1 166 ? -10.401 -15.813 -2.929 1.00 84.06 166 LEU A N 1
ATOM 1314 C CA . LEU A 1 166 ? -11.162 -16.942 -2.412 1.00 84.06 166 LEU A CA 1
ATOM 1315 C C . LEU A 1 166 ? -11.309 -18.024 -3.495 1.00 84.06 166 LEU A C 1
ATOM 1317 O O . LEU A 1 166 ? -11.911 -17.794 -4.546 1.00 84.06 166 LEU A O 1
ATOM 1321 N N . GLN A 1 167 ? -10.762 -19.210 -3.228 1.00 74.75 167 GLN A N 1
ATOM 1322 C CA . GLN A 1 167 ? -10.833 -20.357 -4.141 1.00 74.75 167 GLN A CA 1
ATOM 1323 C C . GLN A 1 167 ? -12.103 -21.201 -3.937 1.00 74.75 167 GLN A C 1
ATOM 1325 O O . GLN A 1 167 ? -12.562 -21.877 -4.861 1.00 74.75 167 GLN A O 1
ATOM 1330 N N . ALA A 1 168 ? -12.668 -21.174 -2.728 1.00 79.56 168 ALA A N 1
ATOM 1331 C CA . ALA A 1 168 ? -13.877 -21.901 -2.352 1.00 79.56 168 ALA A CA 1
ATOM 1332 C C . ALA A 1 168 ? -15.163 -21.096 -2.637 1.00 79.56 168 ALA A C 1
ATOM 1334 O O . ALA A 1 168 ? -15.126 -19.951 -3.077 1.00 79.56 168 ALA A O 1
ATOM 1335 N N . GLN A 1 169 ? -16.332 -21.702 -2.396 1.00 82.81 169 GLN A N 1
ATOM 1336 C CA . GLN A 1 169 ? -17.625 -21.014 -2.563 1.00 82.81 169 GLN A CA 1
ATOM 1337 C C . GLN A 1 169 ? -17.920 -20.004 -1.450 1.00 82.81 169 GLN A C 1
ATOM 1339 O O . GLN A 1 169 ? -18.633 -19.030 -1.675 1.00 82.81 169 GLN A O 1
ATOM 1344 N N . THR A 1 170 ? -17.404 -20.257 -0.252 1.00 90.94 170 THR A N 1
ATOM 1345 C CA . THR A 1 170 ? -17.584 -19.433 0.946 1.00 90.94 170 THR A CA 1
ATOM 1346 C C . THR A 1 170 ? -16.228 -19.255 1.617 1.00 90.94 170 THR A C 1
ATOM 1348 O O . THR A 1 170 ? -15.375 -20.115 1.412 1.00 90.94 170 THR A O 1
ATOM 1351 N N . PRO A 1 171 ? -15.999 -18.186 2.396 1.00 93.12 171 PRO A N 1
ATOM 1352 C CA . PRO A 1 171 ? -14.793 -18.058 3.213 1.00 93.12 171 PRO A CA 1
ATOM 1353 C C . PRO A 1 171 ? -14.788 -19.064 4.385 1.00 93.12 171 PRO A C 1
ATOM 1355 O O . PRO A 1 171 ? -15.830 -19.667 4.677 1.00 93.12 171 PRO A O 1
ATOM 1358 N N . PRO A 1 172 ? -13.639 -19.277 5.056 1.00 93.88 172 PRO A N 1
ATOM 1359 C CA . PRO A 1 172 ? -13.562 -20.073 6.279 1.00 93.88 172 PRO A CA 1
ATOM 1360 C C . PRO A 1 172 ? -14.458 -19.508 7.387 1.00 93.88 172 PRO A C 1
ATOM 1362 O O . PRO A 1 172 ? -14.642 -18.296 7.484 1.00 93.88 172 PRO A O 1
ATOM 1365 N N . GLU A 1 173 ? -14.979 -20.380 8.253 1.00 94.25 173 GLU A N 1
ATOM 1366 C CA . GLU A 1 173 ? -15.870 -20.012 9.367 1.00 94.25 173 GLU A CA 1
ATOM 1367 C C . GLU A 1 173 ? -15.099 -19.392 10.550 1.00 94.25 173 GLU A C 1
ATOM 1369 O O . GLU A 1 173 ? -15.237 -19.823 11.687 1.00 94.25 173 GLU A O 1
ATOM 1374 N N . ALA A 1 174 ? -14.245 -18.402 10.292 1.00 97.12 174 ALA A N 1
ATOM 1375 C CA . ALA A 1 174 ? -13.511 -17.649 11.309 1.00 97.12 174 ALA A CA 1
ATOM 1376 C C . ALA A 1 174 ? -14.420 -16.625 12.026 1.00 97.12 174 ALA A C 1
ATOM 1378 O O . ALA A 1 174 ? -15.481 -16.269 11.514 1.00 97.12 174 ALA A O 1
ATOM 1379 N N . ILE A 1 175 ? -13.990 -16.107 13.186 1.00 97.62 175 ILE A N 1
ATOM 1380 C CA . ILE A 1 175 ? -14.712 -15.044 13.918 1.00 97.62 175 ILE A CA 1
ATOM 1381 C C . ILE A 1 175 ? -14.855 -13.788 13.055 1.00 97.62 175 ILE A C 1
ATOM 1383 O O . ILE A 1 175 ? -15.902 -13.149 13.048 1.00 97.62 175 ILE A O 1
ATOM 1387 N N . ALA A 1 176 ? -13.798 -13.450 12.319 1.00 98.12 176 ALA A N 1
ATOM 1388 C CA . ALA A 1 176 ? -13.801 -12.367 11.353 1.00 98.12 176 ALA A CA 1
ATOM 1389 C C . ALA A 1 176 ? -12.889 -12.714 10.177 1.00 98.12 176 ALA A C 1
ATOM 1391 O O . ALA A 1 176 ? -11.800 -13.262 10.368 1.00 98.12 176 ALA A O 1
ATOM 1392 N N . VAL A 1 177 ? -13.326 -12.356 8.969 1.00 98.19 177 VAL A N 1
ATOM 1393 C CA . VAL A 1 177 ? -12.531 -12.461 7.742 1.00 98.19 177 VAL A CA 1
ATOM 1394 C C . VAL A 1 177 ? -12.438 -11.076 7.118 1.00 98.19 177 VAL A C 1
ATOM 1396 O O . VAL A 1 177 ? -13.420 -10.527 6.619 1.00 98.19 177 VAL A O 1
ATOM 1399 N N . LEU A 1 178 ? -11.249 -10.492 7.189 1.00 98.38 178 LEU A N 1
ATOM 1400 C CA . LEU A 1 178 ? -10.906 -9.198 6.623 1.00 98.38 178 LEU A CA 1
ATOM 1401 C C . LEU A 1 178 ? -10.172 -9.455 5.314 1.00 98.38 178 LEU A C 1
ATOM 1403 O O . LEU A 1 178 ? -8.962 -9.652 5.313 1.00 98.38 178 LEU A O 1
ATOM 1407 N N . ASP A 1 179 ? -10.923 -9.482 4.218 1.00 97.69 179 ASP A N 1
ATOM 1408 C CA . ASP A 1 179 ? -10.369 -9.606 2.874 1.00 97.69 179 ASP A CA 1
ATOM 1409 C C . ASP A 1 179 ? -11.114 -8.661 1.917 1.00 97.69 179 ASP A C 1
ATOM 1411 O O . ASP A 1 179 ? -12.336 -8.776 1.766 1.00 97.69 179 ASP A O 1
ATOM 1415 N N . PRO A 1 180 ? -10.416 -7.692 1.295 1.00 96.94 180 PRO A N 1
ATOM 1416 C CA . PRO A 1 180 ? -11.036 -6.664 0.462 1.00 96.94 180 PRO A CA 1
ATOM 1417 C C . PRO A 1 180 ? -11.523 -7.192 -0.896 1.00 96.94 180 PRO A C 1
ATOM 1419 O O . PRO A 1 180 ? -12.223 -6.479 -1.616 1.00 96.94 180 PRO A O 1
ATOM 1422 N N . LYS A 1 181 ? -11.172 -8.429 -1.270 1.00 94.25 181 LYS A N 1
ATOM 1423 C CA . LYS A 1 181 ? -11.629 -9.091 -2.500 1.00 94.25 181 LYS A CA 1
ATOM 1424 C C . LYS A 1 181 ? -12.906 -9.901 -2.286 1.00 94.25 181 LYS A C 1
ATOM 1426 O O . LYS A 1 181 ? -13.495 -10.361 -3.268 1.00 94.25 181 LYS A O 1
ATOM 1431 N N . LEU A 1 182 ? -13.368 -10.065 -1.041 1.00 94.06 182 LEU A N 1
ATOM 1432 C CA . LEU A 1 182 ? -14.660 -10.693 -0.775 1.00 94.06 182 LEU A CA 1
ATOM 1433 C C . LEU A 1 182 ? -15.807 -9.787 -1.262 1.00 94.06 182 LEU A C 1
ATOM 1435 O O . LEU A 1 182 ? -15.839 -8.608 -0.904 1.00 94.06 182 LEU A O 1
ATOM 1439 N N . PRO A 1 183 ? -16.788 -10.320 -2.021 1.00 88.38 183 PRO A N 1
ATOM 1440 C CA . PRO A 1 183 ? -17.882 -9.521 -2.584 1.00 88.38 183 PRO A CA 1
ATOM 1441 C C . PRO A 1 183 ? -18.681 -8.711 -1.553 1.00 88.38 183 PRO A C 1
ATOM 1443 O O . PRO A 1 183 ? -19.101 -7.595 -1.845 1.00 88.38 183 PRO A O 1
ATOM 1446 N N . ASP A 1 184 ? -18.852 -9.259 -0.348 1.00 89.75 184 ASP A N 1
ATOM 1447 C CA . ASP A 1 184 ? -19.664 -8.672 0.721 1.00 89.75 184 ASP A CA 1
ATOM 1448 C C . ASP A 1 184 ? -18.813 -8.019 1.829 1.00 89.75 184 ASP A C 1
ATOM 1450 O O . ASP A 1 184 ? -19.323 -7.710 2.905 1.00 89.75 184 ASP A O 1
ATOM 1454 N N . CYS A 1 185 ? -17.512 -7.781 1.598 1.00 94.19 185 CYS A N 1
ATOM 1455 C CA . CYS A 1 185 ? -16.650 -7.187 2.627 1.00 94.19 185 CYS A CA 1
ATOM 1456 C C . CYS A 1 185 ? -17.035 -5.742 2.976 1.00 94.19 185 CYS A C 1
ATOM 1458 O O . CYS A 1 185 ? -16.765 -5.307 4.090 1.00 94.19 185 CYS A O 1
ATOM 1460 N N . GLY A 1 186 ? -17.668 -5.001 2.060 1.00 95.62 186 GLY A N 1
ATOM 1461 C CA . GLY A 1 186 ? -18.050 -3.592 2.239 1.00 95.62 186 GLY A CA 1
ATOM 1462 C C . GLY A 1 186 ? -16.911 -2.582 2.037 1.00 95.62 186 GLY A C 1
ATOM 1463 O O . GLY A 1 186 ? -17.162 -1.377 1.960 1.00 95.62 186 GLY A O 1
ATOM 1464 N N . TYR A 1 187 ? -15.670 -3.052 1.897 1.00 97.62 187 TYR A N 1
ATOM 1465 C CA . TYR A 1 187 ? -14.502 -2.195 1.754 1.00 97.62 187 TYR A CA 1
ATOM 1466 C C . TYR A 1 187 ? -14.367 -1.649 0.320 1.00 97.62 187 TYR A C 1
ATOM 1468 O O . TYR A 1 187 ? -14.512 -2.409 -0.637 1.00 97.62 187 TYR A O 1
ATOM 1476 N N . PRO A 1 188 ? -14.096 -0.344 0.119 1.00 95.50 188 PRO A N 1
ATOM 1477 C CA . PRO A 1 188 ? -14.197 0.281 -1.204 1.00 95.50 188 PRO A CA 1
ATOM 1478 C C . PRO A 1 188 ? -13.005 0.011 -2.134 1.00 95.50 188 PRO A C 1
ATOM 1480 O O . PRO A 1 188 ? -13.067 0.376 -3.308 1.00 95.50 188 PRO A O 1
ATOM 1483 N N . PHE A 1 189 ? -11.923 -0.589 -1.631 1.00 96.31 189 PHE A N 1
ATOM 1484 C CA . PHE A 1 189 ? -10.683 -0.779 -2.378 1.00 96.31 189 PHE A CA 1
ATOM 1485 C C . PHE A 1 189 ? -10.163 -2.218 -2.253 1.00 96.31 189 PHE A C 1
ATOM 1487 O O . PHE A 1 189 ? -9.712 -2.627 -1.189 1.00 96.31 189 PHE A O 1
ATOM 1494 N N . SER A 1 190 ? -10.221 -2.975 -3.355 1.00 95.44 190 SER A N 1
ATOM 1495 C CA . SER A 1 190 ? -9.940 -4.422 -3.406 1.00 95.44 190 SER A CA 1
ATOM 1496 C C . SER A 1 190 ? -8.459 -4.802 -3.395 1.00 95.44 190 SER A C 1
ATOM 1498 O O . SER A 1 190 ? -8.126 -5.964 -3.175 1.00 95.44 190 SER A O 1
ATOM 1500 N N . ASP A 1 191 ? -7.573 -3.850 -3.687 1.00 95.94 191 ASP A N 1
ATOM 1501 C CA . ASP A 1 191 ? -6.192 -4.144 -4.082 1.00 95.94 191 ASP A CA 1
ATOM 1502 C C . ASP A 1 191 ? -5.184 -3.914 -2.942 1.00 95.94 191 ASP A C 1
ATOM 1504 O O . ASP A 1 191 ? -3.999 -3.712 -3.201 1.00 95.94 191 ASP A O 1
ATOM 1508 N N . LEU A 1 192 ? -5.624 -3.910 -1.677 1.00 98.19 192 LEU A N 1
ATOM 1509 C CA . LEU A 1 192 ? -4.693 -3.890 -0.543 1.00 98.19 192 LEU A CA 1
ATOM 1510 C C . LEU A 1 192 ? -3.810 -5.149 -0.546 1.00 98.19 192 LEU A C 1
ATOM 1512 O O . LEU A 1 192 ? -4.264 -6.240 -0.884 1.00 98.19 192 LEU A O 1
ATOM 1516 N N . SER A 1 193 ? -2.559 -4.983 -0.124 1.00 97.81 193 SER A N 1
ATOM 1517 C CA . SER A 1 193 ? -1.655 -6.075 0.268 1.00 97.81 193 SER A CA 1
ATOM 1518 C C . SER A 1 193 ? -2.091 -6.712 1.590 1.00 97.81 193 SER A C 1
ATOM 1520 O O . SER A 1 193 ? -2.829 -6.073 2.352 1.00 97.81 193 SER A O 1
ATOM 1522 N N . GLY A 1 194 ? -1.583 -7.897 1.934 1.00 98.00 194 GLY A N 1
ATOM 1523 C CA . GLY A 1 194 ? -1.763 -8.483 3.265 1.00 98.00 194 GLY A CA 1
ATOM 1524 C C . GLY A 1 194 ? -1.301 -7.532 4.379 1.00 98.00 194 GLY A C 1
ATOM 1525 O O . GLY A 1 194 ? -1.995 -7.336 5.388 1.00 98.00 194 GLY A O 1
ATOM 1526 N N . CYS A 1 195 ? -0.198 -6.807 4.160 1.00 98.69 195 CYS A N 1
ATOM 1527 C CA . CYS A 1 195 ? 0.293 -5.807 5.113 1.00 98.69 195 CYS A CA 1
ATOM 1528 C C . CYS A 1 195 ? -0.566 -4.534 5.107 1.00 98.69 195 CYS A C 1
ATOM 1530 O O . CYS A 1 195 ? -0.728 -3.881 6.141 1.00 98.69 195 CYS A O 1
ATOM 1532 N N . GLY A 1 196 ? -1.183 -4.201 3.970 1.00 98.62 196 GLY A N 1
ATOM 1533 C CA . GLY A 1 196 ? -2.204 -3.162 3.853 1.00 98.62 196 GLY A CA 1
ATOM 1534 C C . GLY A 1 196 ? -3.458 -3.479 4.672 1.00 98.62 196 GLY A C 1
ATOM 1535 O O . GLY A 1 196 ? -3.920 -2.626 5.431 1.00 98.62 196 GLY A O 1
ATOM 1536 N N . VAL A 1 197 ? -3.970 -4.710 4.602 1.00 98.81 197 VAL A N 1
ATOM 1537 C CA . VAL A 1 197 ? -5.095 -5.176 5.433 1.00 98.81 197 VAL A CA 1
ATOM 1538 C C . VAL A 1 197 ? -4.704 -5.188 6.914 1.00 98.81 197 VAL A C 1
ATOM 1540 O O . VAL A 1 197 ? -5.444 -4.671 7.756 1.00 98.81 197 VAL A O 1
ATOM 1543 N N . SER A 1 198 ? -3.495 -5.655 7.238 1.00 98.81 198 SER A N 1
ATOM 1544 C CA . SER A 1 198 ? -2.945 -5.609 8.602 1.00 98.81 198 SER A CA 1
ATOM 1545 C C . SER A 1 198 ? -2.848 -4.174 9.140 1.00 98.81 198 SER A C 1
ATOM 1547 O O . SER A 1 198 ? -3.182 -3.915 10.297 1.00 98.81 198 SER A O 1
ATOM 1549 N N . LEU A 1 199 ? -2.467 -3.203 8.299 1.00 98.81 199 LEU A N 1
ATOM 1550 C CA . LEU A 1 199 ? -2.487 -1.777 8.639 1.00 98.81 199 LEU A CA 1
ATOM 1551 C C . LEU A 1 199 ? -3.908 -1.281 8.944 1.00 98.81 199 LEU A C 1
ATOM 1553 O O . LEU A 1 199 ? -4.077 -0.451 9.838 1.00 98.81 199 LEU A O 1
ATOM 1557 N N . LYS A 1 200 ? -4.938 -1.778 8.246 1.00 98.75 200 LYS A N 1
ATOM 1558 C CA . LYS A 1 200 ? -6.341 -1.427 8.525 1.00 98.75 200 LYS A CA 1
ATOM 1559 C C . LYS A 1 200 ? -6.843 -2.010 9.835 1.00 98.75 200 LYS A C 1
ATOM 1561 O O . LYS A 1 200 ? -7.454 -1.269 10.605 1.00 98.75 200 LYS A O 1
ATOM 1566 N N . LEU A 1 201 ? -6.515 -3.263 10.136 1.00 98.81 201 LEU A N 1
ATOM 1567 C CA . LEU A 1 201 ? -6.813 -3.852 11.440 1.00 98.81 201 LEU A CA 1
ATOM 1568 C C . LEU A 1 201 ? -6.093 -3.092 12.569 1.00 98.81 201 LEU A C 1
ATOM 1570 O O . LEU A 1 201 ? -6.720 -2.703 13.554 1.00 98.81 201 LEU A O 1
ATOM 1574 N N . ALA A 1 202 ? -4.808 -2.770 12.395 1.00 98.62 202 ALA A N 1
ATOM 1575 C CA . ALA A 1 202 ? -4.060 -1.948 13.347 1.00 98.62 202 ALA A CA 1
ATOM 1576 C C . ALA A 1 202 ? -4.659 -0.538 13.508 1.00 98.62 202 ALA A C 1
ATOM 1578 O O . ALA A 1 202 ? -4.705 -0.013 14.620 1.00 98.62 202 ALA A O 1
ATOM 1579 N N . HIS A 1 203 ? -5.162 0.073 12.431 1.00 98.38 203 HIS A N 1
ATOM 1580 C CA . HIS A 1 203 ? -5.846 1.366 12.481 1.00 98.38 203 HIS A CA 1
ATOM 1581 C C . HIS A 1 203 ? -7.162 1.288 13.275 1.00 98.38 203 HIS A C 1
ATOM 1583 O O . HIS A 1 203 ? -7.409 2.147 14.122 1.00 98.38 203 HIS A O 1
ATOM 1589 N N . ALA A 1 204 ? -7.983 0.255 13.074 1.00 98.56 204 ALA A N 1
ATOM 1590 C CA . ALA A 1 204 ? -9.191 0.047 13.875 1.00 98.56 204 ALA A CA 1
ATOM 1591 C C . ALA A 1 204 ? -8.858 -0.188 15.360 1.00 98.56 204 ALA A C 1
ATOM 1593 O O . ALA A 1 204 ? -9.474 0.417 16.241 1.00 98.56 204 ALA A O 1
ATOM 1594 N N . LEU A 1 205 ? -7.814 -0.972 15.642 1.00 98.06 205 LEU A N 1
ATOM 1595 C CA . LEU A 1 205 ? -7.320 -1.208 16.999 1.00 98.06 205 LEU A CA 1
ATOM 1596 C C . LEU A 1 205 ? -6.809 0.083 17.660 1.00 98.06 205 LEU A C 1
ATOM 1598 O O . LEU A 1 205 ? -7.044 0.324 18.846 1.00 98.06 205 LEU A O 1
ATOM 1602 N N . ALA A 1 206 ? -6.161 0.952 16.885 1.00 97.56 206 ALA A N 1
ATOM 1603 C CA . ALA A 1 206 ? -5.721 2.272 17.317 1.00 97.56 206 ALA A CA 1
ATOM 1604 C C . ALA A 1 206 ? -6.912 3.183 17.680 1.00 97.56 206 ALA A C 1
ATOM 1606 O O . ALA A 1 206 ? -6.875 3.851 18.715 1.00 97.56 206 ALA A O 1
ATOM 1607 N N . ILE A 1 207 ? -7.994 3.163 16.891 1.00 97.69 207 ILE A N 1
ATOM 1608 C CA . ILE A 1 207 ? -9.247 3.882 17.193 1.00 97.69 207 ILE A CA 1
ATOM 1609 C C . ILE A 1 207 ? -9.885 3.349 18.487 1.00 97.69 207 ILE A C 1
ATOM 1611 O O . ILE A 1 207 ? -10.314 4.137 19.335 1.00 97.69 207 ILE A O 1
ATOM 1615 N N . ALA A 1 208 ? -9.891 2.027 18.685 1.00 97.12 208 ALA A N 1
ATOM 1616 C CA . ALA A 1 208 ? -10.357 1.416 19.929 1.00 97.12 208 ALA A CA 1
ATOM 1617 C C . ALA A 1 208 ? -9.505 1.841 21.128 1.00 97.12 208 ALA A C 1
ATOM 1619 O O . ALA A 1 208 ? -10.039 2.228 22.168 1.00 97.12 208 ALA A O 1
ATOM 1620 N N . ARG A 1 209 ? -8.177 1.875 20.974 1.00 95.25 209 ARG A N 1
ATOM 1621 C CA . ARG A 1 209 ? -7.266 2.321 22.034 1.00 95.25 209 ARG A CA 1
ATOM 1622 C C . ARG A 1 209 ? -7.427 3.800 22.383 1.00 95.25 209 ARG A C 1
ATOM 1624 O O . ARG A 1 209 ? -7.250 4.149 23.550 1.00 95.25 209 ARG A O 1
ATOM 1631 N N . LEU A 1 210 ? -7.786 4.633 21.404 1.00 94.50 210 LEU A N 1
ATOM 1632 C CA . LEU A 1 210 ? -8.110 6.050 21.589 1.00 94.50 210 LEU A CA 1
ATOM 1633 C C . LEU A 1 210 ? -9.439 6.266 22.343 1.00 94.50 210 LEU A C 1
ATOM 1635 O O . LEU A 1 210 ? -9.689 7.371 22.818 1.00 94.50 210 LEU A O 1
ATOM 1639 N N . GLY A 1 211 ? -10.271 5.227 22.481 1.00 94.81 211 GLY A N 1
ATOM 1640 C CA . GLY A 1 211 ? -11.567 5.296 23.162 1.00 94.81 211 GLY A CA 1
ATOM 1641 C C . GLY A 1 211 ? -12.696 5.844 22.288 1.00 94.81 211 GLY A C 1
ATOM 1642 O O . GLY A 1 211 ? -13.657 6.388 22.816 1.00 94.81 211 GLY A O 1
ATOM 1643 N N . MET A 1 212 ? -12.569 5.743 20.961 1.00 95.44 212 MET A N 1
ATOM 1644 C CA . MET A 1 212 ? -13.597 6.194 20.008 1.00 95.44 212 MET A CA 1
ATOM 1645 C C . MET A 1 212 ? -14.368 5.042 19.350 1.00 95.44 212 MET A C 1
ATOM 1647 O O . MET A 1 212 ? -15.330 5.284 18.623 1.00 95.44 212 MET A O 1
ATOM 1651 N N . TYR A 1 213 ? -13.950 3.796 19.574 1.00 97.75 213 TYR A N 1
ATOM 1652 C CA . TYR A 1 213 ? -14.646 2.627 19.043 1.00 97.75 213 TYR A CA 1
ATOM 1653 C C . TYR A 1 213 ? -16.038 2.484 19.664 1.00 97.75 213 TYR A C 1
ATOM 1655 O O . TYR A 1 213 ? -16.181 2.559 20.883 1.00 97.75 213 TYR A O 1
ATOM 1663 N N . LYS A 1 214 ? -17.052 2.303 18.808 1.00 97.25 214 LYS A N 1
ATOM 1664 C CA . LYS A 1 214 ? -18.486 2.247 19.139 1.00 97.25 214 LYS A CA 1
ATOM 1665 C C . LYS A 1 214 ? -19.027 3.454 19.913 1.00 97.25 214 LYS A C 1
ATOM 1667 O O . LYS A 1 214 ? -20.168 3.419 20.369 1.00 97.25 214 LYS A O 1
ATOM 1672 N N . GLU A 1 215 ? -18.269 4.547 19.996 1.00 97.00 215 GLU A N 1
ATOM 1673 C CA . GLU A 1 215 ? -18.759 5.789 20.581 1.00 97.00 215 GLU A CA 1
ATOM 1674 C C . GLU A 1 215 ? -19.729 6.460 19.591 1.00 97.00 215 GLU A C 1
ATOM 1676 O O . GLU A 1 215 ? -19.341 6.771 18.458 1.00 97.00 215 GLU A O 1
ATOM 1681 N N . PRO A 1 216 ? -21.002 6.683 19.964 1.00 96.81 216 PRO A N 1
ATOM 1682 C CA . PRO A 1 216 ? -21.974 7.277 19.062 1.00 96.81 216 PRO A CA 1
ATOM 1683 C C . PRO A 1 216 ? -21.760 8.795 19.007 1.00 96.81 216 PRO A C 1
ATOM 1685 O O . PRO A 1 216 ? -22.113 9.537 19.925 1.00 96.81 216 PRO A O 1
ATOM 1688 N N . LEU A 1 217 ? -21.209 9.288 17.899 1.00 97.75 217 LEU A N 1
ATOM 1689 C CA . LEU A 1 217 ? -20.843 10.697 17.745 1.00 97.75 217 LEU A CA 1
ATOM 1690 C C . LEU A 1 217 ? -21.839 11.448 16.861 1.00 97.75 217 LEU A C 1
ATOM 1692 O O . LEU A 1 217 ? -22.504 10.875 15.989 1.00 97.75 217 LEU A O 1
ATOM 1696 N N . ALA A 1 218 ? -21.926 12.760 17.061 1.00 98.06 218 ALA A N 1
ATOM 1697 C CA . ALA A 1 218 ? -22.579 13.667 16.132 1.00 98.06 218 ALA A CA 1
ATOM 1698 C C . ALA A 1 218 ? -21.742 14.932 15.927 1.00 98.06 218 ALA A C 1
ATOM 1700 O O . ALA A 1 218 ? -21.391 15.613 16.886 1.00 98.06 218 ALA A O 1
ATOM 1701 N N . LEU A 1 219 ? -21.464 15.278 14.674 1.00 98.06 219 LEU A N 1
ATOM 1702 C CA . LEU A 1 219 ? -20.896 16.576 14.324 1.00 98.06 219 LEU A CA 1
ATOM 1703 C C . LEU A 1 219 ? -22.035 17.569 14.124 1.00 98.06 219 LEU A C 1
ATOM 1705 O O . LEU A 1 219 ? -22.993 17.243 13.427 1.00 98.06 219 LEU A O 1
ATOM 1709 N N . LEU A 1 220 ? -21.938 18.760 14.709 1.00 97.00 220 LEU A N 1
ATOM 1710 C CA . LEU A 1 220 ? -22.947 19.812 14.605 1.00 97.00 220 LEU A CA 1
ATOM 1711 C C . LEU A 1 220 ? -22.309 21.108 14.108 1.00 97.00 220 LEU A C 1
ATOM 1713 O O . LEU A 1 220 ? -21.327 21.576 14.669 1.00 97.00 220 LEU A O 1
ATOM 1717 N N . TYR A 1 221 ? -22.914 21.714 13.095 1.00 95.50 221 TYR A N 1
ATOM 1718 C CA . TYR A 1 221 ? -22.639 23.073 12.658 1.00 95.50 221 TYR A CA 1
ATOM 1719 C C . TYR A 1 221 ? -23.912 23.919 12.753 1.00 95.50 221 TYR A C 1
ATOM 1721 O O . TYR A 1 221 ? -24.994 23.482 12.356 1.00 95.50 221 TYR A O 1
ATOM 1729 N N . ALA A 1 222 ? -23.770 25.148 13.248 1.00 93.00 222 ALA A N 1
ATOM 1730 C CA . ALA A 1 222 ? -24.838 26.135 13.312 1.00 93.00 222 ALA A CA 1
ATOM 1731 C C . ALA A 1 222 ? -24.298 27.505 12.895 1.00 93.00 222 ALA A C 1
ATOM 1733 O O . ALA A 1 222 ? -23.388 28.037 13.531 1.00 93.00 222 ALA A O 1
ATOM 1734 N N . GLY A 1 223 ? -24.834 28.084 11.824 1.00 91.69 223 GLY A N 1
ATOM 1735 C CA . GLY A 1 223 ? -24.301 29.343 11.315 1.00 91.69 223 GLY A CA 1
ATOM 1736 C C . GLY A 1 223 ? -24.974 29.833 10.045 1.00 91.69 223 GLY A C 1
ATOM 1737 O O . GLY A 1 223 ? -26.144 29.556 9.795 1.00 91.69 223 GLY A O 1
ATOM 1738 N N . LYS A 1 224 ? -24.235 30.608 9.253 1.00 86.75 224 LYS A N 1
ATOM 1739 C CA . LYS A 1 224 ? -24.696 31.105 7.952 1.00 86.75 224 LYS A CA 1
ATOM 1740 C C . LYS A 1 224 ? -24.448 30.053 6.875 1.00 86.75 224 LYS A C 1
ATOM 1742 O O . LYS A 1 224 ? -23.432 29.364 6.912 1.00 86.75 224 LYS A O 1
ATOM 1747 N N . THR A 1 225 ? -25.330 29.977 5.884 1.00 73.81 225 THR A N 1
ATOM 1748 C CA . THR A 1 225 ? -25.064 29.203 4.664 1.00 73.81 225 THR A CA 1
ATOM 1749 C C . THR A 1 225 ? -23.850 29.768 3.924 1.00 73.81 225 THR A C 1
ATOM 1751 O O . THR A 1 225 ? -23.673 30.987 3.857 1.00 73.81 225 THR A O 1
ATOM 1754 N N . ALA A 1 226 ? -23.020 28.901 3.342 1.00 64.12 226 ALA A N 1
ATOM 1755 C CA . ALA A 1 226 ? -21.896 29.339 2.520 1.00 64.12 226 ALA A CA 1
ATOM 1756 C C . ALA A 1 226 ? -22.394 30.037 1.236 1.00 64.12 226 ALA A C 1
ATOM 1758 O O . ALA A 1 226 ? -23.287 29.535 0.557 1.00 64.12 226 ALA A O 1
ATOM 1759 N N . GLU A 1 227 ? -21.791 31.173 0.863 1.00 50.09 227 GLU A N 1
ATOM 1760 C CA . GLU A 1 227 ? -22.216 32.006 -0.285 1.00 50.09 227 GLU A CA 1
ATOM 1761 C C . GLU A 1 227 ? -22.213 31.257 -1.636 1.00 50.09 227 GLU A C 1
ATOM 1763 O O . GLU A 1 227 ? -22.976 31.596 -2.541 1.00 50.09 227 GLU A O 1
ATOM 1768 N N . ALA A 1 228 ? -21.411 30.192 -1.759 1.00 45.00 228 ALA A N 1
ATOM 1769 C CA . ALA A 1 228 ? -21.275 29.377 -2.970 1.00 45.00 228 ALA A CA 1
ATOM 1770 C C . ALA A 1 228 ? -22.530 28.556 -3.347 1.00 45.00 228 ALA A C 1
ATOM 1772 O O . ALA A 1 228 ? -22.551 27.952 -4.416 1.00 45.00 228 ALA A O 1
ATOM 1773 N N . GLU A 1 229 ? -23.564 28.525 -2.503 1.00 46.00 229 GLU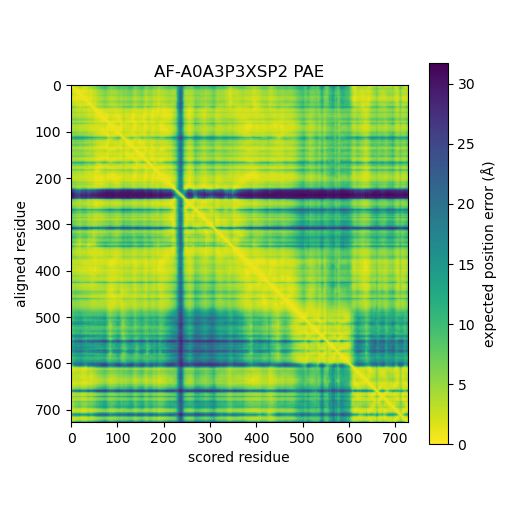 A N 1
ATOM 1774 C CA . GLU A 1 229 ? -24.801 27.763 -2.741 1.00 46.00 229 GLU A CA 1
ATOM 1775 C C . GLU A 1 229 ? -25.898 28.558 -3.476 1.00 46.00 229 GLU A C 1
ATOM 1777 O O . GLU A 1 229 ? -26.949 28.008 -3.797 1.00 46.00 229 GLU A O 1
ATOM 1782 N N . THR A 1 230 ? -25.670 29.841 -3.779 1.00 35.19 230 THR A N 1
ATOM 1783 C CA . THR A 1 230 ? -26.677 30.717 -4.417 1.00 35.19 230 THR A CA 1
ATOM 1784 C C . THR A 1 230 ? -26.693 30.669 -5.951 1.00 35.19 230 THR A C 1
ATOM 1786 O O . THR A 1 230 ? -27.619 31.192 -6.566 1.00 35.19 230 THR A O 1
ATOM 1789 N N . ASN A 1 231 ? -25.739 29.986 -6.593 1.00 33.84 231 ASN A N 1
ATOM 1790 C CA . ASN A 1 231 ? -25.678 29.874 -8.054 1.00 33.84 231 ASN A CA 1
ATOM 1791 C C . ASN A 1 231 ? -26.358 28.592 -8.569 1.00 33.84 231 ASN A C 1
ATOM 1793 O O . ASN A 1 231 ? -25.700 27.687 -9.079 1.00 33.84 231 ASN A O 1
ATOM 1797 N N . SER A 1 232 ? -27.691 28.538 -8.497 1.00 30.45 232 SER A N 1
ATOM 1798 C CA . SER A 1 232 ? -28.443 27.893 -9.585 1.00 30.45 232 SER A CA 1
ATOM 1799 C C . SER A 1 232 ? -28.436 28.845 -10.786 1.00 30.45 232 SER A C 1
ATOM 1801 O O . SER A 1 232 ? -28.573 30.052 -10.577 1.00 30.45 232 SER A O 1
ATOM 1803 N N . PRO A 1 233 ? -28.278 28.371 -12.036 1.00 31.41 233 PRO A N 1
ATOM 1804 C CA . PRO A 1 233 ? -28.414 29.238 -13.197 1.00 31.41 233 PRO A CA 1
ATOM 1805 C C . PRO A 1 233 ? -29.862 29.735 -13.243 1.00 31.41 233 PRO A C 1
ATOM 1807 O O . PRO A 1 233 ? -30.777 28.986 -13.577 1.00 31.41 233 PRO A O 1
ATOM 1810 N N . ALA A 1 234 ? -30.078 30.987 -12.847 1.00 30.50 234 ALA A N 1
ATOM 1811 C CA . ALA A 1 234 ? -31.366 31.637 -12.992 1.00 30.50 234 ALA A CA 1
ATOM 1812 C C . ALA A 1 234 ? -31.663 31.774 -14.491 1.00 30.50 234 ALA A C 1
ATOM 1814 O O . ALA A 1 234 ? -31.055 32.588 -15.190 1.00 30.50 234 ALA A O 1
ATOM 1815 N N . GLU A 1 235 ? -32.594 30.965 -14.993 1.00 32.47 235 GLU A N 1
ATOM 1816 C CA . GLU A 1 235 ? -33.292 31.297 -16.225 1.00 32.47 235 GLU A CA 1
ATOM 1817 C C . GLU A 1 235 ? -34.061 32.602 -16.001 1.00 32.47 235 GLU A C 1
ATOM 1819 O O . GLU A 1 235 ? -34.947 32.692 -15.154 1.00 32.47 235 GLU A O 1
ATOM 1824 N N . ASN A 1 236 ? -33.724 33.584 -16.834 1.00 34.03 236 ASN A N 1
ATOM 1825 C CA . ASN A 1 236 ? -34.402 34.858 -17.047 1.00 34.03 236 ASN A CA 1
ATOM 1826 C C . ASN A 1 236 ? -34.223 35.916 -15.951 1.00 34.03 236 ASN A C 1
ATOM 1828 O O . ASN A 1 236 ? -34.618 35.779 -14.797 1.00 34.03 236 ASN A O 1
ATOM 1832 N N . GLY A 1 237 ? -33.618 37.026 -16.378 1.00 40.53 237 GLY A N 1
ATOM 1833 C CA . GLY A 1 237 ? -33.199 38.117 -15.521 1.00 40.53 237 GLY A CA 1
ATOM 1834 C C . GLY A 1 237 ? -34.350 38.803 -14.795 1.00 40.53 237 GLY A C 1
ATOM 1835 O O . GLY A 1 237 ? -35.303 39.287 -15.403 1.00 40.53 237 GLY A O 1
ATOM 1836 N N . ALA A 1 238 ? -34.176 38.929 -13.485 1.00 30.38 238 ALA A N 1
ATOM 1837 C CA . ALA A 1 238 ? -34.818 39.933 -12.663 1.00 30.38 238 ALA A CA 1
ATOM 1838 C C . ALA A 1 238 ? -33.870 40.303 -11.511 1.00 30.38 238 ALA A C 1
ATOM 1840 O O . ALA A 1 238 ? -33.443 39.438 -10.759 1.00 30.38 238 ALA A O 1
ATOM 1841 N N . SER A 1 239 ? -33.540 41.597 -11.454 1.00 31.75 239 SER A N 1
ATOM 1842 C CA . SER A 1 239 ? -33.089 42.417 -10.320 1.00 31.75 239 SER A CA 1
ATOM 1843 C C . SER A 1 239 ? -32.303 41.761 -9.172 1.00 31.75 239 SER A C 1
ATOM 1845 O O . SER A 1 239 ? -32.828 40.944 -8.427 1.00 31.75 239 SER A O 1
ATOM 1847 N N . GLU A 1 240 ? -31.105 42.299 -8.917 1.00 38.06 240 GLU A N 1
ATOM 1848 C CA . GLU A 1 240 ? -30.335 42.169 -7.673 1.00 38.06 240 GLU A CA 1
ATOM 1849 C C . GLU A 1 240 ? -31.186 42.521 -6.435 1.00 38.06 240 GLU A C 1
ATOM 1851 O O . GLU A 1 240 ? -31.265 43.670 -5.993 1.00 38.06 240 GLU A O 1
ATOM 1856 N N . THR A 1 241 ? -31.850 41.530 -5.849 1.00 32.16 241 THR A N 1
ATOM 1857 C CA . THR A 1 241 ? -32.358 41.598 -4.478 1.00 32.16 241 THR A CA 1
ATOM 1858 C C . THR A 1 241 ? -31.264 41.120 -3.535 1.00 32.16 241 THR A C 1
ATOM 1860 O O . THR A 1 241 ? -30.741 40.022 -3.706 1.00 32.16 241 THR A O 1
ATOM 1863 N N . LYS A 1 242 ? -30.921 41.954 -2.541 1.00 38.16 242 LYS A N 1
ATOM 1864 C CA . LYS A 1 242 ? -30.036 41.629 -1.410 1.00 38.16 242 LYS A CA 1
ATOM 1865 C C . LYS A 1 242 ? -30.254 40.178 -0.964 1.00 38.16 242 LYS A C 1
ATOM 1867 O O . LYS A 1 242 ? -31.325 39.864 -0.454 1.00 38.16 242 LYS A O 1
ATOM 1872 N N . SER A 1 243 ? -29.246 39.326 -1.145 1.00 41.94 243 SER A N 1
ATOM 1873 C CA . SER A 1 243 ? -29.239 37.958 -0.624 1.00 41.94 243 SER A CA 1
ATOM 1874 C C . SER A 1 243 ? -29.379 38.016 0.898 1.00 41.94 243 SER A C 1
ATOM 1876 O O . SER A 1 243 ? -28.413 38.320 1.600 1.00 41.94 243 SER A O 1
ATOM 1878 N N . ALA A 1 244 ? -30.584 37.787 1.417 1.00 46.09 244 ALA A N 1
ATOM 1879 C CA . ALA A 1 244 ? -30.782 37.549 2.838 1.00 46.09 244 ALA A CA 1
ATOM 1880 C C . ALA A 1 244 ? -29.950 36.317 3.217 1.00 46.09 244 ALA A C 1
ATOM 1882 O O . ALA A 1 244 ? -30.086 35.264 2.598 1.00 46.09 244 ALA A O 1
ATOM 1883 N N . SER A 1 245 ? -29.025 36.458 4.168 1.00 57.94 245 SER A N 1
ATOM 1884 C CA . SER A 1 245 ? -28.176 35.346 4.589 1.00 57.94 245 SER A CA 1
ATOM 1885 C C . SER A 1 245 ? -29.022 34.348 5.378 1.00 57.94 245 SER A C 1
ATOM 1887 O O . SER A 1 245 ? -29.249 34.557 6.571 1.00 57.94 245 SER A O 1
ATOM 1889 N N . SER A 1 246 ? -29.493 33.290 4.720 1.00 80.75 246 SER A N 1
ATOM 1890 C CA . SER A 1 246 ? -30.144 32.163 5.385 1.00 80.75 246 SER A CA 1
ATOM 1891 C C . SER A 1 246 ? -29.209 31.541 6.424 1.00 80.75 246 SER A C 1
ATOM 1893 O O . SER A 1 246 ? -27.997 31.413 6.209 1.00 80.75 246 SER A O 1
ATOM 1895 N N . LEU A 1 247 ? -29.771 31.164 7.568 1.00 90.88 247 LEU A N 1
ATOM 1896 C CA . LEU A 1 247 ? -29.083 30.384 8.586 1.00 90.88 247 LEU A CA 1
ATOM 1897 C C . LEU A 1 247 ? -29.290 28.895 8.318 1.00 90.88 247 LEU A C 1
ATOM 1899 O O . LEU A 1 247 ? -30.294 28.479 7.735 1.00 90.88 247 LEU A O 1
ATOM 1903 N N . VAL A 1 248 ? -28.337 28.088 8.764 1.00 92.81 248 VAL A N 1
ATOM 1904 C CA . VAL A 1 248 ? -28.363 26.639 8.604 1.00 92.81 248 VAL A CA 1
ATOM 1905 C C . VAL A 1 248 ? -27.922 25.943 9.884 1.00 92.81 248 VAL A C 1
ATOM 1907 O O . VAL A 1 248 ? -26.994 26.381 10.567 1.00 92.81 248 VAL A O 1
ATOM 1910 N N . LEU A 1 249 ? -28.607 24.843 10.180 1.00 94.12 249 LEU A N 1
ATOM 1911 C CA . LEU A 1 249 ? -28.195 23.817 11.124 1.00 94.12 249 LEU A CA 1
ATOM 1912 C C . LEU A 1 249 ? -27.885 22.550 10.330 1.00 94.12 249 LEU A C 1
ATOM 1914 O O . LEU A 1 249 ? -28.766 22.007 9.659 1.00 94.12 249 LEU A O 1
ATOM 1918 N N . GLU A 1 250 ? -26.646 22.078 10.409 1.00 95.56 250 GLU A N 1
ATOM 1919 C CA . GLU A 1 250 ? -26.219 20.825 9.787 1.00 95.56 250 GLU A CA 1
ATOM 1920 C C . GLU A 1 250 ? -25.680 19.894 10.861 1.00 95.56 250 GLU A C 1
ATOM 1922 O O . GLU A 1 250 ? -24.842 20.293 11.665 1.00 95.56 250 GLU A O 1
ATOM 1927 N N . ALA A 1 251 ? -26.153 18.653 10.877 1.00 96.94 251 ALA A N 1
ATOM 1928 C CA . ALA A 1 251 ? -25.649 17.640 11.787 1.00 96.94 251 ALA A CA 1
ATOM 1929 C C . ALA A 1 251 ? -25.387 16.327 11.055 1.00 96.94 251 ALA A C 1
ATOM 1931 O O . ALA A 1 251 ? -26.153 15.939 10.173 1.00 96.94 251 ALA A O 1
ATOM 1932 N N . VAL A 1 252 ? -24.326 15.626 11.442 1.00 97.94 252 VAL A N 1
ATOM 1933 C CA . VAL A 1 252 ? -23.933 14.333 10.871 1.00 97.94 252 VAL A CA 1
ATOM 1934 C C . VAL A 1 252 ? -23.732 13.336 12.000 1.00 97.94 252 VAL A C 1
ATOM 1936 O O . VAL A 1 252 ? -22.987 13.620 12.932 1.00 97.94 252 VAL A O 1
ATOM 1939 N N . LYS A 1 253 ? -24.387 12.176 11.921 1.00 98.25 253 LYS A N 1
ATOM 1940 C CA . LYS A 1 253 ? -24.126 11.045 12.820 1.00 98.25 253 LYS A CA 1
ATOM 1941 C C . LYS A 1 253 ? -22.913 10.287 12.330 1.00 98.25 253 LYS A C 1
ATOM 1943 O O . LYS A 1 253 ? -22.861 9.945 11.150 1.00 98.25 253 LYS A O 1
ATOM 1948 N N . LEU A 1 254 ? -21.996 10.009 13.245 1.00 98.00 254 LEU A N 1
ATOM 1949 C CA . LEU A 1 254 ? -20.879 9.118 12.997 1.00 98.00 254 LEU A CA 1
ATOM 1950 C C . LEU A 1 254 ? -20.984 7.913 13.928 1.00 98.00 254 LEU A C 1
ATOM 1952 O O . LEU A 1 254 ? -21.103 8.086 15.141 1.00 98.00 254 LEU A O 1
ATOM 1956 N N . ASP A 1 255 ? -20.920 6.719 13.354 1.00 96.94 255 ASP A N 1
ATOM 1957 C CA . ASP A 1 255 ? -20.769 5.460 14.081 1.00 96.94 255 ASP A CA 1
ATOM 1958 C C . ASP A 1 255 ? -19.462 4.832 13.591 1.00 96.94 255 ASP A C 1
ATOM 1960 O O . ASP A 1 255 ? -19.246 4.736 12.383 1.00 96.94 255 ASP A O 1
ATOM 1964 N N . ASN A 1 256 ? -18.529 4.538 14.504 1.00 97.31 256 ASN A N 1
ATOM 1965 C CA . ASN A 1 256 ? -17.158 4.139 14.147 1.00 97.31 256 ASN A CA 1
ATOM 1966 C C . ASN A 1 256 ? -16.485 5.095 13.138 1.00 97.31 256 ASN A C 1
ATOM 1968 O O . ASN A 1 256 ? -15.747 4.697 12.237 1.00 97.31 256 ASN A O 1
ATOM 1972 N N . LEU A 1 257 ? -16.750 6.397 13.305 1.00 96.88 257 LEU A N 1
ATOM 1973 C CA . LEU A 1 257 ? -16.276 7.484 12.436 1.00 96.88 257 LEU A CA 1
ATOM 1974 C C . LEU A 1 257 ? -16.816 7.428 10.987 1.00 96.88 257 LEU A C 1
ATOM 1976 O O . LEU A 1 257 ? -16.341 8.173 10.129 1.00 96.88 257 LEU A O 1
ATOM 1980 N N . ILE A 1 258 ? -17.814 6.587 10.701 1.00 96.81 258 ILE A N 1
ATOM 1981 C CA . ILE A 1 258 ? -18.507 6.505 9.408 1.00 96.81 258 ILE A CA 1
ATOM 1982 C C . ILE A 1 258 ? -19.795 7.322 9.476 1.00 96.81 258 ILE A C 1
ATOM 1984 O O . ILE A 1 258 ? -20.578 7.189 10.413 1.00 96.81 258 ILE A O 1
ATOM 1988 N N . GLU A 1 259 ? -20.037 8.162 8.468 1.00 96.38 259 GLU A N 1
ATOM 1989 C CA . GLU A 1 259 ? -21.290 8.916 8.344 1.00 96.38 259 GLU A CA 1
ATOM 1990 C C . GLU A 1 259 ? -22.473 7.978 8.074 1.00 96.38 259 GLU A C 1
ATOM 1992 O O . GLU A 1 259 ? -22.577 7.404 6.994 1.00 96.38 259 GLU A O 1
ATOM 1997 N N . THR A 1 260 ? -23.383 7.851 9.046 1.00 96.88 260 THR A N 1
ATOM 1998 C CA . THR A 1 260 ? -24.569 6.978 8.940 1.00 96.88 260 THR A CA 1
ATOM 1999 C C . THR A 1 260 ? -25.838 7.735 8.573 1.00 96.88 260 THR A C 1
ATOM 2001 O O . THR A 1 260 ? -26.756 7.186 7.967 1.00 96.88 260 THR A O 1
ATOM 2004 N N . SER A 1 261 ? -25.921 9.019 8.924 1.00 97.19 261 SER A N 1
ATOM 2005 C CA . SER A 1 261 ? -27.008 9.894 8.482 1.00 97.19 261 SER A CA 1
ATOM 2006 C C . SER A 1 261 ? -26.654 11.363 8.662 1.00 97.19 261 SER A C 1
ATOM 2008 O O . SER A 1 261 ? -25.789 11.721 9.464 1.00 97.19 261 SER A O 1
ATOM 2010 N N . ARG A 1 262 ? -27.388 12.224 7.956 1.00 96.56 262 ARG A N 1
ATOM 2011 C CA . ARG A 1 262 ? -27.260 13.676 8.051 1.00 96.56 262 ARG A CA 1
ATOM 2012 C C . ARG A 1 262 ? -28.610 14.361 8.191 1.00 96.56 262 ARG A C 1
ATOM 2014 O O . ARG A 1 262 ? -29.616 13.895 7.656 1.00 96.56 262 ARG A O 1
ATOM 2021 N N . LEU A 1 263 ? -28.609 15.489 8.887 1.00 96.50 263 LEU A N 1
ATOM 2022 C CA . LEU A 1 263 ? -29.737 16.390 9.059 1.00 96.50 263 LEU A CA 1
ATOM 2023 C C . LEU A 1 263 ? -29.327 17.780 8.589 1.00 96.50 263 LEU A C 1
ATOM 2025 O O . LEU A 1 263 ? -28.266 18.277 8.956 1.00 96.50 263 LEU A O 1
ATOM 2029 N N . ARG A 1 264 ? -30.197 18.418 7.809 1.00 93.94 264 ARG A N 1
ATOM 2030 C CA . ARG A 1 264 ? -30.027 19.797 7.362 1.00 93.94 264 ARG A CA 1
ATOM 2031 C C . ARG A 1 264 ? -31.331 20.550 7.556 1.00 93.94 264 ARG A C 1
ATOM 2033 O O . ARG A 1 264 ? -32.359 20.137 7.024 1.00 93.94 264 ARG A O 1
ATOM 2040 N N . LEU A 1 265 ? -31.284 21.636 8.317 1.00 93.38 265 LEU A N 1
ATOM 2041 C CA . LEU A 1 265 ? -32.423 22.506 8.590 1.00 93.38 265 LEU A CA 1
ATOM 2042 C C . LEU A 1 265 ? -32.036 23.932 8.207 1.00 93.38 265 LEU A C 1
ATOM 2044 O O . LEU A 1 265 ? -30.971 24.413 8.588 1.00 93.38 265 LEU A O 1
ATOM 2048 N N . LEU A 1 266 ? -32.892 24.588 7.431 1.00 91.88 266 LEU A N 1
ATOM 2049 C CA . LEU A 1 266 ? -32.677 25.941 6.928 1.00 91.88 266 LEU A CA 1
ATOM 2050 C C . LEU A 1 266 ? -33.665 26.892 7.591 1.00 91.88 266 LEU A C 1
ATOM 2052 O O . LEU A 1 266 ? -34.812 26.515 7.850 1.00 91.88 266 LEU A O 1
ATOM 2056 N N . SER A 1 267 ? -33.220 28.120 7.833 1.00 91.19 267 SER A N 1
ATOM 2057 C CA . SER A 1 267 ? -34.132 29.207 8.156 1.00 91.19 267 SER A CA 1
ATOM 2058 C C . SER A 1 267 ? -34.887 29.675 6.911 1.00 91.19 267 SER A C 1
ATOM 2060 O O . SER A 1 267 ? -34.453 29.456 5.777 1.00 91.19 267 SER A O 1
ATOM 2062 N N . ASP A 1 268 ? -35.985 30.391 7.118 1.00 86.62 268 ASP A N 1
ATOM 2063 C CA . ASP A 1 268 ? -36.590 31.219 6.082 1.00 86.62 268 ASP A CA 1
ATOM 2064 C C . ASP A 1 268 ? -35.714 32.447 5.745 1.00 86.62 268 ASP A C 1
ATOM 2066 O O . ASP A 1 268 ? -34.619 32.646 6.289 1.00 86.62 268 ASP A O 1
ATOM 2070 N N . SER A 1 269 ? -36.204 33.282 4.824 1.00 80.12 269 SER A N 1
ATOM 2071 C CA . SER A 1 269 ? -35.541 34.519 4.396 1.00 80.12 269 SER A CA 1
ATOM 2072 C C . SER A 1 269 ? -35.433 35.584 5.491 1.00 80.12 269 SER A C 1
ATOM 2074 O O . SER A 1 269 ? -34.668 36.533 5.333 1.00 80.12 269 SER A O 1
ATOM 2076 N N . GLU A 1 270 ? -36.195 35.457 6.578 1.00 80.38 270 GLU A N 1
ATOM 2077 C CA . GLU A 1 270 ? -36.149 36.352 7.738 1.00 80.38 270 GLU A CA 1
ATOM 2078 C C . GLU A 1 270 ? -35.221 35.816 8.843 1.00 80.38 270 GLU A C 1
ATOM 2080 O O . GLU A 1 270 ? -35.006 36.487 9.851 1.00 80.38 270 GLU A O 1
ATOM 2085 N N . GLY A 1 271 ? -34.617 34.639 8.637 1.00 81.50 271 GLY A N 1
ATOM 2086 C CA . GLY A 1 271 ? -33.732 33.994 9.604 1.00 81.50 271 GLY A CA 1
ATOM 2087 C C . GLY A 1 271 ? -34.468 33.145 10.641 1.00 81.50 271 GLY A C 1
ATOM 2088 O O . GLY A 1 271 ? -33.828 32.650 11.565 1.00 81.50 271 GLY A O 1
ATOM 2089 N N . SER A 1 272 ? -35.779 32.932 10.493 1.00 86.44 272 SER A N 1
ATOM 2090 C CA . SER A 1 272 ? -36.574 32.119 11.412 1.00 86.44 272 SER A CA 1
ATOM 2091 C C . SER A 1 272 ? -36.566 30.643 11.022 1.00 86.44 272 SER A C 1
ATOM 2093 O O . SER A 1 272 ? -36.660 30.288 9.847 1.00 86.44 272 SER A O 1
ATOM 2095 N N . PHE A 1 273 ? -36.462 29.757 12.009 1.00 90.94 273 PHE A N 1
ATOM 2096 C CA . PHE A 1 273 ? -36.527 28.312 11.797 1.00 90.94 273 PHE A CA 1
ATOM 2097 C C . PHE A 1 273 ? -37.959 27.780 11.980 1.00 90.94 273 PHE A C 1
ATOM 2099 O O . PHE A 1 273 ? -38.700 28.296 12.821 1.00 90.94 273 PHE A O 1
ATOM 2106 N N . PRO A 1 274 ? -38.353 26.702 11.269 1.00 90.31 274 PRO A N 1
ATOM 2107 C CA . PRO A 1 274 ? -39.617 26.009 11.522 1.00 90.31 274 PRO A CA 1
ATOM 2108 C C . PRO A 1 274 ? -39.793 25.630 13.000 1.00 90.31 274 PRO A C 1
ATOM 2110 O O . PRO A 1 274 ? -38.829 25.228 13.653 1.00 90.31 274 PRO A O 1
ATOM 2113 N N . ALA A 1 275 ? -41.022 25.691 13.519 1.00 87.75 275 ALA A N 1
ATOM 2114 C CA . ALA A 1 275 ? -41.306 25.464 14.943 1.00 87.75 275 ALA A CA 1
ATOM 2115 C C . ALA A 1 275 ? -40.872 24.076 15.462 1.00 87.75 275 ALA A C 1
ATOM 2117 O O . ALA A 1 275 ? -40.547 23.935 16.637 1.00 87.75 275 ALA A O 1
ATOM 2118 N N . ASP A 1 276 ? -40.820 23.065 14.590 1.00 91.06 276 ASP A N 1
ATOM 2119 C CA . ASP A 1 276 ? -40.401 21.695 14.916 1.00 91.06 276 ASP A CA 1
ATOM 2120 C C . ASP A 1 276 ? -38.879 21.455 14.785 1.00 91.06 276 ASP A C 1
ATOM 2122 O O . ASP A 1 276 ? -38.404 20.328 14.934 1.00 91.06 276 ASP A O 1
ATOM 2126 N N . THR A 1 277 ? -38.091 22.504 14.520 1.00 92.12 277 THR A N 1
ATOM 2127 C CA . THR A 1 277 ? -36.635 22.424 14.292 1.00 92.12 277 THR A CA 1
ATOM 2128 C C . THR A 1 277 ? -35.883 21.841 15.482 1.00 92.12 277 THR A C 1
ATOM 2130 O O . THR A 1 277 ? -35.065 20.939 15.302 1.00 92.12 277 THR A O 1
ATOM 2133 N N . LEU A 1 278 ? -36.162 22.325 16.698 1.00 91.44 278 LEU A N 1
ATOM 2134 C CA . LEU A 1 278 ? -35.486 21.835 17.902 1.00 91.44 278 LEU A CA 1
ATOM 2135 C C . LEU A 1 278 ? -35.860 20.387 18.215 1.00 91.44 278 LEU A C 1
ATOM 2137 O O . LEU A 1 278 ? -34.978 19.605 18.547 1.00 91.44 278 LEU A O 1
ATOM 2141 N N . GLU A 1 279 ? -37.128 20.008 18.039 1.00 92.19 279 GLU A N 1
ATOM 2142 C CA . GLU A 1 279 ? -37.581 18.625 18.233 1.00 92.19 279 GLU A CA 1
ATOM 2143 C C . GLU A 1 279 ? -36.873 17.673 17.257 1.00 92.19 279 GLU A C 1
ATOM 2145 O O . GLU A 1 279 ? -36.366 16.620 17.653 1.00 92.19 279 GLU A O 1
ATOM 2150 N N . LYS A 1 280 ? -36.776 18.060 15.977 1.00 95.19 280 LYS A N 1
ATOM 2151 C CA . LYS A 1 280 ? -36.040 17.299 14.957 1.00 95.19 280 LYS A CA 1
ATOM 2152 C C . LYS A 1 280 ? -34.561 17.168 15.302 1.00 95.19 280 LYS A C 1
ATOM 2154 O O . LYS A 1 280 ? -34.016 16.070 15.186 1.00 95.19 280 LYS A O 1
ATOM 2159 N N . LEU A 1 281 ? -33.921 18.264 15.713 1.00 94.88 281 LEU A N 1
ATOM 2160 C CA . LEU A 1 281 ? -32.507 18.270 16.073 1.00 94.88 281 LEU A CA 1
ATOM 2161 C C . LEU A 1 281 ? -32.241 17.417 17.318 1.00 94.88 281 LEU A C 1
ATOM 2163 O O . LEU A 1 281 ? -31.345 16.581 17.292 1.00 94.88 281 LEU A O 1
ATOM 2167 N N . GLU A 1 282 ? -33.038 17.565 18.376 1.00 93.25 282 GLU A N 1
ATOM 2168 C CA . GLU A 1 282 ? -32.914 16.772 19.602 1.00 93.25 282 GLU A CA 1
ATOM 2169 C C . GLU A 1 282 ? -33.093 15.279 19.304 1.00 93.25 282 GLU A C 1
ATOM 2171 O O . GLU A 1 282 ? -32.263 14.458 19.696 1.00 93.25 282 GLU A O 1
ATOM 2176 N N . LYS A 1 283 ? -34.129 14.915 18.535 1.00 95.19 283 LYS A N 1
ATOM 2177 C CA . LYS A 1 283 ? -34.352 13.530 18.097 1.00 95.19 283 LYS A CA 1
ATOM 2178 C C . LYS A 1 283 ? -33.169 12.991 17.293 1.00 95.19 283 LYS A C 1
ATOM 2180 O O . LYS A 1 283 ? -32.852 11.805 17.390 1.00 95.19 283 LYS A O 1
ATOM 2185 N N . PHE A 1 284 ? -32.528 13.838 16.491 1.00 96.81 284 PHE A N 1
ATOM 2186 C CA . PHE A 1 284 ? -31.352 13.455 15.726 1.00 96.81 284 PHE A CA 1
ATOM 2187 C C . PHE A 1 284 ? -30.131 13.255 16.633 1.00 96.81 284 PHE A C 1
ATOM 2189 O O . PHE A 1 284 ? -29.496 12.214 16.537 1.00 96.81 284 PHE A O 1
ATOM 2196 N N . LEU A 1 285 ? -29.832 14.178 17.545 1.00 95.69 285 LEU A N 1
ATOM 2197 C CA . LEU A 1 285 ? -28.631 14.142 18.393 1.00 95.69 285 LEU A CA 1
ATOM 2198 C C . LEU A 1 285 ? -28.743 13.214 19.617 1.00 95.69 285 LEU A C 1
ATOM 2200 O O . LEU A 1 285 ? -27.743 12.957 20.283 1.00 95.69 285 LEU A O 1
ATOM 2204 N N . ARG A 1 286 ? -29.942 12.711 19.933 1.00 94.31 286 ARG A N 1
ATOM 2205 C CA . ARG A 1 286 ? -30.213 11.913 21.137 1.00 94.31 286 ARG A CA 1
ATOM 2206 C C . ARG A 1 286 ? -29.233 10.748 21.320 1.00 94.31 286 ARG A C 1
ATOM 2208 O O . ARG A 1 286 ? -29.105 9.896 20.443 1.00 94.31 286 ARG A O 1
ATOM 2215 N N . GLY A 1 287 ? -28.636 10.686 22.515 1.00 94.44 287 GLY A N 1
ATOM 2216 C CA . GLY A 1 287 ? -27.738 9.606 22.932 1.00 94.44 287 GLY A CA 1
ATOM 2217 C C . GLY A 1 287 ? -26.352 9.660 22.289 1.00 94.44 287 GLY A C 1
ATOM 2218 O O . GLY A 1 287 ? -25.708 8.622 22.211 1.00 94.44 287 GLY A O 1
ATOM 2219 N N . ARG A 1 288 ? -25.924 10.827 21.789 1.00 96.19 288 ARG A N 1
ATOM 2220 C CA . ARG A 1 288 ? -24.639 11.004 21.104 1.00 96.19 288 ARG A CA 1
ATOM 2221 C C . ARG A 1 288 ? -23.788 12.077 21.759 1.00 96.19 288 ARG A C 1
ATOM 2223 O O . ARG A 1 288 ? -24.323 13.072 22.250 1.00 96.19 288 ARG A O 1
ATOM 2230 N N . VAL A 1 289 ? -22.472 11.916 21.683 1.00 96.75 289 VAL A N 1
ATOM 2231 C CA . VAL A 1 289 ? -21.529 12.992 22.004 1.00 96.75 289 VAL A CA 1
ATOM 2232 C C . VAL A 1 289 ? -21.520 13.983 20.846 1.00 96.75 289 VAL A C 1
ATOM 2234 O O . VAL A 1 289 ? -21.212 13.632 19.705 1.00 96.75 289 VAL A O 1
ATOM 2237 N N . ILE A 1 290 ? -21.892 15.230 21.136 1.00 97.25 290 ILE A N 1
ATOM 2238 C CA . ILE A 1 290 ? -22.009 16.288 20.133 1.00 97.25 290 ILE A CA 1
ATOM 2239 C C . ILE A 1 290 ? -20.682 17.039 20.057 1.00 97.25 290 ILE A C 1
ATOM 2241 O O . ILE A 1 290 ? -20.201 17.559 21.060 1.00 97.25 290 ILE A O 1
ATOM 2245 N N . ILE A 1 291 ? -20.111 17.145 18.863 1.00 97.44 291 ILE A N 1
ATOM 2246 C CA . ILE A 1 291 ? -18.848 17.836 18.600 1.00 97.44 291 ILE A CA 1
ATOM 2247 C C . ILE A 1 291 ? -19.113 18.990 17.634 1.00 97.44 291 ILE A C 1
ATOM 2249 O O . ILE A 1 291 ? -19.765 18.816 16.605 1.00 97.44 291 ILE A O 1
ATOM 2253 N N . SER A 1 292 ? -18.580 20.172 17.939 1.00 96.25 292 SER A N 1
ATOM 2254 C CA . SER A 1 292 ? -18.630 21.329 17.039 1.00 96.25 292 SER A CA 1
ATOM 2255 C C . SER A 1 292 ? -17.327 22.108 17.059 1.00 96.25 292 SER A C 1
ATOM 2257 O O . SER A 1 292 ? -16.565 22.069 18.025 1.00 96.25 292 SER A O 1
ATOM 2259 N N . TRP A 1 293 ? -17.102 22.889 16.006 1.00 94.69 293 TRP A N 1
ATOM 2260 C CA . TRP A 1 293 ? -16.114 23.956 16.032 1.00 94.69 293 TRP A CA 1
ATOM 2261 C C . TRP A 1 293 ? -16.625 25.111 16.899 1.00 94.69 293 TRP A C 1
ATOM 2263 O O . TRP A 1 293 ? -17.692 25.649 16.615 1.00 94.69 293 TRP A O 1
ATOM 2273 N N . ASN A 1 294 ? -15.869 25.480 17.937 1.00 92.00 294 ASN A N 1
ATOM 2274 C CA . ASN A 1 294 ? -16.134 26.608 18.833 1.00 92.00 294 ASN A CA 1
ATOM 2275 C C . ASN A 1 294 ? -17.483 26.523 19.584 1.00 92.00 294 ASN A C 1
ATOM 2277 O O . ASN A 1 294 ? -18.530 26.982 19.122 1.00 92.00 294 ASN A O 1
ATOM 2281 N N . LYS A 1 295 ? -17.450 26.004 20.818 1.00 92.31 295 LYS A N 1
ATOM 2282 C CA . LYS A 1 295 ? -18.637 25.847 21.683 1.00 92.31 295 LYS A CA 1
ATOM 2283 C C . LYS A 1 295 ? -19.334 27.180 21.950 1.00 92.31 295 LYS A C 1
ATOM 2285 O O . LYS A 1 295 ? -20.558 27.228 22.062 1.00 92.31 295 LYS A O 1
ATOM 2290 N N . LYS A 1 296 ? -18.575 28.276 22.052 1.00 90.75 296 LYS A N 1
ATOM 2291 C CA . LYS A 1 296 ? -19.144 29.602 22.309 1.00 90.75 296 LYS A CA 1
ATOM 2292 C C . LYS A 1 296 ? -20.012 30.072 21.142 1.00 90.75 296 LYS A C 1
ATOM 2294 O O . LYS A 1 296 ? -21.111 30.558 21.386 1.00 90.75 296 LYS A O 1
ATOM 2299 N N . GLU A 1 297 ? -19.550 29.892 19.905 1.00 89.88 297 GLU A N 1
ATOM 2300 C CA . GLU A 1 297 ? -20.311 30.266 18.704 1.00 89.88 297 GLU A CA 1
ATOM 2301 C C . GLU A 1 297 ? -21.633 29.497 18.608 1.00 89.88 297 GLU A C 1
ATOM 2303 O O . GLU A 1 297 ? -22.674 30.102 18.354 1.00 89.88 297 GLU A O 1
ATOM 2308 N N . ILE A 1 298 ? -21.618 28.194 18.903 1.00 91.62 298 ILE A N 1
ATOM 2309 C CA . ILE A 1 298 ? -22.838 27.378 18.946 1.00 91.62 298 ILE A CA 1
ATOM 2310 C C . ILE A 1 298 ? -23.794 27.865 20.036 1.00 91.62 298 ILE A C 1
ATOM 2312 O O . ILE A 1 298 ? -24.970 28.106 19.764 1.00 91.62 298 ILE A O 1
ATOM 2316 N N . ASN A 1 299 ? -23.304 28.081 21.256 1.00 90.25 299 ASN A N 1
ATOM 2317 C CA . ASN A 1 299 ? -24.141 28.563 22.355 1.00 90.25 299 ASN A CA 1
ATOM 2318 C C . ASN A 1 299 ? -24.778 29.922 22.036 1.00 90.25 299 ASN A C 1
ATOM 2320 O O . ASN A 1 299 ? -25.961 30.134 22.304 1.00 90.25 299 ASN A O 1
ATOM 2324 N N . ASP A 1 300 ? -24.012 30.838 21.445 1.00 89.81 300 ASP A N 1
ATOM 2325 C CA . ASP A 1 300 ? -24.515 32.149 21.045 1.00 89.81 300 ASP A CA 1
ATOM 2326 C C . ASP A 1 300 ? -25.535 32.030 19.896 1.00 89.81 300 ASP A C 1
ATOM 2328 O O . ASP A 1 300 ? -26.557 32.719 19.918 1.00 89.81 300 ASP A O 1
ATOM 2332 N N . PHE A 1 301 ? -25.341 31.106 18.945 1.00 91.25 301 PHE A N 1
ATOM 2333 C CA . PHE A 1 301 ? -26.330 30.806 17.903 1.00 91.25 301 PHE A CA 1
ATOM 2334 C C . PHE A 1 301 ? -27.670 30.358 18.503 1.00 91.25 301 PHE A C 1
ATOM 2336 O O . PHE A 1 301 ? -28.706 30.955 18.204 1.00 91.25 301 PHE A O 1
ATOM 2343 N N . PHE A 1 302 ? -27.667 29.354 19.387 1.00 90.44 302 PHE A N 1
ATOM 2344 C CA . PHE A 1 302 ? -28.904 28.824 19.972 1.00 90.44 302 PHE A CA 1
ATOM 2345 C C . PHE A 1 302 ? -29.603 29.828 20.897 1.00 90.44 302 PHE A C 1
ATOM 2347 O O . PHE A 1 302 ? -30.833 29.919 20.891 1.00 90.44 302 PHE A O 1
ATOM 2354 N N . ARG A 1 303 ? -28.845 30.646 21.641 1.00 88.25 303 ARG A N 1
ATOM 2355 C CA . ARG A 1 303 ? -29.414 31.753 22.429 1.00 88.25 303 ARG A CA 1
ATOM 2356 C C . ARG A 1 303 ? -30.153 32.755 21.551 1.00 88.25 303 ARG A C 1
ATOM 2358 O O . ARG A 1 303 ? -31.266 33.141 21.896 1.00 88.25 303 ARG A O 1
ATOM 2365 N N . ASN A 1 304 ? -29.550 33.142 20.428 1.00 88.50 304 ASN A N 1
ATOM 2366 C CA . ASN A 1 304 ? -30.095 34.164 19.537 1.00 88.50 304 ASN A CA 1
ATOM 2367 C C . ASN A 1 304 ? -31.295 33.664 18.720 1.00 88.50 304 ASN A C 1
ATOM 2369 O O . ASN A 1 304 ? -32.252 34.410 18.551 1.00 88.50 304 ASN A O 1
ATOM 2373 N N . GLN A 1 305 ? -31.255 32.424 18.221 1.00 88.94 305 GLN A N 1
ATOM 2374 C CA . GLN A 1 305 ? -32.296 31.898 17.325 1.00 88.94 305 GLN A CA 1
ATOM 2375 C C . GLN A 1 305 ? -33.455 31.214 18.055 1.00 88.94 305 GLN A C 1
ATOM 2377 O O . GLN A 1 305 ? -34.560 31.136 17.525 1.00 88.94 305 GLN A O 1
ATOM 2382 N N . PHE A 1 306 ? -33.226 30.735 19.280 1.00 87.00 306 PHE A N 1
ATOM 2383 C CA . PHE A 1 306 ? -34.212 29.954 20.029 1.00 87.00 306 PHE A CA 1
ATOM 2384 C C . PHE A 1 306 ? -34.438 30.468 21.458 1.00 87.00 306 PHE A C 1
ATOM 2386 O O . PHE A 1 306 ? -34.898 29.718 22.317 1.00 87.00 306 PHE A O 1
ATOM 2393 N N . ASN A 1 307 ? -34.118 31.736 21.744 1.00 76.88 307 ASN A N 1
ATOM 2394 C CA . ASN A 1 307 ? -34.322 32.388 23.049 1.00 76.88 307 ASN A CA 1
ATOM 2395 C C . ASN A 1 307 ? -33.731 31.614 24.250 1.00 76.88 307 ASN A C 1
AT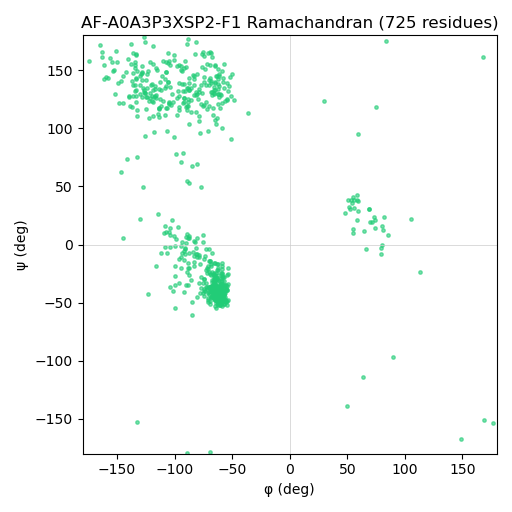OM 2397 O O . ASN A 1 307 ? -34.272 31.663 25.352 1.00 76.88 307 ASN A O 1
ATOM 2401 N N . GLY A 1 308 ? -32.638 30.871 24.043 1.00 68.50 308 GLY A N 1
ATOM 2402 C CA . GLY A 1 308 ? -32.003 30.059 25.090 1.00 68.50 308 GLY A CA 1
ATOM 2403 C C . GLY A 1 308 ? -32.755 28.772 25.455 1.00 68.50 308 GLY A C 1
ATOM 2404 O O . GLY A 1 308 ? -32.442 28.162 26.471 1.00 68.50 308 GLY A O 1
ATOM 2405 N N . SER A 1 309 ? -33.717 28.340 24.634 1.00 62.03 309 SER A N 1
ATOM 2406 C CA . SER A 1 309 ? -34.534 27.135 24.871 1.00 62.03 309 SER A CA 1
ATOM 2407 C C . SER A 1 309 ? -33.779 25.811 24.665 1.00 62.03 309 SER A C 1
ATOM 2409 O O . SER A 1 309 ? -34.355 24.748 24.880 1.00 62.03 309 SER A O 1
ATOM 2411 N N . ALA A 1 310 ? -32.515 25.860 24.235 1.00 66.56 310 ALA A N 1
ATOM 2412 C CA . ALA A 1 310 ? -31.664 24.698 24.010 1.00 66.56 310 ALA A CA 1
ATOM 2413 C C . ALA A 1 310 ? -30.286 24.930 24.650 1.00 66.56 310 ALA A C 1
ATOM 2415 O O . ALA A 1 310 ? -29.558 25.834 24.235 1.00 66.56 310 ALA A O 1
ATOM 2416 N N . ASP A 1 311 ? -29.945 24.115 25.649 1.00 71.38 311 ASP A N 1
ATOM 2417 C CA . ASP A 1 311 ? -28.601 24.016 26.225 1.00 71.38 311 ASP A CA 1
ATOM 2418 C C . ASP A 1 311 ? -27.993 22.693 25.745 1.00 71.38 311 ASP A C 1
ATOM 2420 O O . ASP A 1 311 ? -28.344 21.619 26.234 1.00 71.38 311 ASP A O 1
ATOM 2424 N N . LEU A 1 312 ? -27.180 22.760 24.688 1.00 82.81 312 LEU A N 1
ATOM 2425 C CA . LEU A 1 312 ? -26.526 21.588 24.110 1.00 82.81 312 LEU A CA 1
ATOM 2426 C C . LEU A 1 312 ? -25.159 21.414 24.766 1.00 82.81 312 LEU A C 1
ATOM 2428 O O . LEU A 1 312 ? -24.307 22.303 24.678 1.00 82.81 312 LEU A O 1
ATOM 2432 N N . ASP A 1 313 ? -24.913 20.252 25.369 1.00 88.38 313 ASP A N 1
ATOM 2433 C CA . ASP A 1 313 ? -23.564 19.932 25.819 1.00 88.38 313 ASP A CA 1
ATOM 2434 C C . ASP A 1 313 ? -22.703 19.498 24.632 1.00 88.38 313 ASP A C 1
ATOM 2436 O O . ASP A 1 313 ? -22.743 18.360 24.168 1.00 88.38 313 ASP A O 1
ATOM 2440 N N . VAL A 1 314 ? -21.969 20.470 24.098 1.00 92.50 314 VAL A N 1
ATOM 2441 C CA . VAL A 1 314 ? -21.099 20.298 22.937 1.00 92.50 314 VAL A CA 1
ATOM 2442 C C . VAL A 1 314 ? -19.639 20.242 23.374 1.00 92.50 314 VAL A C 1
ATOM 2444 O O . VAL A 1 314 ? -19.185 21.066 24.178 1.00 92.50 314 VAL A O 1
ATOM 2447 N N . MET A 1 315 ? -18.893 19.299 22.806 1.00 95.62 315 MET A N 1
ATOM 2448 C CA . MET A 1 315 ? -17.440 19.213 22.877 1.00 95.62 315 MET A CA 1
ATOM 2449 C C . MET A 1 315 ? -16.808 20.173 21.858 1.00 95.62 315 MET A C 1
ATOM 2451 O O . MET A 1 315 ? -17.169 20.174 20.679 1.00 95.62 315 MET A O 1
ATOM 2455 N N . ASP A 1 316 ? -15.863 21.000 22.310 1.00 95.81 316 ASP A N 1
ATOM 2456 C CA . ASP A 1 316 ? -15.237 22.030 21.476 1.00 95.81 316 ASP A CA 1
ATOM 2457 C C . ASP A 1 316 ? -14.025 21.489 20.703 1.00 95.81 316 ASP A C 1
ATOM 2459 O O . ASP A 1 316 ? -12.923 21.357 21.243 1.00 95.81 316 ASP A O 1
ATOM 2463 N N . LEU A 1 317 ? -14.211 21.234 19.408 1.00 95.88 317 LEU A N 1
ATOM 2464 C CA . LEU A 1 317 ? -13.148 20.756 18.528 1.00 95.88 317 LEU A CA 1
ATOM 2465 C C . LEU A 1 317 ? -12.028 21.784 18.336 1.00 95.88 317 LEU A C 1
ATOM 2467 O O . LEU A 1 317 ? -10.886 21.388 18.133 1.00 95.88 317 LEU A O 1
ATOM 2471 N N . SER A 1 318 ? -12.305 23.089 18.435 1.00 95.56 318 SER A N 1
ATOM 2472 C CA . SER A 1 318 ? -11.259 24.116 18.311 1.00 95.56 318 SER A CA 1
ATOM 2473 C C . SER A 1 318 ? -10.294 24.066 19.498 1.00 95.56 318 SER A C 1
ATOM 2475 O O . SER A 1 318 ? -9.079 24.192 19.330 1.00 95.56 318 SER A O 1
ATOM 2477 N N . GLN A 1 319 ? -10.817 23.775 20.693 1.00 94.81 319 GLN A N 1
ATOM 2478 C CA . GLN A 1 319 ? -10.011 23.579 21.892 1.00 94.81 319 GLN A CA 1
ATOM 2479 C C . GLN A 1 319 ? -9.157 22.313 21.778 1.00 94.81 319 GLN A C 1
ATOM 2481 O O . GLN A 1 319 ? -7.963 22.366 22.074 1.00 94.81 319 GLN A O 1
ATOM 2486 N N . LEU A 1 320 ? -9.730 21.208 21.293 1.00 93.38 320 LEU A N 1
ATOM 2487 C CA . LEU A 1 320 ? -8.991 19.967 21.044 1.00 93.38 320 LEU A CA 1
ATOM 2488 C C . LEU A 1 320 ? -7.903 20.150 19.977 1.00 93.38 320 LEU A C 1
ATOM 2490 O O . LEU A 1 320 ? -6.752 19.766 20.177 1.00 93.38 320 LEU A O 1
ATOM 2494 N N . ALA A 1 321 ? -8.247 20.793 18.861 1.00 92.38 321 ALA A N 1
ATOM 2495 C CA . ALA A 1 321 ? -7.330 21.063 17.763 1.00 92.38 321 ALA A CA 1
ATOM 2496 C C . ALA A 1 321 ? -6.195 22.013 18.170 1.00 92.38 321 ALA A C 1
ATOM 2498 O O . ALA A 1 321 ? -5.109 21.923 17.603 1.00 92.38 321 ALA A O 1
ATOM 2499 N N . SER A 1 322 ? -6.396 22.886 19.167 1.00 94.06 322 SER A N 1
ATOM 2500 C CA . SER A 1 322 ? -5.367 23.823 19.641 1.00 94.06 322 SER A CA 1
ATOM 2501 C C . SER A 1 322 ? -4.097 23.137 20.153 1.00 94.06 322 SER A C 1
ATOM 2503 O O . SER A 1 322 ? -3.026 23.738 20.095 1.00 94.06 322 SER A O 1
ATOM 2505 N N . THR A 1 323 ? -4.193 21.878 20.595 1.00 91.88 323 THR A N 1
ATOM 2506 C CA . THR A 1 323 ? -3.042 21.072 21.018 1.00 91.88 323 THR A CA 1
ATOM 2507 C C . THR A 1 323 ? -2.085 20.783 19.862 1.00 91.88 323 THR A C 1
ATOM 2509 O O . THR A 1 323 ? -0.873 20.789 20.065 1.00 91.88 323 THR A O 1
ATOM 2512 N N . PHE A 1 324 ? -2.608 20.571 18.651 1.00 91.62 324 PHE A N 1
ATOM 2513 C CA . PHE A 1 324 ? -1.805 20.213 17.476 1.00 91.62 324 PHE A CA 1
ATOM 2514 C C . PHE A 1 324 ? -1.609 21.387 16.513 1.00 91.62 324 PHE A C 1
ATOM 2516 O O . PHE A 1 324 ? -0.528 21.565 15.955 1.00 91.62 324 PHE A O 1
ATOM 2523 N N . TRP A 1 325 ? -2.631 22.232 16.358 1.00 93.62 325 TRP A N 1
ATOM 2524 C CA . TRP A 1 325 ? -2.648 23.358 15.426 1.00 93.62 325 TRP A CA 1
ATOM 2525 C C . TRP A 1 325 ? -3.146 24.652 16.099 1.00 93.62 325 TRP A C 1
ATOM 2527 O O . TRP A 1 325 ? -4.255 25.119 15.822 1.00 93.62 325 TRP A O 1
ATOM 2537 N N . PRO A 1 326 ? -2.316 25.314 16.935 1.00 90.56 326 PRO A N 1
ATOM 2538 C CA . PRO A 1 326 ? -2.705 26.536 17.648 1.00 90.56 326 PRO A CA 1
ATOM 2539 C C . PRO A 1 326 ? -3.107 27.702 16.735 1.00 90.56 326 PRO A C 1
ATOM 2541 O O . PRO A 1 326 ? -3.872 28.574 17.143 1.00 90.56 326 PRO A O 1
ATOM 2544 N N . GLY A 1 327 ? -2.554 27.757 15.517 1.00 89.44 327 GLY A N 1
ATOM 2545 C CA . GLY A 1 327 ? -2.905 28.769 14.517 1.00 89.44 327 GLY A CA 1
ATOM 2546 C C . GLY A 1 327 ? -4.302 28.542 13.945 1.00 89.44 327 GLY A C 1
ATOM 2547 O O . GLY A 1 327 ? -5.120 29.455 13.958 1.00 89.44 327 GLY A O 1
ATOM 2548 N N . MET A 1 328 ? -4.587 27.307 13.525 1.00 89.19 328 MET A N 1
ATOM 2549 C CA . MET A 1 328 ? -5.890 26.901 12.990 1.00 89.19 328 MET A CA 1
ATOM 2550 C C . MET A 1 328 ? -7.008 27.072 14.023 1.00 89.19 328 MET A C 1
ATOM 2552 O O . MET A 1 328 ? -8.077 27.567 13.689 1.00 89.19 328 MET A O 1
ATOM 2556 N N . ALA A 1 329 ? -6.746 26.736 15.289 1.00 88.00 329 ALA A N 1
ATOM 2557 C CA . ALA A 1 329 ? -7.715 26.865 16.379 1.00 88.00 329 ALA A CA 1
ATOM 2558 C C . ALA A 1 329 ? -8.177 28.312 16.650 1.00 88.00 329 ALA A C 1
ATOM 2560 O O . ALA A 1 329 ? -9.184 28.517 17.321 1.00 88.00 329 ALA A O 1
ATOM 2561 N N . LYS A 1 330 ? -7.451 29.321 16.146 1.00 89.00 330 LYS A N 1
ATOM 2562 C CA . LYS A 1 330 ? -7.830 30.741 16.252 1.00 89.00 330 LYS A CA 1
ATOM 2563 C C . LYS A 1 330 ? -8.650 31.238 15.063 1.00 89.00 330 LYS A C 1
ATOM 2565 O O . LYS A 1 330 ? -9.189 32.339 15.141 1.00 89.00 330 LYS A O 1
ATOM 2570 N N . SER A 1 331 ? -8.705 30.475 13.975 1.00 89.06 331 SER A N 1
ATOM 2571 C CA . SER A 1 331 ? -9.469 30.832 12.786 1.00 89.06 331 SER A CA 1
ATOM 2572 C C . SER A 1 331 ? -10.962 30.631 13.019 1.00 89.06 331 SER A C 1
ATOM 2574 O O . SER A 1 331 ? -11.401 29.678 13.670 1.00 89.06 331 SER A O 1
ATOM 2576 N N . SER A 1 332 ? -11.754 31.524 12.437 1.00 88.81 332 SER A N 1
ATOM 2577 C CA . SER A 1 332 ? -13.197 31.336 12.341 1.00 88.81 332 SER A CA 1
ATOM 2578 C C . SER A 1 332 ? -13.517 30.134 11.450 1.00 88.81 332 SER A C 1
ATOM 2580 O O . SER A 1 332 ? -12.765 29.797 10.531 1.00 88.81 332 SER A O 1
ATOM 2582 N N . PHE A 1 333 ? -14.672 29.504 11.665 1.00 89.06 333 PHE A N 1
ATOM 2583 C CA . PHE A 1 333 ? -15.082 28.376 10.828 1.00 89.06 333 PHE A CA 1
ATOM 2584 C C . PHE A 1 333 ? -15.195 28.752 9.338 1.00 89.06 333 PHE A C 1
ATOM 2586 O O . PHE A 1 333 ? -14.859 27.954 8.467 1.00 89.06 333 PHE A O 1
ATOM 2593 N N . ALA A 1 334 ? -15.627 29.981 9.034 1.00 85.75 334 ALA A N 1
ATOM 2594 C CA . ALA A 1 334 ? -15.750 30.472 7.662 1.00 85.75 334 ALA A CA 1
ATOM 2595 C C . ALA A 1 334 ? -14.394 30.527 6.935 1.00 85.75 334 ALA A C 1
ATOM 2597 O O . ALA A 1 334 ? -14.300 30.107 5.782 1.00 85.75 334 ALA A O 1
ATOM 2598 N N . GLU A 1 335 ? -13.337 30.979 7.618 1.00 87.50 335 GLU A N 1
ATOM 2599 C CA . GLU A 1 335 ? -11.972 30.981 7.073 1.00 87.50 335 GLU A CA 1
ATOM 2600 C C . GLU A 1 335 ? -11.484 29.553 6.796 1.00 87.50 335 GLU A C 1
ATOM 2602 O O . GLU A 1 335 ? -10.893 29.292 5.749 1.00 87.50 335 GLU A O 1
ATOM 2607 N N . LEU A 1 336 ? -11.782 28.607 7.694 1.00 88.62 336 LEU A N 1
ATOM 2608 C CA . LEU A 1 336 ? -11.413 27.197 7.527 1.00 88.62 336 LEU A CA 1
ATOM 2609 C C . LEU A 1 336 ? -12.158 26.536 6.365 1.00 88.62 336 LEU A C 1
ATOM 2611 O O . LEU A 1 336 ? -11.548 25.833 5.559 1.00 88.62 336 LEU A O 1
ATOM 2615 N N . ALA A 1 337 ? -13.459 26.796 6.237 1.00 85.69 337 ALA A N 1
ATOM 2616 C CA . ALA A 1 337 ? -14.267 26.307 5.124 1.00 85.69 337 ALA A CA 1
ATOM 2617 C C . ALA A 1 337 ? -13.778 26.856 3.776 1.00 85.69 337 ALA A C 1
ATOM 2619 O O . ALA A 1 337 ? -13.760 26.129 2.782 1.00 85.69 337 ALA A O 1
ATOM 2620 N N . GLN A 1 338 ? -13.331 28.115 3.738 1.00 83.75 338 GLN A N 1
ATOM 2621 C CA . GLN A 1 338 ? -12.749 28.717 2.539 1.00 83.75 338 GLN A CA 1
ATOM 2622 C C . GLN A 1 338 ? -11.357 28.152 2.213 1.00 83.75 338 GLN A C 1
ATOM 2624 O O . GLN A 1 338 ? -11.035 27.967 1.041 1.00 83.75 338 GLN A O 1
ATOM 2629 N N . ALA A 1 339 ? -10.545 27.856 3.230 1.00 84.62 339 ALA A N 1
ATOM 2630 C CA . ALA A 1 339 ? -9.205 27.293 3.070 1.00 84.62 339 ALA A CA 1
ATOM 2631 C C . ALA A 1 339 ? -9.195 25.778 2.778 1.00 84.62 339 ALA A C 1
ATOM 2633 O O . ALA A 1 339 ? -8.145 25.228 2.434 1.00 84.62 339 ALA A O 1
ATOM 2634 N N . SER A 1 340 ? -10.336 25.092 2.916 1.00 84.44 340 SER A N 1
ATOM 2635 C CA . SER A 1 340 ? -10.432 23.642 2.741 1.00 84.44 340 SER A CA 1
ATOM 2636 C C . SER A 1 340 ? -10.090 23.218 1.311 1.00 84.44 340 SER A C 1
ATOM 2638 O O . SER A 1 340 ? -10.863 23.416 0.371 1.00 84.44 340 SER A O 1
ATOM 2640 N N . ARG A 1 341 ? -8.930 22.572 1.148 1.00 84.06 341 ARG A N 1
ATOM 2641 C CA . ARG A 1 341 ? -8.468 22.049 -0.148 1.00 84.06 341 ARG A CA 1
ATOM 2642 C C . ARG A 1 341 ? -9.358 20.930 -0.666 1.00 84.06 341 ARG A C 1
ATOM 2644 O O . ARG A 1 341 ? -9.543 20.827 -1.873 1.00 84.06 341 ARG A O 1
ATOM 2651 N N . LEU A 1 342 ? -9.940 20.134 0.232 1.00 85.12 342 LEU A N 1
ATOM 2652 C CA . LEU A 1 342 ? -10.721 18.952 -0.131 1.00 85.12 342 LEU A CA 1
ATOM 2653 C C . LEU A 1 342 ? -12.045 19.289 -0.831 1.00 85.12 342 LEU A C 1
ATOM 2655 O O . LEU A 1 342 ? -12.578 18.465 -1.570 1.00 85.12 342 LEU A O 1
ATOM 2659 N N . LYS A 1 343 ? -12.530 20.532 -0.700 1.00 86.44 343 LYS A N 1
ATOM 2660 C CA . LYS A 1 343 ? -13.744 21.013 -1.373 1.00 86.44 343 LYS A CA 1
ATOM 2661 C C . LYS A 1 343 ? -13.713 20.807 -2.892 1.00 86.44 343 LYS A C 1
ATOM 2663 O O . LYS A 1 343 ? -14.750 20.531 -3.491 1.00 86.44 343 LYS A O 1
ATOM 2668 N N . LYS A 1 344 ? -12.542 20.912 -3.535 1.00 89.06 344 LYS A N 1
ATOM 2669 C CA . LYS A 1 344 ? -12.416 20.724 -4.995 1.00 89.06 344 LYS A CA 1
ATOM 2670 C C . LYS A 1 344 ? -12.667 19.276 -5.440 1.00 89.06 344 LYS A C 1
ATOM 2672 O O . LYS A 1 344 ? -12.955 19.053 -6.618 1.00 89.06 344 LYS A O 1
ATOM 2677 N N . TYR A 1 345 ? -12.629 18.308 -4.521 1.00 90.44 345 TYR A N 1
ATOM 2678 C CA . TYR A 1 345 ? -12.908 16.898 -4.807 1.00 90.44 345 TYR A CA 1
ATOM 2679 C C . TYR A 1 345 ? -14.372 16.495 -4.568 1.00 90.44 345 TYR A C 1
ATOM 2681 O O . TYR A 1 345 ? -14.774 15.412 -4.968 1.00 90.44 345 TYR A O 1
ATOM 2689 N N . ALA A 1 346 ? -15.214 17.363 -4.003 1.00 86.38 346 ALA A N 1
ATOM 2690 C CA . ALA A 1 346 ? -16.622 17.034 -3.785 1.00 86.38 346 ALA A CA 1
ATOM 2691 C C . ALA A 1 346 ? -17.382 16.837 -5.117 1.00 86.38 346 ALA A C 1
ATOM 2693 O O . ALA A 1 346 ? -17.287 17.665 -6.027 1.00 86.38 346 ALA A O 1
ATOM 2694 N N . ARG A 1 347 ? -18.174 15.761 -5.247 1.00 80.12 347 ARG A N 1
ATOM 2695 C CA . ARG A 1 347 ? -19.070 15.557 -6.410 1.00 80.12 347 ARG A CA 1
ATOM 2696 C C . ARG A 1 347 ? -20.259 16.523 -6.434 1.00 80.12 347 ARG A C 1
ATOM 2698 O O . ARG A 1 347 ? -20.813 16.778 -7.497 1.00 80.12 347 ARG A O 1
ATOM 2705 N N . GLY A 1 348 ? -20.643 17.054 -5.275 1.00 81.94 348 GLY A N 1
ATOM 2706 C CA . GLY A 1 348 ? -21.776 17.959 -5.111 1.00 81.94 348 GLY A CA 1
ATOM 2707 C C . GLY A 1 348 ? -21.430 19.186 -4.275 1.00 81.94 348 GLY A C 1
ATOM 2708 O O . GLY A 1 348 ? -20.282 19.628 -4.221 1.00 81.94 348 GLY A O 1
ATOM 2709 N N . VAL A 1 349 ? -22.447 19.740 -3.617 1.00 81.50 349 VAL A N 1
ATOM 2710 C CA . VAL A 1 349 ? -22.277 20.873 -2.704 1.00 81.50 349 VAL A CA 1
ATOM 2711 C C . VAL A 1 349 ? -21.468 20.424 -1.490 1.00 81.50 349 VAL A C 1
ATOM 2713 O O . VAL A 1 349 ? -21.907 19.561 -0.737 1.00 81.50 349 VAL A O 1
ATOM 2716 N N . HIS A 1 350 ? -20.290 21.021 -1.310 1.00 85.44 350 HIS A N 1
ATOM 2717 C CA . HIS A 1 350 ? -19.480 20.855 -0.105 1.00 85.44 350 HIS A CA 1
ATOM 2718 C C . HIS A 1 350 ? -20.048 21.729 1.011 1.00 85.44 350 HIS A C 1
ATOM 2720 O O . HIS A 1 350 ? -19.981 22.959 0.936 1.00 85.44 350 HIS A O 1
ATOM 2726 N N . THR A 1 351 ? -20.612 21.079 2.020 1.00 89.19 351 THR A N 1
ATOM 2727 C CA . THR A 1 351 ? -21.349 21.707 3.117 1.00 89.19 351 THR A CA 1
ATOM 2728 C C . THR A 1 351 ? -20.437 22.084 4.291 1.00 89.19 351 THR A C 1
ATOM 2730 O O . THR A 1 351 ? -19.243 21.753 4.331 1.00 89.19 351 THR A O 1
ATOM 2733 N N . ALA A 1 352 ? -20.980 22.804 5.275 1.00 89.81 352 ALA A N 1
ATOM 2734 C CA . ALA A 1 352 ? -20.244 23.107 6.498 1.00 89.81 352 ALA A CA 1
ATOM 2735 C C . ALA A 1 352 ? -19.984 21.821 7.296 1.00 89.81 352 ALA A C 1
ATOM 2737 O O . ALA A 1 352 ? -18.873 21.614 7.781 1.00 89.81 352 ALA A O 1
ATOM 2738 N N . ALA A 1 353 ? -20.952 20.904 7.334 1.00 91.75 353 ALA A N 1
ATOM 2739 C CA . ALA A 1 353 ? -20.763 19.585 7.927 1.00 91.75 353 ALA A CA 1
ATOM 2740 C C . ALA A 1 353 ? -19.578 18.810 7.317 1.00 91.75 353 ALA A C 1
ATOM 2742 O O . ALA A 1 353 ? -18.812 18.197 8.059 1.00 91.75 353 ALA A O 1
ATOM 2743 N N . ASP A 1 354 ? -19.364 18.889 5.998 1.00 91.81 354 ASP A N 1
ATOM 2744 C CA . ASP A 1 354 ? -18.237 18.208 5.337 1.00 91.81 354 ASP A CA 1
ATOM 2745 C C . ASP A 1 354 ? -16.888 18.806 5.757 1.00 91.81 354 ASP A C 1
ATOM 2747 O O . ASP A 1 354 ? -15.920 18.089 6.004 1.00 91.81 354 ASP A O 1
ATOM 2751 N N . THR A 1 355 ? -16.830 20.131 5.908 1.00 92.38 355 THR A N 1
ATOM 2752 C CA . THR A 1 355 ? -15.639 20.815 6.432 1.00 92.38 355 THR A CA 1
ATOM 2753 C C . THR A 1 355 ? -15.362 20.396 7.872 1.00 92.38 355 THR A C 1
ATOM 2755 O O . THR A 1 355 ? -14.228 20.054 8.199 1.00 92.38 355 THR A O 1
ATOM 2758 N N . LEU A 1 356 ? -16.390 20.387 8.724 1.00 94.19 356 LEU A N 1
ATOM 2759 C CA . LEU A 1 356 ? -16.263 19.984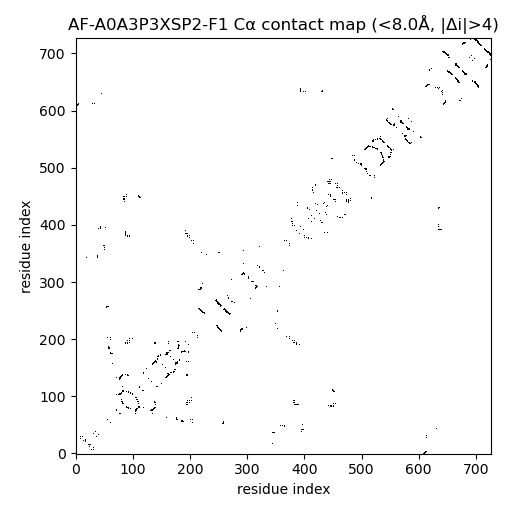 10.121 1.00 94.19 356 LEU A CA 1
ATOM 2760 C C . LEU A 1 356 ? -15.805 18.524 10.244 1.00 94.19 356 LEU A C 1
ATOM 2762 O O . LEU A 1 356 ? -14.925 18.233 11.052 1.00 94.19 356 LEU A O 1
ATOM 2766 N N . LYS A 1 357 ? -16.339 17.632 9.401 1.00 94.31 357 LYS A N 1
ATOM 2767 C CA . LYS A 1 357 ? -15.925 16.227 9.319 1.00 94.31 357 LYS A CA 1
ATOM 2768 C C . LYS A 1 357 ? -14.457 16.083 8.936 1.00 94.31 357 LYS A C 1
ATOM 2770 O O . LYS A 1 357 ? -13.740 15.350 9.605 1.00 94.31 357 LYS A O 1
ATOM 2775 N N . ASN A 1 358 ? -13.988 16.822 7.932 1.00 92.56 358 ASN A N 1
ATOM 2776 C CA . ASN A 1 358 ? -12.575 16.795 7.545 1.00 92.56 358 ASN A CA 1
ATOM 2777 C C . ASN A 1 358 ? -11.672 17.259 8.699 1.00 92.56 358 ASN A C 1
ATOM 2779 O O . ASN A 1 358 ? -10.703 16.590 9.036 1.00 92.56 358 ASN A O 1
ATOM 2783 N N . ILE A 1 359 ? -12.025 18.355 9.378 1.00 93.88 359 ILE A N 1
ATOM 2784 C CA . ILE A 1 359 ? -11.259 18.839 10.538 1.00 93.88 359 ILE A CA 1
ATOM 2785 C C . ILE A 1 359 ? -11.238 17.794 11.664 1.00 93.88 359 ILE A C 1
ATOM 2787 O O . ILE A 1 359 ? -10.196 17.565 12.279 1.00 93.88 359 ILE A O 1
ATOM 2791 N N . PHE A 1 360 ? -12.377 17.155 11.932 1.00 95.62 360 PHE A N 1
ATOM 2792 C CA . PHE A 1 360 ? -12.478 16.118 12.952 1.00 95.62 360 PHE A CA 1
ATOM 2793 C C . PHE A 1 360 ? -11.632 14.887 12.600 1.00 95.62 360 PHE A C 1
ATOM 2795 O O . PHE A 1 360 ? -10.844 14.438 13.428 1.00 95.62 360 PHE A O 1
ATOM 2802 N N . ASN A 1 361 ? -11.706 14.400 11.360 1.00 94.88 361 ASN A N 1
ATOM 2803 C CA . ASN A 1 361 ? -10.893 13.277 10.887 1.00 94.88 361 ASN A CA 1
ATOM 2804 C C . ASN A 1 361 ? -9.392 13.595 10.950 1.00 94.88 361 ASN A C 1
ATOM 2806 O O . ASN A 1 361 ? -8.608 12.759 11.399 1.00 94.88 361 ASN A O 1
ATOM 2810 N N . ALA A 1 362 ? -8.995 14.817 10.573 1.00 93.50 362 ALA A N 1
ATOM 2811 C CA . ALA A 1 362 ? -7.624 15.296 10.724 1.00 93.50 362 ALA A CA 1
ATOM 2812 C C . ALA A 1 362 ? -7.165 15.208 12.185 1.00 93.50 362 ALA A C 1
ATOM 2814 O O . ALA A 1 362 ? -6.100 14.665 12.475 1.00 93.50 362 ALA A O 1
ATOM 2815 N N . TYR A 1 363 ? -7.988 15.714 13.110 1.00 95.25 363 TYR A N 1
ATOM 2816 C CA . TYR A 1 363 ? -7.712 15.675 14.543 1.00 95.25 363 TYR A CA 1
ATOM 2817 C C . TYR A 1 363 ? -7.549 14.243 15.063 1.00 95.25 363 TYR A C 1
ATOM 2819 O O . TYR A 1 363 ? -6.576 13.973 15.766 1.00 95.25 363 TYR A O 1
ATOM 2827 N N . VAL A 1 364 ? -8.454 13.327 14.699 1.00 96.00 364 VAL A N 1
ATOM 2828 C CA . VAL A 1 364 ? -8.380 11.919 15.117 1.00 96.00 364 VAL A CA 1
ATOM 2829 C C . VAL A 1 364 ? -7.076 11.288 14.637 1.00 96.00 364 VAL A C 1
ATOM 2831 O O . VAL A 1 364 ? -6.330 10.746 15.449 1.00 96.00 364 VAL A O 1
ATOM 2834 N N . LEU A 1 365 ? -6.744 11.417 13.350 1.00 94.88 365 LEU A N 1
ATOM 2835 C CA . LEU A 1 365 ? -5.503 10.863 12.801 1.00 94.88 365 LEU A CA 1
ATOM 2836 C C . LEU A 1 365 ? -4.262 11.446 13.480 1.00 94.88 365 LEU A C 1
ATOM 2838 O O . LEU A 1 365 ? -3.357 10.702 13.855 1.00 94.88 365 LEU A O 1
ATOM 2842 N N . GLN A 1 366 ? -4.233 12.760 13.706 1.00 94.81 366 GLN A N 1
ATOM 2843 C CA . GLN A 1 366 ? -3.127 13.405 14.407 1.00 94.81 366 GLN A CA 1
ATOM 2844 C C . GLN A 1 366 ? -3.003 12.910 15.854 1.00 94.81 366 GLN A C 1
ATOM 2846 O O . GLN A 1 366 ? -1.889 12.674 16.324 1.00 94.81 366 GLN A O 1
ATOM 2851 N N . ALA A 1 367 ? -4.123 12.695 16.549 1.00 95.81 367 ALA A N 1
ATOM 2852 C CA . ALA A 1 367 ? -4.130 12.127 17.892 1.00 95.81 367 ALA A CA 1
ATOM 2853 C C . ALA A 1 367 ? -3.572 10.694 17.907 1.00 95.81 367 ALA A C 1
ATOM 2855 O O . ALA A 1 367 ? -2.734 10.385 18.757 1.00 95.81 367 ALA A O 1
ATOM 2856 N N . LEU A 1 368 ? -3.964 9.849 16.943 1.00 95.69 368 LEU A N 1
ATOM 2857 C CA . LEU A 1 368 ? -3.421 8.494 16.787 1.00 95.69 368 LEU A CA 1
ATOM 2858 C C . LEU A 1 368 ? -1.905 8.513 16.550 1.00 95.69 368 LEU A C 1
ATOM 2860 O O . LEU A 1 368 ? -1.172 7.747 17.175 1.00 95.69 368 LEU A O 1
ATOM 2864 N N . GLN A 1 369 ? -1.417 9.407 15.685 1.00 94.31 369 GLN A N 1
ATOM 2865 C CA . GLN A 1 369 ? 0.014 9.536 15.401 1.00 94.31 369 GLN A CA 1
ATOM 2866 C C . GLN A 1 369 ? 0.806 10.024 16.618 1.00 94.31 369 GLN A C 1
ATOM 2868 O O . GLN A 1 369 ? 1.843 9.452 16.950 1.00 94.31 369 GLN A O 1
ATOM 2873 N N . THR A 1 370 ? 0.322 11.058 17.312 1.00 93.81 370 THR A N 1
ATOM 2874 C CA . THR A 1 370 ? 1.013 11.626 18.479 1.00 93.81 370 THR A CA 1
ATOM 2875 C C . THR A 1 370 ? 1.049 10.661 19.666 1.00 93.81 370 THR A C 1
ATOM 2877 O O . THR A 1 370 ? 2.018 10.676 20.422 1.00 93.81 370 THR A O 1
ATOM 2880 N N . GLN A 1 371 ? 0.047 9.792 19.814 1.00 93.88 371 GLN A N 1
ATOM 2881 C CA . GLN A 1 371 ? 0.051 8.727 20.824 1.00 93.88 371 GLN A CA 1
ATOM 2882 C C . GLN A 1 371 ? 0.842 7.479 20.397 1.00 93.88 371 GLN A C 1
ATOM 2884 O O . GLN A 1 371 ? 0.883 6.502 21.138 1.00 93.88 371 GLN A O 1
ATOM 2889 N N . GLY A 1 372 ? 1.472 7.491 19.217 1.00 92.88 372 GLY A N 1
ATOM 2890 C CA . GLY A 1 372 ? 2.244 6.356 18.712 1.00 92.88 372 GLY A CA 1
ATOM 2891 C C . GLY A 1 372 ? 1.390 5.144 18.325 1.00 92.88 372 GLY A C 1
ATOM 2892 O O . GLY A 1 372 ? 1.921 4.043 18.230 1.00 92.88 372 GLY A O 1
ATOM 2893 N N . LEU A 1 373 ? 0.085 5.329 18.101 1.00 93.94 373 LEU A N 1
ATOM 2894 C CA . LEU A 1 373 ? -0.848 4.252 17.754 1.00 93.94 373 LEU A CA 1
ATOM 2895 C C . LEU A 1 373 ? -0.883 3.972 16.244 1.00 93.94 373 LEU A C 1
ATOM 2897 O O . LEU A 1 373 ? -1.092 2.834 15.842 1.00 93.94 373 LEU A O 1
ATOM 2901 N N . LEU A 1 374 ? -0.638 4.993 15.413 1.00 94.81 374 LEU A N 1
ATOM 2902 C CA . LEU A 1 374 ? -0.503 4.867 13.958 1.00 94.81 374 LEU A CA 1
ATOM 2903 C C . LEU A 1 374 ? 0.831 5.488 13.519 1.00 94.81 374 LEU A C 1
ATOM 2905 O O . LEU A 1 374 ? 0.943 6.699 13.340 1.00 94.81 374 LEU A O 1
ATOM 2909 N N . THR A 1 375 ? 1.883 4.677 13.422 1.00 95.50 375 THR A N 1
ATOM 2910 C CA . THR A 1 375 ? 3.268 5.178 13.344 1.00 95.50 375 THR A CA 1
ATOM 2911 C C . THR A 1 375 ? 3.832 5.196 11.926 1.00 95.50 375 THR A C 1
ATOM 2913 O O . THR A 1 375 ? 3.420 4.427 11.061 1.00 95.50 375 THR A O 1
ATOM 2916 N N . GLY A 1 376 ? 4.868 6.012 11.697 1.00 95.69 376 GLY A N 1
ATOM 2917 C CA . GLY A 1 376 ? 5.632 5.979 10.443 1.00 95.69 376 GLY A CA 1
ATOM 2918 C C . GLY A 1 376 ? 6.234 4.600 10.140 1.00 95.69 376 GLY A C 1
ATOM 2919 O O . GLY A 1 376 ? 6.299 4.210 8.979 1.00 95.69 376 GLY A O 1
ATOM 2920 N N . ARG A 1 377 ? 6.600 3.825 11.172 1.00 96.88 377 ARG A N 1
ATOM 2921 C CA . ARG A 1 377 ? 7.079 2.439 11.035 1.00 96.88 377 ARG A CA 1
ATOM 2922 C C . ARG A 1 377 ? 6.031 1.531 10.389 1.00 96.88 377 ARG A C 1
ATOM 2924 O O . ARG A 1 377 ? 6.389 0.768 9.500 1.00 96.88 377 ARG A O 1
ATOM 2931 N N . MET A 1 378 ? 4.757 1.651 10.770 1.00 98.25 378 MET A N 1
ATOM 2932 C CA . MET A 1 378 ? 3.672 0.869 10.160 1.00 98.25 378 MET A CA 1
ATOM 2933 C C . MET A 1 378 ? 3.545 1.162 8.659 1.00 98.25 378 MET A C 1
ATOM 2935 O O . MET A 1 378 ? 3.440 0.235 7.867 1.00 98.25 378 MET A O 1
ATOM 2939 N N . PHE A 1 379 ? 3.659 2.430 8.247 1.00 98.25 379 PHE A N 1
ATOM 2940 C CA . PHE A 1 379 ? 3.659 2.792 6.824 1.00 98.25 379 PHE A CA 1
ATOM 2941 C C . PHE A 1 379 ? 4.908 2.300 6.080 1.00 98.25 379 PHE A C 1
ATOM 2943 O O . PHE A 1 379 ? 4.796 1.907 4.924 1.00 98.25 379 PHE A O 1
ATOM 2950 N N . GLN A 1 380 ? 6.090 2.284 6.713 1.00 98.50 380 GLN A N 1
ATOM 2951 C CA . GLN A 1 380 ? 7.297 1.696 6.107 1.00 98.50 380 GLN A CA 1
ATOM 2952 C C . GLN A 1 380 ? 7.117 0.192 5.851 1.00 98.50 380 GLN A C 1
ATOM 2954 O O . GLN A 1 380 ? 7.451 -0.278 4.767 1.00 98.50 380 GLN A O 1
ATOM 2959 N N . LEU A 1 381 ? 6.564 -0.547 6.821 1.00 98.69 381 LEU A N 1
ATOM 2960 C CA . LEU A 1 381 ? 6.263 -1.977 6.690 1.00 98.69 381 LEU A CA 1
ATOM 2961 C C . LEU A 1 381 ? 5.207 -2.230 5.605 1.00 98.69 381 LEU A C 1
ATOM 2963 O O . LEU A 1 381 ? 5.463 -2.999 4.683 1.00 98.69 381 LEU A O 1
ATOM 2967 N N . ALA A 1 382 ? 4.082 -1.511 5.652 1.00 98.69 382 ALA A N 1
ATOM 2968 C CA . ALA A 1 382 ? 3.011 -1.632 4.664 1.00 98.69 382 ALA A CA 1
ATOM 2969 C C . ALA A 1 382 ? 3.472 -1.272 3.246 1.00 98.69 382 ALA A C 1
ATOM 2971 O O . ALA A 1 382 ? 3.081 -1.932 2.287 1.00 98.69 382 ALA A O 1
ATOM 2972 N N . ALA A 1 383 ? 4.353 -0.279 3.086 1.00 98.62 383 ALA A N 1
ATOM 2973 C CA . ALA A 1 383 ? 4.940 0.041 1.788 1.00 98.62 383 ALA A CA 1
ATOM 2974 C C . ALA A 1 383 ? 5.835 -1.088 1.255 1.00 98.62 383 ALA A C 1
ATOM 2976 O O . ALA A 1 383 ? 5.781 -1.381 0.063 1.00 98.62 383 ALA A O 1
ATOM 2977 N N . LEU A 1 384 ? 6.642 -1.727 2.113 1.00 98.56 384 LEU A N 1
ATOM 2978 C CA . LEU A 1 384 ? 7.471 -2.867 1.713 1.00 98.56 384 LEU A CA 1
ATOM 2979 C C . LEU A 1 384 ? 6.619 -4.058 1.263 1.00 98.56 384 LEU A C 1
ATOM 2981 O O . LEU A 1 384 ? 6.930 -4.611 0.212 1.00 98.56 384 LEU A O 1
ATOM 2985 N N . GLY A 1 385 ? 5.561 -4.409 2.004 1.00 98.00 385 GLY A N 1
ATOM 2986 C CA . GLY A 1 385 ? 4.627 -5.479 1.625 1.00 98.00 385 GLY A CA 1
ATOM 2987 C C . GLY A 1 385 ? 3.897 -5.176 0.315 1.00 98.00 385 GLY A C 1
ATOM 2988 O O . GLY A 1 385 ? 4.025 -5.913 -0.656 1.00 98.00 385 GLY A O 1
ATOM 2989 N N . THR A 1 386 ? 3.289 -3.988 0.217 1.00 98.38 386 THR A N 1
ATOM 2990 C CA . THR A 1 386 ? 2.569 -3.522 -0.988 1.00 98.38 386 THR A CA 1
ATOM 2991 C C . THR A 1 386 ? 3.442 -3.520 -2.245 1.00 98.38 386 THR A C 1
ATOM 2993 O O . THR A 1 386 ? 2.996 -3.938 -3.310 1.00 98.38 386 THR A O 1
ATOM 2996 N N . ILE A 1 387 ? 4.698 -3.065 -2.141 1.00 97.12 387 ILE A N 1
ATOM 2997 C CA . ILE A 1 387 ? 5.642 -3.096 -3.267 1.00 97.12 387 ILE A CA 1
ATOM 2998 C C . ILE A 1 387 ? 6.098 -4.531 -3.568 1.00 97.12 387 ILE A C 1
ATOM 3000 O O . ILE A 1 387 ? 6.310 -4.867 -4.734 1.00 97.12 387 ILE A O 1
ATOM 3004 N N . ALA A 1 388 ? 6.311 -5.361 -2.544 1.00 94.06 388 ALA A N 1
ATOM 3005 C CA . ALA A 1 388 ? 6.796 -6.725 -2.723 1.00 94.06 388 ALA A CA 1
ATOM 3006 C C . ALA A 1 388 ? 5.790 -7.612 -3.454 1.00 94.06 388 ALA A C 1
ATOM 3008 O O . ALA A 1 388 ? 6.225 -8.385 -4.311 1.00 94.06 388 ALA A O 1
ATOM 3009 N N . ASP A 1 389 ? 4.501 -7.445 -3.159 1.00 92.12 389 ASP A N 1
ATOM 3010 C CA . ASP A 1 389 ? 3.432 -8.212 -3.797 1.00 92.12 389 ASP A CA 1
ATOM 3011 C C . ASP A 1 389 ? 2.897 -7.568 -5.088 1.00 92.12 389 ASP A C 1
ATOM 3013 O O . ASP A 1 389 ? 1.934 -8.024 -5.692 1.00 92.12 389 ASP A O 1
ATOM 3017 N N . LEU A 1 390 ? 3.569 -6.515 -5.576 1.00 88.38 390 LEU A N 1
ATOM 3018 C CA . LEU A 1 390 ? 3.223 -5.829 -6.825 1.00 88.38 390 LEU A CA 1
ATOM 3019 C C . LEU A 1 390 ? 1.761 -5.355 -6.845 1.00 88.38 390 LEU A C 1
ATOM 3021 O O . LEU A 1 390 ? 1.087 -5.451 -7.865 1.00 88.38 390 LEU A O 1
ATOM 3025 N N . MET A 1 391 ? 1.261 -4.827 -5.726 1.00 93.75 391 MET A N 1
ATOM 3026 C CA . MET A 1 391 ? -0.099 -4.295 -5.688 1.00 93.75 391 MET A CA 1
ATOM 3027 C C . MET A 1 391 ? -0.223 -3.012 -6.532 1.00 93.75 391 MET A C 1
ATOM 3029 O O . MET A 1 391 ? 0.687 -2.171 -6.501 1.00 93.75 391 MET A O 1
ATOM 3033 N N . PRO A 1 392 ? -1.362 -2.798 -7.221 1.00 94.50 392 PRO A N 1
ATOM 3034 C CA . PRO A 1 392 ? -1.664 -1.558 -7.930 1.00 94.50 392 PRO A CA 1
ATOM 3035 C C . PRO A 1 392 ? -1.412 -0.300 -7.085 1.00 94.50 392 PRO A C 1
ATOM 3037 O O . PRO A 1 392 ? -1.990 -0.123 -6.007 1.00 94.50 392 PRO A O 1
ATOM 3040 N N . LEU A 1 393 ? -0.587 0.623 -7.594 1.00 96.19 393 LEU A N 1
ATOM 3041 C CA . LEU A 1 393 ? -0.229 1.882 -6.921 1.00 96.19 393 LEU A CA 1
ATOM 3042 C C . LEU A 1 393 ? -1.231 3.008 -7.219 1.00 96.19 393 LEU A C 1
ATOM 3044 O O . LEU A 1 393 ? -0.870 4.120 -7.625 1.00 96.19 393 LEU A O 1
ATOM 3048 N N . LYS A 1 394 ? -2.505 2.705 -6.979 1.00 94.38 394 LYS A N 1
ATOM 3049 C CA . LYS A 1 394 ? -3.656 3.613 -7.066 1.00 94.38 394 LYS A CA 1
ATOM 3050 C C . LYS A 1 394 ? -4.328 3.739 -5.697 1.00 94.38 394 LYS A C 1
ATOM 3052 O O . LYS A 1 394 ? -3.972 3.014 -4.770 1.00 94.38 394 LYS A O 1
ATOM 3057 N N . ASP A 1 395 ? -5.266 4.676 -5.580 1.00 95.62 395 ASP A N 1
ATOM 3058 C CA . ASP A 1 395 ? -6.056 4.880 -4.357 1.00 95.62 395 ASP A CA 1
ATOM 3059 C C . ASP A 1 395 ? -5.156 4.966 -3.095 1.00 95.62 395 ASP A C 1
ATOM 3061 O O . ASP A 1 395 ? -4.079 5.575 -3.127 1.00 95.62 395 ASP A O 1
ATOM 3065 N N . GLU A 1 396 ? -5.550 4.351 -1.987 1.00 95.75 396 GLU A N 1
ATOM 3066 C CA . GLU A 1 396 ? -4.810 4.388 -0.734 1.00 95.75 396 GLU A CA 1
ATOM 3067 C C . GLU A 1 396 ? -3.484 3.620 -0.733 1.00 95.75 396 GLU A C 1
ATOM 3069 O O . GLU A 1 396 ? -2.579 4.033 -0.006 1.00 95.75 396 GLU A O 1
ATOM 3074 N N . ASN A 1 397 ? -3.289 2.594 -1.573 1.00 97.94 397 ASN A N 1
ATOM 3075 C CA . ASN A 1 397 ? -1.968 1.965 -1.734 1.00 97.94 397 ASN A CA 1
ATOM 3076 C C . ASN A 1 397 ? -0.927 2.998 -2.156 1.00 97.94 397 ASN A C 1
ATOM 3078 O O . ASN A 1 397 ? 0.191 3.025 -1.638 1.00 97.94 397 ASN A O 1
ATOM 3082 N N . ARG A 1 398 ? -1.310 3.900 -3.065 1.00 96.81 398 ARG A N 1
ATOM 3083 C CA . ARG A 1 398 ? -0.454 4.997 -3.520 1.00 96.81 398 ARG A CA 1
ATOM 3084 C C . ARG A 1 398 ? -0.016 5.883 -2.353 1.00 96.81 398 ARG A C 1
ATOM 3086 O O . ARG A 1 398 ? 1.151 6.266 -2.277 1.00 96.81 398 ARG A O 1
ATOM 3093 N N . LEU A 1 399 ? -0.940 6.198 -1.447 1.00 96.50 399 LEU A N 1
ATOM 3094 C CA . LEU A 1 399 ? -0.686 7.021 -0.266 1.00 96.50 399 LEU A CA 1
ATOM 3095 C C . LEU A 1 399 ? 0.172 6.284 0.774 1.00 96.50 399 LEU A C 1
ATOM 3097 O O . LEU A 1 399 ? 1.150 6.849 1.266 1.00 96.50 399 LEU A O 1
ATOM 3101 N N . ILE A 1 400 ? -0.152 5.020 1.066 1.00 98.25 400 ILE A N 1
ATOM 3102 C CA . ILE A 1 400 ? 0.599 4.147 1.980 1.00 98.25 400 ILE A CA 1
ATOM 3103 C C . ILE A 1 400 ? 2.050 4.028 1.512 1.00 98.25 400 ILE A C 1
ATOM 3105 O O . ILE A 1 400 ? 2.974 4.306 2.279 1.00 98.25 400 ILE A O 1
ATOM 3109 N N . VAL A 1 401 ? 2.254 3.689 0.236 1.00 98.19 401 VAL A N 1
ATOM 3110 C CA . VAL A 1 401 ? 3.587 3.522 -0.347 1.00 98.19 401 VAL A CA 1
ATOM 3111 C C . VAL A 1 401 ? 4.358 4.833 -0.346 1.00 98.19 401 VAL A C 1
ATOM 3113 O O . VAL A 1 401 ? 5.529 4.837 0.025 1.00 98.19 401 VAL A O 1
ATOM 3116 N N . ARG A 1 402 ? 3.727 5.961 -0.686 1.00 96.81 402 ARG A N 1
ATOM 3117 C CA . ARG A 1 402 ? 4.392 7.271 -0.667 1.00 96.81 402 ARG A CA 1
ATOM 3118 C C . ARG A 1 402 ? 4.885 7.642 0.729 1.00 96.81 402 ARG A C 1
ATOM 3120 O O . ARG A 1 402 ? 6.056 7.983 0.883 1.00 96.81 402 ARG A O 1
ATOM 3127 N N . ARG A 1 403 ? 4.031 7.511 1.751 1.00 96.56 403 ARG A N 1
ATOM 3128 C CA . ARG A 1 403 ? 4.395 7.800 3.151 1.00 96.56 403 ARG A CA 1
ATOM 3129 C C . ARG A 1 403 ? 5.449 6.830 3.685 1.00 96.56 403 ARG A C 1
ATOM 3131 O O . ARG A 1 403 ? 6.375 7.249 4.379 1.00 96.56 403 ARG A O 1
ATOM 3138 N N . GLY A 1 404 ? 5.346 5.545 3.351 1.00 97.69 404 GLY A N 1
ATOM 3139 C CA . GLY A 1 404 ? 6.345 4.553 3.736 1.00 97.69 404 GLY A CA 1
ATOM 3140 C C . GLY A 1 404 ? 7.695 4.786 3.062 1.00 97.69 404 GLY A C 1
ATOM 3141 O O . GLY A 1 404 ? 8.723 4.749 3.730 1.00 97.69 404 GLY A O 1
ATOM 3142 N N . MET A 1 405 ? 7.706 5.108 1.768 1.00 96.75 405 MET A N 1
ATOM 3143 C CA . MET A 1 405 ? 8.911 5.440 1.002 1.00 96.75 405 MET A CA 1
ATOM 3144 C C . MET A 1 405 ? 9.583 6.716 1.523 1.00 96.75 405 MET A C 1
ATOM 3146 O O . MET A 1 405 ? 10.801 6.737 1.707 1.00 96.75 405 MET A O 1
ATOM 3150 N N . GLU A 1 406 ? 8.804 7.758 1.830 1.00 96.19 406 GLU A N 1
ATOM 3151 C CA . GLU A 1 406 ? 9.302 8.956 2.514 1.00 96.19 406 GLU A CA 1
ATOM 3152 C C . GLU A 1 406 ? 9.971 8.581 3.845 1.00 96.19 406 GLU A C 1
ATOM 3154 O O . GLU A 1 406 ? 11.106 8.989 4.102 1.00 96.19 406 GLU A O 1
ATOM 3159 N N . GLY A 1 407 ? 9.331 7.727 4.650 1.00 96.88 407 GLY A N 1
ATOM 3160 C CA . GLY A 1 407 ? 9.892 7.205 5.897 1.00 96.88 407 GLY A CA 1
ATOM 3161 C C . GLY A 1 407 ? 11.196 6.423 5.698 1.00 96.88 407 GLY A C 1
ATOM 3162 O O . GLY A 1 407 ? 12.180 6.703 6.374 1.00 96.88 407 GLY A O 1
ATOM 3163 N N . ILE A 1 408 ? 11.253 5.503 4.731 1.00 97.44 408 ILE A N 1
ATOM 3164 C CA . ILE A 1 408 ? 12.454 4.713 4.388 1.00 97.44 408 ILE A CA 1
ATOM 3165 C C . ILE A 1 408 ? 13.630 5.615 3.970 1.00 97.44 408 ILE A C 1
ATOM 3167 O O . ILE A 1 408 ? 14.804 5.270 4.164 1.00 97.44 408 ILE A O 1
ATOM 3171 N N . ASN A 1 409 ? 13.340 6.764 3.361 1.00 96.06 409 ASN A N 1
ATOM 3172 C CA . ASN A 1 409 ? 14.356 7.692 2.877 1.00 96.06 409 ASN A CA 1
ATOM 3173 C C . ASN A 1 409 ? 14.803 8.712 3.928 1.00 96.06 409 ASN A C 1
ATOM 3175 O O . ASN A 1 409 ? 15.985 9.049 3.954 1.00 96.06 409 ASN A O 1
ATOM 3179 N N . THR A 1 410 ? 13.901 9.170 4.796 1.00 96.06 410 THR A N 1
ATOM 3180 C CA . THR A 1 410 ? 14.165 10.263 5.751 1.00 96.06 410 THR A CA 1
ATOM 3181 C C . THR A 1 410 ? 14.443 9.778 7.175 1.00 96.06 410 THR A C 1
ATOM 3183 O O . THR A 1 410 ? 15.337 10.305 7.834 1.00 96.06 410 THR A O 1
ATOM 3186 N N . ALA A 1 411 ? 13.719 8.762 7.644 1.00 96.00 411 ALA A N 1
ATOM 3187 C CA . ALA A 1 411 ? 13.810 8.214 8.996 1.00 96.00 411 ALA A CA 1
ATOM 3188 C C . ALA A 1 411 ? 13.555 6.689 8.992 1.00 96.00 411 ALA A C 1
ATOM 3190 O O . ALA A 1 411 ? 12.564 6.222 9.570 1.00 96.00 411 ALA A O 1
ATOM 3191 N N . PRO A 1 412 ? 14.405 5.892 8.310 1.00 96.19 412 PRO A N 1
ATOM 3192 C CA . PRO A 1 412 ? 14.238 4.445 8.264 1.00 96.19 412 PRO A CA 1
ATOM 3193 C C . PRO A 1 412 ? 14.380 3.835 9.660 1.00 96.19 412 PRO A C 1
ATOM 3195 O O . PRO A 1 412 ? 15.220 4.270 10.451 1.00 96.19 412 PRO A O 1
ATOM 3198 N N . THR A 1 413 ? 13.605 2.784 9.933 1.00 95.56 413 THR A N 1
ATOM 3199 C CA . THR A 1 413 ? 13.849 1.921 11.103 1.00 95.56 413 THR A CA 1
ATOM 3200 C C . THR A 1 413 ? 15.267 1.345 11.071 1.00 95.56 413 THR A C 1
ATOM 3202 O O . THR A 1 413 ? 15.856 1.214 9.995 1.00 95.56 413 THR A O 1
ATOM 3205 N N . ASP A 1 414 ? 15.814 0.976 12.233 1.00 96.06 414 ASP A N 1
ATOM 3206 C CA . ASP A 1 414 ? 17.193 0.483 12.339 1.00 96.06 414 ASP A CA 1
ATOM 3207 C C . ASP A 1 414 ? 17.464 -0.685 11.379 1.00 96.06 414 ASP A C 1
ATOM 3209 O O . ASP A 1 414 ? 18.405 -0.619 10.591 1.00 96.06 414 ASP A O 1
ATOM 3213 N N . GLY A 1 415 ? 16.582 -1.687 11.331 1.00 96.75 415 GLY A N 1
ATOM 3214 C CA . GLY A 1 415 ? 16.696 -2.804 10.388 1.00 96.75 415 GLY A CA 1
ATOM 3215 C C . GLY A 1 415 ? 16.741 -2.372 8.917 1.00 96.75 415 GLY A C 1
ATOM 3216 O O . GLY A 1 415 ? 17.616 -2.797 8.160 1.00 96.75 415 GLY A O 1
ATOM 3217 N N . ILE A 1 416 ? 15.842 -1.477 8.494 1.00 96.88 416 ILE A N 1
ATOM 3218 C CA . ILE A 1 416 ? 15.822 -0.969 7.112 1.00 96.88 416 ILE A CA 1
ATOM 3219 C C . ILE A 1 416 ? 17.083 -0.144 6.819 1.00 96.88 416 ILE A C 1
ATOM 3221 O O . ILE A 1 416 ? 17.664 -0.267 5.738 1.00 96.88 416 ILE A O 1
ATOM 3225 N N . ARG A 1 417 ? 17.534 0.681 7.771 1.00 96.81 417 ARG A N 1
ATOM 3226 C CA . ARG A 1 417 ? 18.756 1.482 7.643 1.00 96.81 417 ARG A CA 1
ATOM 3227 C C . ARG A 1 417 ? 19.978 0.591 7.442 1.00 96.81 417 ARG A C 1
ATOM 3229 O O . ARG A 1 417 ? 20.711 0.791 6.473 1.00 96.81 417 ARG A O 1
ATOM 3236 N N . GLU A 1 418 ? 20.176 -0.399 8.308 1.00 97.50 418 GLU A N 1
ATOM 3237 C CA . GLU A 1 418 ? 21.336 -1.293 8.234 1.00 97.50 418 GLU A CA 1
ATOM 3238 C C . GLU A 1 418 ? 21.297 -2.185 6.985 1.00 97.50 418 GLU A C 1
ATOM 3240 O O . GLU A 1 418 ? 22.338 -2.452 6.375 1.00 97.50 418 GLU A O 1
ATOM 3245 N N . LEU A 1 419 ? 20.104 -2.572 6.518 1.00 97.38 419 LEU A N 1
ATOM 3246 C CA . LEU A 1 419 ? 19.947 -3.263 5.238 1.00 97.38 419 LEU A CA 1
ATOM 3247 C C . LEU A 1 419 ? 20.368 -2.378 4.055 1.00 97.38 419 LEU A C 1
ATOM 3249 O O . LEU A 1 419 ? 21.128 -2.830 3.195 1.00 97.38 419 LEU A O 1
ATOM 3253 N N . LYS A 1 420 ? 19.931 -1.110 4.016 1.00 96.75 420 LYS A N 1
ATOM 3254 C CA . LYS A 1 420 ? 20.355 -0.147 2.982 1.00 96.75 420 LYS A CA 1
ATOM 3255 C C . LYS A 1 420 ? 21.872 0.024 2.976 1.00 96.75 420 LYS A C 1
ATOM 3257 O O . LYS A 1 420 ? 22.480 -0.031 1.908 1.00 96.75 420 LYS A O 1
ATOM 3262 N N . LEU A 1 421 ? 22.486 0.188 4.148 1.00 95.88 421 LEU A N 1
ATOM 3263 C CA . LEU A 1 421 ? 23.941 0.311 4.281 1.00 95.88 421 LEU A CA 1
ATOM 3264 C C . LEU A 1 421 ? 24.660 -0.944 3.772 1.00 95.88 421 LEU A C 1
ATOM 3266 O O . LEU A 1 421 ? 25.569 -0.836 2.950 1.00 95.88 421 LEU A O 1
ATOM 3270 N N . SER A 1 422 ? 24.195 -2.131 4.168 1.00 96.38 422 SER A N 1
ATOM 3271 C CA . SER A 1 422 ? 24.769 -3.418 3.747 1.00 96.38 422 SER A CA 1
ATOM 3272 C C . SER A 1 422 ? 24.656 -3.662 2.235 1.00 96.38 422 SER A C 1
ATOM 3274 O O . SER A 1 422 ? 25.501 -4.332 1.640 1.00 96.38 422 SER A O 1
ATOM 3276 N N . LEU A 1 423 ? 23.633 -3.092 1.593 1.00 95.19 423 LEU A N 1
ATOM 3277 C CA . LEU A 1 423 ? 23.424 -3.135 0.144 1.00 95.19 423 LEU A CA 1
ATOM 3278 C C . LEU A 1 423 ? 24.094 -1.966 -0.609 1.00 95.19 423 LEU A C 1
ATOM 3280 O O . LEU A 1 423 ? 24.001 -1.904 -1.833 1.00 95.19 423 LEU A O 1
ATOM 3284 N N . ASN A 1 424 ? 24.806 -1.072 0.088 1.00 94.44 424 ASN A N 1
ATOM 3285 C CA . ASN A 1 424 ? 25.428 0.145 -0.453 1.00 94.44 424 ASN A CA 1
ATOM 3286 C C . ASN A 1 424 ? 24.428 1.125 -1.102 1.00 94.44 424 ASN A C 1
ATOM 3288 O O . ASN A 1 424 ? 24.721 1.776 -2.108 1.00 94.44 424 ASN A O 1
ATOM 3292 N N . LEU A 1 425 ? 23.239 1.250 -0.510 1.00 92.69 425 LEU A N 1
ATOM 3293 C CA . LEU A 1 425 ? 22.136 2.078 -0.996 1.00 92.69 425 LEU A CA 1
ATOM 3294 C C . LEU A 1 425 ? 22.085 3.418 -0.264 1.00 92.69 425 LEU A C 1
ATOM 3296 O O . LEU A 1 425 ? 21.276 3.637 0.636 1.00 92.69 425 LEU A O 1
ATOM 3300 N N . ALA A 1 426 ? 22.977 4.323 -0.663 1.00 84.94 426 ALA A N 1
ATOM 3301 C CA . ALA A 1 426 ? 23.100 5.648 -0.052 1.00 84.94 426 ALA A CA 1
ATOM 3302 C C . ALA A 1 426 ? 22.100 6.691 -0.591 1.00 84.94 426 ALA A C 1
ATOM 3304 O O . ALA A 1 426 ? 21.957 7.761 -0.007 1.00 84.94 426 ALA A O 1
ATOM 3305 N N . ARG A 1 427 ? 21.451 6.420 -1.728 1.00 88.62 427 ARG A N 1
ATOM 3306 C CA . ARG A 1 427 ? 20.552 7.365 -2.410 1.00 88.62 427 ARG A CA 1
ATOM 3307 C C . ARG A 1 427 ? 19.108 7.189 -1.926 1.00 88.62 427 ARG A C 1
ATOM 3309 O O . ARG A 1 427 ? 18.778 6.100 -1.445 1.00 88.62 427 ARG A O 1
ATOM 3316 N N . PRO A 1 428 ? 18.248 8.213 -2.076 1.00 90.81 428 PRO A N 1
ATOM 3317 C CA . PRO A 1 428 ? 16.809 8.024 -1.962 1.00 90.81 428 PRO A CA 1
ATOM 3318 C C . PRO A 1 428 ? 16.349 6.896 -2.890 1.00 90.81 428 PRO A C 1
ATOM 3320 O O . PRO A 1 428 ? 16.820 6.786 -4.022 1.00 90.81 428 PRO A O 1
ATOM 3323 N N . LEU A 1 429 ? 15.479 6.033 -2.379 1.00 92.94 429 LEU A N 1
ATOM 3324 C CA . LEU A 1 429 ? 14.925 4.899 -3.105 1.00 92.94 429 LEU A CA 1
ATOM 3325 C C . LEU A 1 429 ? 13.509 5.239 -3.558 1.00 92.94 429 LEU A C 1
ATOM 3327 O O . LEU A 1 429 ? 12.699 5.660 -2.729 1.00 92.94 429 LEU A O 1
ATOM 3331 N N . GLY A 1 430 ? 13.221 5.031 -4.841 1.00 93.12 430 GLY A N 1
ATOM 3332 C CA . GLY A 1 430 ? 11.864 4.962 -5.358 1.00 93.12 430 GLY A CA 1
ATOM 3333 C C . GLY A 1 430 ? 11.257 3.575 -5.131 1.00 93.12 430 GLY A C 1
ATOM 3334 O O . GLY A 1 430 ? 11.937 2.626 -4.720 1.00 93.12 430 GLY A O 1
ATOM 3335 N N . ALA A 1 431 ? 9.972 3.423 -5.452 1.00 93.06 431 ALA A N 1
ATOM 3336 C CA . ALA A 1 431 ? 9.289 2.131 -5.367 1.00 93.06 431 ALA A CA 1
ATOM 3337 C C . ALA A 1 431 ? 9.951 1.062 -6.261 1.00 93.06 431 ALA A C 1
ATOM 3339 O O . ALA A 1 431 ? 10.065 -0.094 -5.859 1.00 93.06 431 ALA A O 1
ATOM 3340 N N . THR A 1 432 ? 10.489 1.459 -7.421 1.00 88.38 432 THR A N 1
ATOM 3341 C CA . THR A 1 432 ? 11.247 0.564 -8.308 1.00 88.38 432 THR A CA 1
ATOM 3342 C C . THR A 1 432 ? 12.523 0.046 -7.632 1.00 88.38 432 THR A C 1
ATOM 3344 O O . THR A 1 432 ? 12.763 -1.161 -7.616 1.00 88.38 432 THR A O 1
ATOM 3347 N N . GLU A 1 433 ? 13.347 0.905 -7.025 1.00 91.19 433 GLU A N 1
ATOM 3348 C CA . GLU A 1 433 ? 14.558 0.451 -6.330 1.00 91.19 433 GLU A CA 1
ATOM 3349 C C . GLU A 1 433 ? 14.226 -0.442 -5.131 1.00 91.19 433 GLU A C 1
ATOM 3351 O O . GLU A 1 433 ? 14.910 -1.445 -4.910 1.00 91.19 433 GLU A O 1
ATOM 3356 N N . ILE A 1 434 ? 13.164 -0.120 -4.388 1.00 95.75 434 ILE A N 1
ATOM 3357 C CA . ILE A 1 434 ? 12.673 -0.963 -3.294 1.00 95.75 434 ILE A CA 1
ATOM 3358 C C . ILE A 1 434 ? 12.305 -2.357 -3.827 1.00 95.75 434 ILE A C 1
ATOM 3360 O O . ILE A 1 434 ? 12.832 -3.347 -3.311 1.00 95.75 434 ILE A O 1
ATOM 3364 N N . ALA A 1 435 ? 11.505 -2.437 -4.897 1.00 90.12 435 ALA A N 1
ATOM 3365 C CA . ALA A 1 435 ? 11.064 -3.691 -5.519 1.00 90.12 435 ALA A CA 1
ATOM 3366 C C . ALA A 1 435 ? 12.220 -4.557 -6.050 1.00 90.12 435 ALA A C 1
ATOM 3368 O O . ALA A 1 435 ? 12.161 -5.784 -6.011 1.00 90.12 435 ALA A O 1
ATOM 3369 N N . TRP A 1 436 ? 13.291 -3.940 -6.559 1.00 86.62 436 TRP A N 1
ATOM 3370 C CA . TRP A 1 436 ? 14.405 -4.674 -7.175 1.00 86.62 436 TRP A CA 1
ATOM 3371 C C . TRP A 1 436 ? 15.572 -4.970 -6.231 1.00 86.62 436 TRP A C 1
ATOM 3373 O O . TRP A 1 436 ? 16.382 -5.858 -6.522 1.00 86.62 436 TRP A O 1
ATOM 3383 N N . GLN A 1 437 ? 15.701 -4.237 -5.123 1.00 92.19 437 GLN A N 1
ATOM 3384 C CA . GLN A 1 437 ? 16.898 -4.294 -4.276 1.00 92.19 437 GLN A CA 1
ATOM 3385 C C . 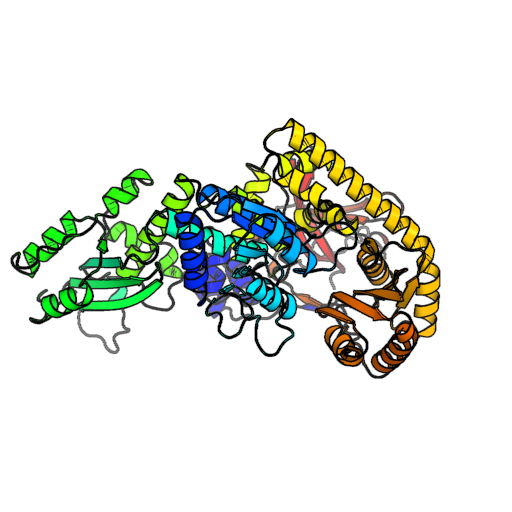GLN A 1 437 ? 16.579 -4.665 -2.825 1.00 92.19 437 GLN A C 1
ATOM 3387 O O . GLN A 1 437 ? 17.270 -5.517 -2.256 1.00 92.19 437 GLN A O 1
ATOM 3392 N N . ILE A 1 438 ? 15.519 -4.096 -2.244 1.00 96.06 438 ILE A N 1
ATOM 3393 C CA . ILE A 1 438 ? 15.128 -4.351 -0.851 1.00 96.06 438 ILE A CA 1
ATOM 3394 C C . ILE A 1 438 ? 14.266 -5.612 -0.752 1.00 96.06 438 ILE A C 1
ATOM 3396 O O . ILE A 1 438 ? 14.690 -6.584 -0.119 1.00 96.06 438 ILE A O 1
ATOM 3400 N N . THR A 1 439 ? 13.108 -5.647 -1.420 1.00 94.75 439 THR A N 1
ATOM 3401 C CA . THR A 1 439 ? 12.157 -6.770 -1.306 1.00 94.75 439 THR A CA 1
ATOM 3402 C C . THR A 1 439 ? 12.770 -8.112 -1.727 1.00 94.75 439 THR A C 1
ATOM 3404 O O . THR A 1 439 ? 12.574 -9.098 -1.015 1.00 94.75 439 THR A O 1
ATOM 3407 N N . PRO A 1 440 ? 13.637 -8.221 -2.764 1.00 91.25 440 PRO A N 1
ATOM 3408 C CA . PRO A 1 440 ? 14.233 -9.508 -3.112 1.00 91.25 440 PRO A CA 1
ATOM 3409 C C . PRO A 1 440 ? 15.257 -9.985 -2.084 1.00 91.25 440 PRO A C 1
ATOM 3411 O O . PRO A 1 440 ? 15.572 -11.175 -2.079 1.00 91.25 440 PRO A O 1
ATOM 3414 N N . THR A 1 441 ? 15.813 -9.079 -1.276 1.00 95.31 441 THR A N 1
ATOM 3415 C CA . THR A 1 441 ? 16.747 -9.417 -0.198 1.00 95.31 441 THR A CA 1
ATOM 3416 C C . THR A 1 441 ? 15.986 -9.962 1.008 1.00 95.31 441 THR A C 1
ATOM 3418 O O . THR A 1 441 ? 16.383 -10.996 1.533 1.00 95.31 441 THR A O 1
ATOM 3421 N N . ILE A 1 442 ? 14.850 -9.356 1.365 1.00 95.81 442 ILE A N 1
ATOM 3422 C CA . ILE A 1 442 ? 13.931 -9.865 2.399 1.00 95.81 442 ILE A CA 1
ATOM 3423 C C . ILE A 1 442 ? 13.372 -11.237 1.994 1.00 95.81 442 ILE A C 1
ATOM 3425 O O . ILE A 1 442 ? 13.574 -12.221 2.704 1.00 95.81 442 ILE A O 1
ATOM 3429 N N . ASN A 1 443 ? 12.828 -11.349 0.779 1.00 92.31 443 ASN A N 1
ATOM 3430 C CA . ASN A 1 443 ? 12.310 -12.601 0.215 1.00 92.31 443 ASN A CA 1
ATOM 3431 C C . ASN A 1 443 ? 13.344 -13.731 0.105 1.00 92.31 443 ASN A C 1
ATOM 3433 O O . ASN A 1 443 ? 12.980 -14.883 -0.138 1.00 92.31 443 ASN A O 1
ATOM 3437 N N . ALA A 1 444 ? 14.645 -13.439 0.205 1.00 91.88 444 ALA A N 1
ATOM 3438 C CA . ALA A 1 444 ? 15.649 -14.494 0.192 1.00 91.88 444 ALA A CA 1
ATOM 3439 C C . ALA A 1 444 ? 15.549 -15.403 1.424 1.00 91.88 444 ALA A C 1
ATOM 3441 O O . ALA A 1 444 ? 15.839 -16.588 1.298 1.00 91.88 444 ALA A O 1
ATOM 3442 N N . ALA A 1 445 ? 15.109 -14.868 2.565 1.00 91.50 445 ALA A N 1
ATOM 3443 C CA . ALA A 1 445 ? 14.937 -15.619 3.802 1.00 91.50 445 ALA A CA 1
ATOM 3444 C C . ALA A 1 445 ? 13.863 -16.712 3.656 1.00 91.50 445 ALA A C 1
ATOM 3446 O O . ALA A 1 445 ? 14.175 -17.892 3.813 1.00 91.50 445 ALA A O 1
ATOM 3447 N N . GLY A 1 446 ? 12.644 -16.350 3.236 1.00 87.06 446 GLY A N 1
ATOM 3448 C CA . GLY A 1 446 ? 11.564 -17.314 2.979 1.00 87.06 446 GLY A CA 1
ATOM 3449 C C . GLY A 1 446 ? 11.932 -18.355 1.921 1.00 87.06 446 GLY A C 1
ATOM 3450 O O . GLY A 1 446 ? 11.788 -19.555 2.132 1.00 87.06 446 GLY A O 1
ATOM 3451 N N . ARG A 1 447 ? 12.559 -17.930 0.814 1.00 86.06 447 ARG A N 1
ATOM 3452 C CA . ARG A 1 447 ? 13.014 -18.845 -0.256 1.00 86.06 447 ARG A CA 1
ATOM 3453 C C . ARG A 1 447 ? 14.077 -19.852 0.193 1.00 86.06 447 ARG A C 1
ATOM 3455 O O . ARG A 1 447 ? 14.266 -20.863 -0.479 1.00 86.06 447 ARG A O 1
ATOM 3462 N N . LEU A 1 448 ? 14.806 -19.570 1.268 1.00 87.56 448 LEU A N 1
ATOM 3463 C CA . LEU A 1 448 ? 15.793 -20.484 1.844 1.00 87.56 448 LEU A CA 1
ATOM 3464 C C . LEU A 1 448 ? 15.260 -21.237 3.072 1.00 87.56 448 LEU A C 1
ATOM 3466 O O . LEU A 1 448 ? 16.033 -21.948 3.712 1.00 87.56 448 LEU A O 1
ATOM 3470 N N . GLY A 1 449 ? 13.967 -21.106 3.386 1.00 88.00 449 GLY A N 1
ATOM 3471 C CA . GLY A 1 449 ? 13.335 -21.754 4.534 1.00 88.00 449 GLY A CA 1
ATOM 3472 C C . GLY A 1 449 ? 13.744 -21.155 5.881 1.00 88.00 449 GLY A C 1
ATOM 3473 O O . GLY A 1 449 ? 13.612 -21.821 6.903 1.00 88.00 449 GLY A O 1
ATOM 3474 N N . THR A 1 450 ? 14.271 -19.925 5.900 1.00 92.81 450 THR A N 1
ATOM 3475 C CA . THR A 1 450 ? 14.707 -19.217 7.117 1.00 92.81 450 THR A CA 1
ATOM 3476 C C . THR A 1 450 ? 14.098 -17.810 7.245 1.00 92.81 450 THR A C 1
ATOM 3478 O O . THR A 1 450 ? 14.831 -16.849 7.500 1.00 92.81 450 THR A O 1
ATOM 3481 N N . PRO A 1 451 ? 12.767 -17.631 7.086 1.00 93.31 451 PRO A N 1
ATOM 3482 C CA . PRO A 1 451 ? 12.119 -16.313 7.158 1.00 93.31 451 PRO A CA 1
ATOM 3483 C C . PRO A 1 451 ? 12.331 -15.585 8.494 1.00 93.31 451 PRO A C 1
ATOM 3485 O O . PRO A 1 451 ? 12.312 -14.353 8.528 1.00 93.31 451 PRO A O 1
ATOM 3488 N N . SER A 1 452 ? 12.665 -16.305 9.570 1.00 93.81 452 SER A N 1
ATOM 3489 C CA . SER A 1 452 ? 13.090 -15.721 10.846 1.00 93.81 452 SER A CA 1
ATOM 3490 C C . SER A 1 452 ? 14.277 -14.752 10.721 1.00 93.81 452 SER A C 1
ATOM 3492 O O . SER A 1 452 ? 14.369 -13.803 11.497 1.00 93.81 452 SER A O 1
ATOM 3494 N N . LEU A 1 453 ? 15.145 -14.884 9.707 1.00 95.50 453 LEU A N 1
ATOM 3495 C CA . LEU A 1 453 ? 16.197 -13.892 9.430 1.00 95.50 453 LEU A CA 1
ATOM 3496 C C . LEU A 1 453 ? 15.632 -12.507 9.089 1.00 95.50 453 LEU A C 1
ATOM 3498 O O . LEU A 1 453 ? 16.185 -11.492 9.514 1.00 95.50 453 LEU A O 1
ATOM 3502 N N . ALA A 1 454 ? 14.547 -12.464 8.320 1.00 96.94 454 ALA A N 1
ATOM 3503 C CA . ALA A 1 454 ? 13.893 -11.223 7.937 1.00 96.94 454 ALA A CA 1
ATOM 3504 C C . ALA A 1 454 ? 13.053 -10.641 9.085 1.00 96.94 454 ALA A C 1
ATOM 3506 O O . ALA A 1 454 ? 13.089 -9.428 9.293 1.00 96.94 454 ALA A O 1
ATOM 3507 N N . LEU A 1 455 ? 12.387 -11.490 9.879 1.00 96.69 455 LEU A N 1
ATOM 3508 C CA . LEU A 1 455 ? 11.722 -11.060 11.116 1.00 96.69 455 LEU A CA 1
ATOM 3509 C C . LEU A 1 455 ? 12.714 -10.383 12.070 1.00 96.69 455 LEU A C 1
ATOM 3511 O O . LEU A 1 455 ? 12.493 -9.242 12.471 1.00 96.69 455 LEU A O 1
ATOM 3515 N N . ASN A 1 456 ? 13.851 -11.031 12.343 1.00 96.38 456 ASN A N 1
ATOM 3516 C CA . ASN A 1 456 ? 14.894 -10.496 13.223 1.00 96.38 456 ASN A CA 1
ATOM 3517 C C . ASN A 1 456 ? 15.415 -9.131 12.758 1.00 96.38 456 ASN A C 1
ATOM 3519 O O . ASN A 1 456 ? 15.707 -8.271 13.583 1.00 96.38 456 ASN A O 1
ATOM 3523 N N . LEU A 1 457 ? 15.521 -8.914 11.443 1.00 97.81 457 LEU A N 1
ATOM 3524 C CA . LEU A 1 457 ? 15.922 -7.620 10.897 1.00 97.81 457 LEU A CA 1
ATOM 3525 C C . LEU A 1 457 ? 14.886 -6.540 11.208 1.00 97.81 457 LEU A C 1
ATOM 3527 O O . LEU A 1 457 ? 15.232 -5.472 11.709 1.00 97.81 457 LEU A O 1
ATOM 3531 N N . LEU A 1 458 ? 13.622 -6.795 10.871 1.00 97.44 458 LEU A N 1
ATOM 3532 C CA . LEU A 1 458 ? 12.562 -5.797 10.997 1.00 97.44 458 LEU A CA 1
ATOM 3533 C C . LEU A 1 458 ? 12.187 -5.534 12.462 1.00 97.44 458 LEU A C 1
ATOM 3535 O O . LEU A 1 458 ? 11.707 -4.445 12.780 1.00 97.44 458 LEU A O 1
ATOM 3539 N N . GLN A 1 459 ? 12.436 -6.492 13.355 1.00 96.25 459 GLN A N 1
ATOM 3540 C CA . GLN A 1 459 ? 12.169 -6.409 14.794 1.00 96.25 459 GLN A CA 1
ATOM 3541 C C . GLN A 1 459 ? 13.393 -6.055 15.639 1.00 96.25 459 GLN A C 1
ATOM 3543 O O . GLN A 1 459 ? 13.285 -6.035 16.862 1.00 96.25 459 GLN A O 1
ATOM 3548 N N . ALA A 1 460 ? 14.539 -5.771 15.016 1.00 95.31 460 ALA A N 1
ATOM 3549 C CA . ALA A 1 460 ? 15.740 -5.390 15.742 1.00 95.31 460 ALA A CA 1
ATOM 3550 C C . ALA A 1 460 ? 15.467 -4.191 16.669 1.00 95.31 460 ALA A C 1
ATOM 3552 O O . ALA A 1 460 ? 15.001 -3.138 16.232 1.00 95.31 460 ALA A O 1
ATOM 3553 N N . ASP A 1 461 ? 15.764 -4.384 17.950 1.00 89.69 461 ASP A N 1
ATOM 3554 C CA . ASP A 1 461 ? 15.570 -3.437 19.053 1.00 89.69 461 ASP A CA 1
ATOM 3555 C C . ASP A 1 461 ? 16.837 -2.626 19.372 1.00 89.69 461 ASP A C 1
ATOM 3557 O O . ASP A 1 461 ? 16.788 -1.631 20.095 1.00 89.69 461 ASP A O 1
ATOM 3561 N N . THR A 1 462 ? 17.975 -3.051 18.821 1.00 94.44 462 THR A N 1
ATOM 3562 C CA . THR A 1 462 ? 19.276 -2.398 18.944 1.00 94.44 462 THR A CA 1
ATOM 3563 C C . THR A 1 462 ? 19.969 -2.319 17.590 1.00 94.44 462 THR A C 1
ATOM 3565 O O . THR A 1 462 ? 19.716 -3.116 16.679 1.00 94.44 462 THR A O 1
ATOM 3568 N N . ILE A 1 463 ? 20.895 -1.369 17.465 1.00 95.19 463 ILE A N 1
ATOM 3569 C CA . ILE A 1 463 ? 21.696 -1.192 16.251 1.00 95.19 463 ILE A CA 1
ATOM 3570 C C . ILE A 1 463 ? 22.564 -2.432 16.010 1.00 95.19 463 ILE A C 1
ATOM 3572 O O . ILE A 1 463 ? 22.703 -2.876 14.874 1.00 95.19 463 ILE A O 1
ATOM 3576 N N . GLU A 1 464 ? 23.111 -3.031 17.066 1.00 96.56 464 GLU A N 1
ATOM 3577 C CA . GLU A 1 464 ? 23.933 -4.237 16.989 1.00 96.56 464 GLU A CA 1
ATOM 3578 C C . GLU A 1 464 ? 23.145 -5.421 16.411 1.00 96.56 464 GLU A C 1
ATOM 3580 O O . GLU A 1 464 ? 23.620 -6.072 15.475 1.00 96.56 464 GLU A O 1
ATOM 3585 N N . HIS A 1 465 ? 21.922 -5.659 16.901 1.00 96.69 465 HIS A N 1
ATOM 3586 C CA . HIS A 1 465 ? 21.040 -6.689 16.345 1.00 96.69 465 HIS A CA 1
ATOM 3587 C C . HIS A 1 465 ? 20.654 -6.384 14.893 1.00 96.69 465 HIS A C 1
ATOM 3589 O O . HIS A 1 465 ? 20.644 -7.293 14.060 1.00 96.69 465 HIS A O 1
ATOM 3595 N N . ALA A 1 466 ? 20.400 -5.115 14.556 1.00 97.25 466 ALA A N 1
ATOM 3596 C CA . ALA A 1 466 ? 20.080 -4.709 13.189 1.00 97.25 466 ALA A CA 1
ATOM 3597 C C . ALA A 1 466 ? 21.247 -4.974 12.219 1.00 97.25 466 ALA A C 1
ATOM 3599 O O . ALA A 1 466 ? 21.028 -5.517 11.135 1.00 97.25 466 ALA A O 1
ATOM 3600 N N . ILE A 1 467 ? 22.487 -4.662 12.616 1.00 97.88 467 ILE A N 1
ATOM 3601 C CA . ILE A 1 467 ? 23.702 -4.933 11.827 1.00 97.88 467 ILE A CA 1
ATOM 3602 C C . ILE A 1 467 ? 23.867 -6.438 11.597 1.00 97.88 467 ILE A C 1
ATOM 3604 O O . ILE A 1 467 ? 24.120 -6.881 10.470 1.00 97.88 467 ILE A O 1
ATOM 3608 N N . GLU A 1 468 ? 23.723 -7.241 12.653 1.00 97.31 468 GLU A N 1
ATOM 3609 C CA . GLU A 1 468 ? 23.863 -8.693 12.560 1.00 97.31 468 GLU A CA 1
ATOM 3610 C C . GLU A 1 468 ? 22.792 -9.304 11.645 1.00 97.31 468 GLU A C 1
ATOM 3612 O O . GLU A 1 468 ? 23.113 -10.087 10.743 1.00 97.31 468 GLU A O 1
ATOM 3617 N N . ALA A 1 469 ? 21.528 -8.922 11.841 1.00 97.12 469 ALA A N 1
ATOM 3618 C CA . ALA A 1 469 ? 20.413 -9.404 11.038 1.00 97.12 469 ALA A CA 1
ATOM 3619 C C . ALA A 1 469 ? 20.547 -8.984 9.565 1.00 97.12 469 ALA A C 1
ATOM 3621 O O . ALA A 1 469 ? 20.353 -9.813 8.673 1.00 97.12 469 ALA A O 1
ATOM 3622 N N . ALA A 1 470 ? 20.962 -7.741 9.292 1.00 97.69 470 ALA A N 1
ATOM 3623 C CA . ALA A 1 470 ? 21.177 -7.251 7.930 1.00 97.69 470 ALA A CA 1
ATOM 3624 C C . ALA A 1 470 ? 22.281 -8.047 7.223 1.00 97.69 470 ALA A C 1
ATOM 3626 O O . ALA A 1 470 ? 22.104 -8.485 6.085 1.00 97.69 470 ALA A O 1
ATOM 3627 N N . SER A 1 471 ? 23.392 -8.308 7.920 1.00 97.56 471 SER A N 1
ATOM 3628 C CA . SER A 1 471 ? 24.492 -9.131 7.408 1.00 97.56 471 SER A CA 1
ATOM 3629 C C . SER A 1 471 ? 24.029 -10.548 7.057 1.00 97.56 471 SER A C 1
ATOM 3631 O O . SER A 1 471 ? 24.275 -11.021 5.942 1.00 97.56 471 SER A O 1
ATOM 3633 N N . LYS A 1 472 ? 23.296 -11.213 7.961 1.00 97.44 472 LYS A N 1
ATOM 3634 C CA . LYS A 1 472 ? 22.739 -12.557 7.726 1.00 97.44 472 LYS A CA 1
ATOM 3635 C C . LYS A 1 472 ? 21.778 -12.580 6.536 1.00 97.44 472 LYS A C 1
ATOM 3637 O O . LYS A 1 472 ? 21.855 -13.484 5.704 1.00 97.44 472 LYS A O 1
ATOM 3642 N N . LEU A 1 473 ? 20.917 -11.573 6.407 1.00 96.50 473 LEU A N 1
ATOM 3643 C CA . LEU A 1 473 ? 19.960 -11.489 5.305 1.00 96.50 473 LEU A CA 1
ATOM 3644 C C . LEU A 1 473 ? 20.649 -11.249 3.950 1.00 96.50 473 LEU A C 1
ATOM 3646 O O . LEU A 1 473 ? 20.294 -11.865 2.944 1.00 96.50 473 LEU A O 1
ATOM 3650 N N . VAL A 1 474 ? 21.692 -10.413 3.909 1.00 96.75 474 VAL A N 1
ATOM 3651 C CA . VAL A 1 474 ? 22.508 -10.221 2.699 1.00 96.75 474 VAL A CA 1
ATOM 3652 C C . VAL A 1 474 ? 23.249 -11.507 2.319 1.00 96.75 474 VAL A C 1
ATOM 3654 O O . VAL A 1 474 ? 23.312 -11.848 1.135 1.00 96.75 474 VAL A O 1
ATOM 3657 N N . GLN A 1 475 ? 23.762 -12.262 3.294 1.00 96.25 475 GLN A N 1
ATOM 3658 C CA . GLN A 1 475 ? 24.364 -13.577 3.048 1.00 96.25 475 GLN A CA 1
ATOM 3659 C C . GLN A 1 475 ? 23.345 -14.566 2.468 1.00 96.25 475 GLN A C 1
ATOM 3661 O O . GLN A 1 475 ? 23.635 -15.196 1.450 1.00 96.25 475 GLN A O 1
ATOM 3666 N N . ALA A 1 476 ? 22.139 -14.637 3.036 1.00 94.38 476 ALA A N 1
ATOM 3667 C CA . ALA A 1 476 ? 21.039 -15.446 2.512 1.00 94.38 476 ALA A CA 1
ATOM 3668 C C . ALA A 1 476 ? 20.693 -15.063 1.059 1.00 94.38 476 ALA A C 1
ATOM 3670 O O . ALA A 1 476 ? 20.564 -15.916 0.182 1.00 94.38 476 ALA A O 1
ATOM 3671 N N . ASN A 1 477 ? 20.635 -13.768 0.748 1.00 94.69 477 ASN A N 1
ATOM 3672 C CA . ASN A 1 477 ? 20.404 -13.294 -0.616 1.00 94.69 477 ASN A CA 1
ATOM 3673 C C . ASN A 1 477 ? 21.520 -13.697 -1.596 1.00 94.69 477 ASN A C 1
ATOM 3675 O O . ASN A 1 477 ? 21.239 -14.119 -2.724 1.00 94.69 477 ASN A O 1
ATOM 3679 N N . ASN A 1 478 ? 22.782 -13.603 -1.175 1.00 94.56 478 ASN A N 1
ATOM 3680 C CA . ASN A 1 478 ? 23.922 -14.042 -1.978 1.00 94.56 478 ASN A CA 1
ATOM 3681 C C . ASN A 1 478 ? 23.897 -15.556 -2.219 1.00 94.56 478 ASN A C 1
ATOM 3683 O O . ASN A 1 478 ? 24.115 -15.994 -3.349 1.00 94.56 478 ASN A O 1
ATOM 3687 N N . GLU A 1 479 ? 23.552 -16.342 -1.201 1.00 93.44 479 GLU A N 1
ATOM 3688 C CA . GLU A 1 479 ? 23.402 -17.792 -1.320 1.00 93.44 479 GLU A CA 1
ATOM 3689 C C . GLU A 1 479 ? 22.271 -18.166 -2.283 1.00 93.44 479 GLU A C 1
ATOM 3691 O O . GLU A 1 479 ? 22.470 -18.953 -3.209 1.00 93.44 479 GLU A O 1
ATOM 3696 N N . ARG A 1 480 ? 21.107 -17.515 -2.172 1.00 92.44 480 ARG A N 1
ATOM 3697 C CA . ARG A 1 480 ? 20.004 -17.685 -3.128 1.00 92.44 480 ARG A CA 1
ATOM 3698 C C . ARG A 1 480 ? 20.450 -17.392 -4.567 1.00 92.44 480 ARG A C 1
ATOM 3700 O O . ARG A 1 480 ? 20.078 -18.118 -5.488 1.00 92.44 480 ARG A O 1
ATOM 3707 N N . ARG A 1 481 ? 21.246 -16.337 -4.790 1.00 90.75 481 ARG A N 1
ATOM 3708 C CA . ARG A 1 481 ? 21.792 -15.996 -6.121 1.00 90.75 481 ARG A CA 1
ATOM 3709 C C . ARG A 1 481 ? 22.787 -17.045 -6.628 1.00 90.75 481 ARG A C 1
ATOM 3711 O O . ARG A 1 481 ? 22.755 -17.373 -7.818 1.00 90.75 481 ARG A O 1
ATOM 3718 N N . ARG A 1 482 ? 23.638 -17.588 -5.749 1.00 93.50 482 ARG A N 1
ATOM 3719 C CA . ARG A 1 482 ? 24.559 -18.692 -6.067 1.00 93.50 482 ARG A CA 1
ATOM 3720 C C . ARG A 1 482 ? 23.780 -19.928 -6.516 1.00 93.50 482 ARG A C 1
ATOM 3722 O O . ARG A 1 482 ? 23.999 -20.403 -7.627 1.00 93.50 482 ARG A O 1
ATOM 3729 N N . LEU A 1 483 ? 22.794 -20.356 -5.725 1.00 91.56 483 LEU A N 1
ATOM 3730 C CA . LEU A 1 483 ? 21.907 -21.476 -6.054 1.00 91.56 483 LEU A CA 1
ATOM 3731 C C . LEU A 1 483 ? 21.144 -21.243 -7.364 1.00 91.56 483 LEU A C 1
ATOM 3733 O O . LEU A 1 483 ? 21.017 -22.156 -8.171 1.00 91.56 483 LEU A O 1
ATOM 3737 N N . GLY A 1 484 ? 20.675 -20.018 -7.622 1.00 90.94 484 GLY A N 1
ATOM 3738 C CA . GLY A 1 484 ? 20.046 -19.659 -8.897 1.00 90.94 484 GLY A CA 1
ATOM 3739 C C . GLY A 1 484 ? 20.993 -19.752 -10.100 1.00 90.94 484 GLY A C 1
ATOM 3740 O O . GLY A 1 484 ? 20.560 -20.062 -11.207 1.00 90.94 484 GLY A O 1
ATOM 3741 N N . THR A 1 485 ? 22.289 -19.510 -9.901 1.00 91.56 485 THR A N 1
ATOM 3742 C CA . THR A 1 485 ? 23.305 -19.672 -10.952 1.00 91.56 485 THR A CA 1
ATOM 3743 C C . THR A 1 485 ? 23.592 -21.148 -11.213 1.00 91.56 485 THR A C 1
ATOM 3745 O O . THR A 1 485 ? 23.604 -21.565 -12.365 1.00 91.56 485 THR A O 1
ATOM 3748 N N . GLU A 1 486 ? 23.735 -21.953 -10.162 1.00 93.19 486 GLU A N 1
ATOM 3749 C CA . GLU A 1 486 ? 23.928 -23.406 -10.270 1.00 93.19 486 GLU A CA 1
ATOM 3750 C C . GLU A 1 486 ? 22.709 -24.097 -10.885 1.00 93.19 486 GLU A C 1
ATOM 3752 O O . GLU A 1 486 ? 22.838 -24.885 -11.819 1.00 93.19 486 GLU A O 1
ATOM 3757 N N . GLY A 1 487 ? 21.507 -23.728 -10.435 1.00 93.38 487 GLY A N 1
ATOM 3758 C CA . GLY A 1 487 ? 20.255 -24.228 -10.989 1.00 93.38 487 GLY A CA 1
ATOM 3759 C C . GLY A 1 487 ? 20.083 -23.887 -12.468 1.00 93.38 487 GLY A C 1
ATOM 3760 O O . GLY A 1 487 ? 19.547 -24.701 -13.215 1.00 93.38 487 GLY A O 1
ATOM 3761 N N . TRP A 1 488 ? 20.575 -22.726 -12.915 1.00 94.00 488 TRP A N 1
ATOM 3762 C CA . TRP A 1 488 ? 20.535 -22.337 -14.326 1.00 94.00 488 TRP A CA 1
ATOM 3763 C C . TRP A 1 488 ? 21.356 -23.280 -15.205 1.00 94.00 488 TRP A C 1
ATOM 3765 O O . TRP A 1 488 ? 20.856 -23.723 -16.235 1.00 94.00 488 TRP A O 1
ATOM 3775 N N . GLU A 1 489 ? 22.576 -23.629 -14.789 1.00 93.75 489 GLU A N 1
ATOM 3776 C CA . GLU A 1 489 ? 23.423 -24.565 -15.541 1.00 93.75 489 GLU A CA 1
ATOM 3777 C C . GLU A 1 489 ? 22.792 -25.962 -15.648 1.00 93.75 489 GLU A C 1
ATOM 3779 O O . GLU A 1 489 ? 22.954 -26.626 -16.666 1.00 93.75 489 GLU A O 1
ATOM 3784 N N . ILE A 1 490 ? 22.005 -26.377 -14.648 1.00 94.00 490 ILE A N 1
ATOM 3785 C CA . ILE A 1 490 ? 21.288 -27.663 -14.652 1.00 94.00 490 ILE A CA 1
ATOM 3786 C C . ILE A 1 490 ? 20.124 -27.669 -15.655 1.00 94.00 490 ILE A C 1
ATOM 3788 O O . ILE A 1 490 ? 19.885 -28.676 -16.324 1.00 94.00 490 ILE A O 1
ATOM 3792 N N . ILE A 1 491 ? 19.351 -26.578 -15.735 1.00 95.62 491 ILE A N 1
ATOM 3793 C CA . ILE A 1 491 ? 18.088 -26.573 -16.495 1.00 95.62 491 ILE A CA 1
ATOM 3794 C C . ILE A 1 491 ? 18.191 -25.958 -17.892 1.00 95.62 491 ILE A C 1
ATOM 3796 O O . ILE A 1 491 ? 17.294 -26.192 -18.699 1.00 95.62 491 ILE A O 1
ATOM 3800 N N . ARG A 1 492 ? 19.232 -25.165 -18.189 1.00 95.00 492 ARG A N 1
ATOM 3801 C CA . ARG A 1 492 ? 19.335 -24.389 -19.440 1.00 95.00 492 ARG A CA 1
ATOM 3802 C C . ARG A 1 492 ? 19.175 -25.270 -20.675 1.00 95.00 492 ARG A C 1
ATOM 3804 O O . ARG A 1 492 ? 18.394 -24.935 -21.560 1.00 95.00 492 ARG A O 1
ATOM 3811 N N . ASP A 1 493 ? 19.887 -26.389 -20.723 1.00 94.06 493 ASP A N 1
ATOM 3812 C CA . ASP A 1 493 ? 19.890 -27.249 -21.906 1.00 94.06 493 ASP A CA 1
ATOM 3813 C C . ASP A 1 493 ? 18.530 -27.958 -22.064 1.00 94.06 493 ASP A C 1
ATOM 3815 O O . ASP A 1 493 ? 17.981 -27.991 -23.162 1.00 94.06 493 ASP A O 1
ATOM 3819 N N . ARG A 1 494 ? 17.895 -28.369 -20.952 1.00 95.44 494 ARG A N 1
ATOM 3820 C CA . ARG A 1 494 ? 16.522 -28.919 -20.946 1.00 95.44 494 ARG A CA 1
ATOM 3821 C C . ARG A 1 494 ? 15.488 -27.898 -21.437 1.00 95.44 494 ARG A C 1
ATOM 3823 O O . ARG A 1 494 ? 14.581 -28.254 -22.185 1.00 95.44 494 ARG A O 1
ATOM 3830 N N . LEU A 1 495 ? 15.623 -26.632 -21.031 1.00 95.94 495 LEU A N 1
ATOM 3831 C CA . LEU A 1 495 ? 14.755 -25.551 -21.504 1.00 95.94 495 LEU A CA 1
ATOM 3832 C C . LEU A 1 495 ? 14.933 -25.306 -23.007 1.00 95.94 495 LEU A C 1
ATOM 3834 O O . LEU A 1 495 ? 13.933 -25.170 -23.708 1.00 95.94 495 LEU A O 1
ATOM 3838 N N . ASN A 1 496 ? 16.172 -25.289 -23.509 1.00 94.75 496 ASN A N 1
ATOM 3839 C CA . ASN A 1 496 ? 16.448 -25.133 -24.940 1.00 94.75 496 ASN A CA 1
ATOM 3840 C C . ASN A 1 496 ? 15.852 -26.292 -25.757 1.00 94.75 496 ASN A C 1
ATOM 3842 O O . ASN A 1 496 ? 15.147 -26.050 -26.733 1.00 94.75 496 ASN A O 1
ATOM 3846 N N . GLU A 1 497 ? 16.038 -27.539 -25.316 1.00 95.19 497 GLU A N 1
ATOM 3847 C CA . GLU A 1 497 ? 15.423 -28.709 -25.958 1.00 95.19 497 GLU A CA 1
ATOM 3848 C C . GLU A 1 497 ? 13.889 -28.632 -25.955 1.00 95.19 497 GLU A C 1
ATOM 3850 O O . GLU A 1 497 ? 13.233 -28.971 -26.942 1.00 95.19 497 GLU A O 1
ATOM 3855 N N . SER A 1 498 ? 13.291 -28.187 -24.845 1.00 95.00 498 SER A N 1
ATOM 3856 C CA . SER A 1 498 ? 11.843 -27.989 -24.757 1.00 95.00 498 SER A CA 1
ATOM 3857 C C . SER A 1 498 ? 11.352 -26.886 -25.694 1.00 95.00 498 SER A C 1
ATOM 3859 O O . SER A 1 498 ? 10.265 -27.029 -26.258 1.00 95.00 498 SER A O 1
ATOM 3861 N N . LEU A 1 499 ? 12.118 -25.803 -25.844 1.00 93.06 499 LEU A N 1
ATOM 3862 C CA . LEU A 1 499 ? 11.793 -24.691 -26.731 1.00 93.06 499 LEU A CA 1
ATOM 3863 C C . LEU A 1 499 ? 11.808 -25.127 -28.196 1.00 93.06 499 LEU A C 1
ATOM 3865 O O . LEU A 1 499 ? 10.903 -24.789 -28.956 1.00 93.06 499 LEU A O 1
ATOM 3869 N N . GLU A 1 500 ? 12.795 -25.931 -28.584 1.00 93.69 500 GLU A N 1
ATOM 3870 C CA . GLU A 1 500 ? 12.856 -26.521 -29.921 1.00 93.69 500 GLU A CA 1
ATOM 3871 C C . GLU A 1 500 ? 11.670 -27.464 -30.168 1.00 93.69 500 GLU A C 1
ATOM 3873 O O . GLU A 1 500 ? 10.976 -27.337 -31.179 1.00 93.69 500 GLU A O 1
ATOM 3878 N N . LYS A 1 501 ? 11.366 -28.359 -29.216 1.00 91.44 501 LYS A N 1
ATOM 3879 C CA . LYS A 1 501 ? 10.228 -29.296 -29.312 1.00 91.44 501 LYS A CA 1
ATOM 3880 C C . LYS A 1 501 ? 8.872 -28.599 -29.400 1.00 91.44 501 LYS A C 1
ATOM 3882 O O . LYS A 1 501 ? 7.957 -29.139 -30.017 1.00 91.44 501 LYS A O 1
ATOM 3887 N N . SER A 1 502 ? 8.718 -27.427 -28.786 1.00 88.94 502 SER A N 1
ATOM 3888 C CA . SER A 1 502 ? 7.477 -26.647 -28.857 1.00 88.94 502 SER A CA 1
ATOM 3889 C C . SER A 1 502 ? 7.353 -25.808 -30.134 1.00 88.94 502 SER A C 1
ATOM 3891 O O . SER A 1 502 ? 6.331 -25.148 -30.328 1.00 88.94 502 SER A O 1
ATOM 3893 N N . GLY A 1 503 ? 8.373 -25.809 -31.001 1.00 87.62 503 GLY A N 1
ATOM 3894 C CA . GLY A 1 503 ? 8.432 -24.940 -32.174 1.00 87.62 503 GLY A CA 1
ATOM 3895 C C . GLY A 1 503 ? 8.613 -23.464 -31.812 1.00 87.62 503 GLY A C 1
ATOM 3896 O O . GLY A 1 503 ? 8.092 -22.600 -32.513 1.00 87.62 503 GLY A O 1
ATOM 3897 N N . GLY A 1 504 ? 9.295 -23.168 -30.700 1.00 86.69 504 GLY A N 1
ATOM 3898 C CA . GLY A 1 504 ? 9.540 -21.802 -30.237 1.00 86.69 504 GLY A CA 1
ATOM 3899 C C . GLY A 1 504 ? 8.365 -21.159 -29.495 1.00 86.69 504 GLY A C 1
ATOM 3900 O O . GLY A 1 504 ? 8.346 -19.943 -29.349 1.00 86.69 504 GLY A O 1
ATOM 3901 N N . LYS A 1 505 ? 7.372 -21.941 -29.045 1.00 85.69 505 LYS A N 1
ATOM 3902 C CA . LYS A 1 505 ? 6.160 -21.409 -28.394 1.00 85.69 505 LYS A CA 1
ATOM 3903 C C . LYS A 1 505 ? 6.276 -21.270 -26.877 1.00 85.69 505 LYS A C 1
ATOM 3905 O O . LYS A 1 505 ? 5.667 -20.374 -26.311 1.00 85.69 505 LYS A O 1
ATOM 3910 N N . PHE A 1 506 ? 6.995 -22.177 -26.219 1.00 90.44 506 PHE A N 1
ATOM 3911 C CA . PHE A 1 506 ? 7.214 -22.187 -24.766 1.00 90.44 506 PHE A CA 1
ATOM 3912 C C . PHE A 1 506 ? 8.387 -23.090 -24.385 1.00 90.44 506 PHE A C 1
ATOM 3914 O O . PHE A 1 506 ? 8.800 -23.939 -25.176 1.00 90.44 506 PHE A O 1
ATOM 3921 N N . ALA A 1 507 ? 8.878 -22.960 -23.154 1.00 94.06 507 ALA A N 1
ATOM 3922 C CA . ALA A 1 507 ? 9.876 -23.868 -22.593 1.00 94.06 507 ALA A CA 1
ATOM 3923 C C . ALA A 1 507 ? 9.444 -24.404 -21.222 1.00 94.06 507 ALA A C 1
ATOM 3925 O O . ALA A 1 507 ? 8.892 -23.674 -20.401 1.00 94.06 507 ALA A O 1
ATOM 3926 N N . VAL A 1 508 ? 9.717 -25.677 -20.951 1.00 95.81 508 VAL A N 1
ATOM 3927 C CA . VAL A 1 508 ? 9.464 -26.305 -19.653 1.00 95.81 508 VAL A CA 1
ATOM 3928 C C . VAL A 1 508 ? 10.649 -27.163 -19.221 1.00 95.81 508 VAL A C 1
ATOM 3930 O O . VAL A 1 508 ? 11.219 -27.902 -20.019 1.00 95.81 508 VAL A O 1
ATOM 3933 N N . ALA A 1 509 ? 11.026 -27.073 -17.945 1.00 96.19 509 ALA A N 1
ATOM 3934 C CA . ALA A 1 509 ? 12.049 -27.927 -17.352 1.00 96.19 509 ALA A CA 1
ATOM 3935 C C . ALA A 1 509 ? 11.660 -28.374 -15.939 1.00 96.19 509 ALA A C 1
ATOM 3937 O O . ALA A 1 509 ? 11.377 -27.555 -15.069 1.00 96.19 509 ALA A O 1
ATOM 3938 N N . GLY A 1 510 ? 11.704 -29.686 -15.709 1.00 94.06 510 GLY A N 1
ATOM 3939 C CA . GLY A 1 510 ? 11.623 -30.293 -14.383 1.00 94.06 510 GLY A CA 1
ATOM 3940 C C . GLY A 1 510 ? 12.993 -30.813 -13.941 1.00 94.06 510 GLY A C 1
ATOM 3941 O O . GLY A 1 510 ? 13.737 -31.373 -14.755 1.00 94.06 510 GLY A O 1
ATOM 3942 N N . SER A 1 511 ? 13.353 -30.647 -12.667 1.00 93.88 511 SER A N 1
ATOM 3943 C CA . SER A 1 511 ? 14.589 -31.218 -12.119 1.00 93.88 511 SER A CA 1
ATOM 3944 C C . SER A 1 511 ? 14.476 -31.584 -10.640 1.00 93.88 511 SER A C 1
ATOM 3946 O O . SER A 1 511 ? 13.905 -30.841 -9.853 1.00 93.88 511 SER A O 1
ATOM 3948 N N . ALA A 1 512 ? 15.044 -32.728 -10.251 1.00 92.12 512 ALA A N 1
ATOM 3949 C CA . ALA A 1 512 ? 15.228 -33.102 -8.844 1.00 92.12 512 ALA A CA 1
ATOM 3950 C C . ALA A 1 512 ? 16.504 -32.482 -8.235 1.00 92.12 512 ALA A C 1
ATOM 3952 O O . ALA A 1 512 ? 16.730 -32.563 -7.033 1.00 92.12 512 ALA A O 1
ATOM 3953 N N . GLU A 1 513 ? 17.357 -31.884 -9.072 1.00 89.31 513 GLU A N 1
ATOM 3954 C CA . GLU A 1 513 ? 18.691 -31.400 -8.692 1.00 89.31 513 GLU A CA 1
ATOM 3955 C C . GLU A 1 513 ? 18.692 -29.911 -8.298 1.00 89.31 513 GLU A C 1
ATOM 3957 O O . GLU A 1 513 ? 19.681 -29.407 -7.772 1.00 89.31 513 GLU A O 1
ATOM 3962 N N . ILE A 1 514 ? 17.588 -29.194 -8.542 1.00 89.69 514 ILE A N 1
ATOM 3963 C CA . ILE A 1 514 ? 17.437 -27.779 -8.174 1.00 89.69 514 ILE A CA 1
ATOM 3964 C C . ILE A 1 514 ? 16.739 -27.634 -6.818 1.00 89.69 514 ILE A C 1
ATOM 3966 O O . ILE A 1 514 ? 15.947 -28.481 -6.416 1.00 89.69 514 ILE A O 1
ATOM 3970 N N . LYS A 1 515 ? 17.001 -26.534 -6.109 1.00 84.00 515 LYS A N 1
ATOM 3971 C CA . LYS A 1 515 ? 16.310 -26.207 -4.852 1.00 84.00 515 LYS A CA 1
ATOM 3972 C C . LYS A 1 515 ? 14.934 -25.585 -5.125 1.00 84.00 515 LYS A C 1
ATOM 3974 O O . LYS A 1 515 ? 14.760 -24.846 -6.092 1.00 84.00 515 LYS A O 1
ATOM 3979 N N . SER A 1 516 ? 13.959 -25.849 -4.258 1.00 77.94 516 SER A N 1
ATOM 3980 C CA . SER A 1 516 ? 12.567 -25.401 -4.425 1.00 77.94 516 SER A CA 1
ATOM 3981 C C . SER A 1 516 ? 12.413 -23.879 -4.476 1.00 77.94 516 SER A C 1
ATOM 3983 O O . SER A 1 516 ? 11.767 -23.359 -5.387 1.00 77.94 516 SER A O 1
ATOM 3985 N N . GLY A 1 517 ? 13.079 -23.152 -3.578 1.00 80.62 517 GLY A N 1
ATOM 3986 C CA . GLY A 1 517 ? 12.937 -21.697 -3.448 1.00 80.62 517 GLY A CA 1
ATOM 3987 C C . GLY A 1 517 ? 13.512 -20.839 -4.583 1.00 80.62 517 GLY A C 1
ATOM 3988 O O . GLY A 1 517 ? 13.334 -19.617 -4.576 1.00 80.62 517 GLY A O 1
ATOM 3989 N N . ILE A 1 518 ? 14.179 -21.443 -5.577 1.00 87.88 518 ILE A N 1
ATOM 3990 C CA . ILE A 1 518 ? 14.757 -20.734 -6.737 1.00 87.88 518 ILE A CA 1
ATOM 3991 C C . ILE A 1 518 ? 14.010 -20.979 -8.059 1.00 87.88 518 ILE A C 1
ATOM 3993 O O . ILE A 1 518 ? 14.370 -20.379 -9.071 1.00 87.88 518 ILE A O 1
ATOM 3997 N N . THR A 1 519 ? 12.965 -21.811 -8.076 1.00 89.50 519 THR A N 1
ATOM 3998 C CA . THR A 1 519 ? 12.192 -22.143 -9.294 1.00 89.50 519 THR A CA 1
ATOM 3999 C C . THR A 1 519 ? 11.632 -20.901 -9.997 1.00 89.50 519 THR A C 1
ATOM 4001 O O . THR A 1 519 ? 11.871 -20.710 -11.189 1.00 89.50 519 THR A O 1
ATOM 4004 N N . GLY A 1 520 ? 10.987 -19.994 -9.257 1.00 86.75 520 GLY A N 1
ATOM 4005 C CA . GLY A 1 520 ? 10.465 -18.737 -9.806 1.00 86.75 520 GLY A CA 1
ATOM 4006 C C . GLY A 1 520 ? 11.547 -17.808 -10.371 1.00 86.75 520 GLY A C 1
ATOM 4007 O O . GLY A 1 520 ? 11.338 -17.185 -11.410 1.00 86.75 520 GLY A O 1
ATOM 4008 N N . LEU A 1 521 ? 12.731 -17.760 -9.744 1.00 86.00 521 LEU A N 1
ATOM 4009 C CA . LEU A 1 521 ? 13.875 -16.982 -10.241 1.00 86.00 521 LEU A CA 1
ATOM 4010 C C . LEU A 1 521 ? 14.372 -17.532 -11.585 1.00 86.00 521 LEU A C 1
ATOM 4012 O O . LEU A 1 521 ? 14.643 -16.769 -12.513 1.00 86.00 521 LEU A O 1
ATOM 4016 N N . LEU A 1 522 ? 14.473 -18.858 -11.684 1.00 92.56 522 LEU A N 1
ATOM 4017 C CA . LEU A 1 522 ? 14.886 -19.555 -12.897 1.00 92.56 522 LEU A CA 1
ATOM 4018 C C . LEU A 1 522 ? 13.867 -19.368 -14.029 1.00 92.56 522 LEU A C 1
ATOM 4020 O O . LEU A 1 522 ? 14.267 -19.044 -15.147 1.00 92.56 522 LEU A O 1
ATOM 4024 N N . ALA A 1 523 ? 12.570 -19.484 -13.729 1.00 91.44 523 ALA A N 1
ATOM 4025 C CA . ALA A 1 523 ? 11.496 -19.250 -14.692 1.00 91.44 523 ALA A CA 1
ATOM 4026 C C . ALA A 1 523 ? 11.502 -17.801 -15.210 1.00 91.44 523 ALA A C 1
ATOM 4028 O O . ALA A 1 523 ? 11.474 -17.591 -16.421 1.00 91.44 523 ALA A O 1
ATOM 4029 N N . SER A 1 524 ? 11.631 -16.800 -14.327 1.00 88.81 524 SER A N 1
ATOM 4030 C CA . SER A 1 524 ? 11.710 -15.385 -14.731 1.00 88.81 524 SER A CA 1
ATOM 4031 C C . SER A 1 524 ? 12.937 -15.100 -15.594 1.00 88.81 524 SER A C 1
ATOM 4033 O O . SER A 1 524 ? 12.843 -14.401 -16.603 1.00 88.81 524 SER A O 1
ATOM 4035 N N . ARG A 1 525 ? 14.103 -15.648 -15.223 1.00 89.81 525 ARG A N 1
ATOM 4036 C CA . ARG A 1 525 ? 15.335 -15.505 -16.011 1.00 89.81 525 ARG A CA 1
ATOM 4037 C C . ARG A 1 525 ? 15.168 -16.103 -17.407 1.00 89.81 525 ARG A C 1
ATOM 4039 O O . ARG A 1 525 ? 15.508 -15.444 -18.387 1.00 89.81 525 ARG A O 1
ATOM 4046 N N . ALA A 1 526 ? 14.628 -17.316 -17.491 1.00 90.81 526 ALA A N 1
ATOM 4047 C CA . ALA A 1 526 ? 14.387 -18.001 -18.752 1.00 90.81 526 ALA A CA 1
ATOM 4048 C C . ALA A 1 526 ? 13.392 -17.239 -19.638 1.00 90.81 526 ALA A C 1
ATOM 4050 O O . ALA A 1 526 ? 13.711 -16.960 -20.789 1.00 90.81 526 ALA A O 1
ATOM 4051 N N . ALA A 1 527 ? 12.239 -16.832 -19.097 1.00 88.75 527 ALA A N 1
ATOM 4052 C CA . ALA A 1 527 ? 11.218 -16.092 -19.839 1.00 88.75 527 ALA A CA 1
ATOM 4053 C C . ALA A 1 527 ? 11.761 -14.763 -20.388 1.00 88.75 527 ALA A C 1
ATOM 4055 O O . ALA A 1 527 ? 11.552 -14.431 -21.555 1.00 88.75 527 ALA A O 1
ATOM 4056 N N . ASN A 1 528 ? 12.554 -14.037 -19.592 1.00 83.50 528 ASN A N 1
ATOM 4057 C CA . ASN A 1 528 ? 13.179 -12.788 -20.029 1.00 83.50 528 ASN A CA 1
ATOM 4058 C C . ASN A 1 528 ? 14.191 -12.970 -21.165 1.00 83.50 528 ASN A C 1
ATOM 4060 O O . ASN A 1 528 ? 14.315 -12.071 -22.000 1.00 83.50 528 ASN A O 1
ATOM 4064 N N . MET A 1 529 ? 14.911 -14.095 -21.188 1.00 85.31 529 MET A N 1
ATOM 4065 C CA . MET A 1 529 ? 15.891 -14.420 -22.228 1.00 85.31 529 MET A CA 1
ATOM 4066 C C . MET A 1 529 ? 15.230 -14.976 -23.492 1.00 85.31 529 MET A C 1
ATOM 4068 O O . MET A 1 529 ? 15.586 -14.566 -24.591 1.00 85.31 529 MET A O 1
ATOM 4072 N N . MET A 1 530 ? 14.278 -15.897 -23.333 1.00 87.38 530 MET A N 1
ATOM 4073 C CA . MET A 1 530 ? 13.660 -16.642 -24.435 1.00 87.38 530 MET A CA 1
ATOM 4074 C C . MET A 1 530 ? 12.448 -15.923 -25.037 1.00 87.38 530 MET A C 1
ATOM 4076 O O . MET A 1 530 ? 12.034 -16.270 -26.136 1.00 87.38 530 MET A O 1
ATOM 4080 N N . LYS A 1 531 ? 11.889 -14.921 -24.339 1.00 85.25 531 LYS A N 1
ATOM 4081 C CA . LYS A 1 531 ? 10.706 -14.143 -24.754 1.00 85.25 531 LYS A CA 1
ATOM 4082 C C . LYS A 1 531 ? 9.470 -15.004 -25.046 1.00 85.25 531 LYS A C 1
ATOM 4084 O O . LYS A 1 531 ? 8.633 -14.638 -25.862 1.00 85.25 531 LYS A O 1
ATOM 4089 N N . VAL A 1 532 ? 9.344 -16.126 -24.340 1.00 86.56 532 VAL A N 1
ATOM 4090 C CA . VAL A 1 532 ? 8.210 -17.059 -24.402 1.00 86.56 532 VAL A CA 1
ATOM 4091 C C . VAL A 1 532 ? 7.763 -17.435 -22.986 1.00 86.56 532 VAL A C 1
ATOM 4093 O O . VAL A 1 532 ? 8.534 -17.226 -22.043 1.00 86.56 532 VAL A O 1
ATOM 4096 N N . PRO A 1 533 ? 6.563 -18.014 -22.806 1.00 89.25 533 PRO A N 1
ATOM 4097 C CA . PRO A 1 533 ? 6.162 -18.604 -21.535 1.00 89.25 533 PRO A CA 1
ATOM 4098 C C . PRO A 1 533 ? 7.145 -19.688 -21.084 1.00 89.25 533 PRO A C 1
ATOM 4100 O O . PRO A 1 533 ? 7.548 -20.542 -21.884 1.00 89.25 533 PRO A O 1
ATOM 4103 N N . VAL A 1 534 ? 7.520 -19.666 -19.803 1.00 93.94 534 VAL A N 1
ATOM 4104 C CA . VAL A 1 534 ? 8.442 -20.654 -19.227 1.00 93.94 534 VAL A CA 1
ATOM 4105 C C . VAL A 1 534 ? 7.899 -21.268 -17.945 1.00 93.94 534 VAL A C 1
ATOM 4107 O O . VAL A 1 534 ? 7.393 -20.567 -17.070 1.00 93.94 534 VAL A O 1
ATOM 4110 N N . ILE A 1 535 ? 8.067 -22.585 -17.821 1.00 95.31 535 ILE A N 1
ATOM 4111 C CA . ILE A 1 535 ? 7.741 -23.369 -16.630 1.00 95.31 535 ILE A CA 1
ATOM 4112 C C . ILE A 1 535 ? 9.020 -24.010 -16.084 1.00 95.31 535 ILE A C 1
ATOM 4114 O O . ILE A 1 535 ? 9.735 -24.707 -16.804 1.00 95.31 535 ILE A O 1
ATOM 4118 N N . VAL A 1 536 ? 9.302 -23.813 -14.798 1.00 96.00 536 VAL A N 1
ATOM 4119 C CA . VAL A 1 536 ? 10.395 -24.501 -14.094 1.00 96.00 536 VAL A CA 1
ATOM 4120 C C . VAL A 1 536 ? 9.830 -25.208 -12.876 1.00 96.00 536 VAL A C 1
ATOM 4122 O O . VAL A 1 536 ? 9.182 -24.570 -12.050 1.00 96.00 536 VAL A O 1
ATOM 4125 N N . ALA A 1 537 ? 10.093 -26.505 -12.743 1.00 95.38 537 ALA A N 1
ATOM 4126 C CA . ALA A 1 537 ? 9.575 -27.315 -11.651 1.00 95.38 537 ALA A CA 1
ATOM 4127 C C . ALA A 1 537 ? 10.658 -28.124 -10.933 1.00 95.38 537 ALA A C 1
ATOM 4129 O O . ALA A 1 537 ? 11.635 -28.576 -11.538 1.00 95.38 537 ALA A O 1
ATOM 4130 N N . VAL A 1 538 ? 10.473 -28.302 -9.626 1.00 94.25 538 VAL A N 1
ATOM 4131 C CA . VAL A 1 538 ? 11.338 -29.107 -8.763 1.00 94.25 538 VAL A CA 1
ATOM 4132 C C . VAL A 1 538 ? 10.632 -30.396 -8.358 1.00 94.25 538 VAL A C 1
ATOM 4134 O O . VAL A 1 538 ? 9.468 -30.358 -7.965 1.00 94.25 538 VAL A O 1
ATOM 4137 N N . PHE A 1 539 ? 11.320 -31.534 -8.421 1.00 93.44 539 PHE A N 1
ATOM 4138 C CA . PHE A 1 539 ? 10.822 -32.796 -7.861 1.00 93.44 539 PHE A CA 1
ATOM 4139 C C . PHE A 1 539 ? 11.306 -32.955 -6.418 1.00 93.44 539 PHE A C 1
ATOM 4141 O O . PHE A 1 539 ? 12.504 -32.866 -6.152 1.00 93.44 539 PHE A O 1
ATOM 4148 N N . LYS A 1 540 ? 10.375 -33.184 -5.490 1.00 88.81 540 LYS A N 1
ATOM 4149 C CA . LYS A 1 540 ? 10.635 -33.323 -4.053 1.00 88.81 540 LYS A CA 1
ATOM 4150 C C . LYS A 1 540 ? 10.711 -34.796 -3.649 1.00 88.81 540 LYS A C 1
ATOM 4152 O O . LYS A 1 540 ? 10.083 -35.664 -4.253 1.00 88.81 540 LYS A O 1
ATOM 4157 N N . ALA A 1 541 ? 11.443 -35.073 -2.570 1.00 85.50 541 ALA A N 1
ATOM 4158 C CA . ALA A 1 541 ? 11.613 -36.430 -2.045 1.00 85.50 541 ALA A CA 1
ATOM 4159 C C . ALA A 1 541 ? 10.299 -37.059 -1.540 1.00 85.50 541 ALA A C 1
ATOM 4161 O O . ALA A 1 541 ? 10.156 -38.277 -1.554 1.00 85.50 541 ALA A O 1
ATOM 4162 N N . ASN A 1 542 ? 9.321 -36.237 -1.151 1.00 83.56 542 ASN A N 1
ATOM 4163 C CA . ASN A 1 542 ? 7.992 -36.675 -0.712 1.00 83.56 542 ASN A CA 1
ATOM 4164 C C . ASN A 1 542 ? 7.065 -37.128 -1.866 1.00 83.56 542 ASN A C 1
ATOM 4166 O O . ASN A 1 542 ? 5.877 -37.346 -1.642 1.00 83.56 542 ASN A O 1
ATOM 4170 N N . GLY A 1 543 ? 7.574 -37.238 -3.099 1.00 88.88 543 GLY A N 1
ATOM 4171 C CA . GLY A 1 543 ? 6.794 -37.678 -4.259 1.00 88.88 543 GLY A CA 1
ATOM 4172 C C . GLY A 1 543 ? 5.925 -36.590 -4.897 1.00 88.88 543 GLY A C 1
ATOM 4173 O O . GLY A 1 543 ? 5.084 -36.904 -5.737 1.00 88.88 543 GLY A O 1
ATOM 4174 N N . THR A 1 544 ? 6.117 -35.320 -4.536 1.00 91.62 544 THR A N 1
ATOM 4175 C CA . THR A 1 544 ? 5.440 -34.175 -5.170 1.00 91.62 544 THR A CA 1
ATOM 4176 C C . THR A 1 544 ? 6.388 -33.385 -6.072 1.00 91.62 544 THR A C 1
ATOM 4178 O O . THR A 1 544 ? 7.611 -33.536 -6.023 1.00 91.62 544 THR A O 1
ATOM 4181 N N . CYS A 1 545 ? 5.823 -32.541 -6.927 1.00 92.19 545 CYS A N 1
ATOM 4182 C CA . CYS A 1 545 ? 6.542 -31.609 -7.776 1.00 92.19 545 CYS A CA 1
ATOM 4183 C C . CYS A 1 545 ? 5.932 -30.216 -7.622 1.00 92.19 545 CYS A C 1
ATOM 4185 O O . CYS A 1 545 ? 4.718 -30.070 -7.740 1.00 92.19 545 CYS A O 1
ATOM 4187 N N . THR A 1 546 ? 6.765 -29.206 -7.364 1.00 91.12 546 THR A N 1
ATOM 4188 C CA . THR A 1 546 ? 6.332 -27.804 -7.256 1.00 91.12 546 THR A CA 1
ATOM 4189 C C . THR A 1 546 ? 6.910 -27.012 -8.422 1.00 91.12 546 THR A C 1
ATOM 4191 O O . THR A 1 546 ? 8.122 -27.028 -8.648 1.00 91.12 546 THR A O 1
ATOM 4194 N N . GLY A 1 547 ? 6.049 -26.335 -9.174 1.00 91.44 547 GLY A N 1
ATOM 4195 C CA . GLY A 1 547 ? 6.392 -25.571 -10.366 1.00 91.44 547 GLY A CA 1
ATOM 4196 C C . GLY A 1 547 ? 6.140 -24.079 -10.216 1.00 91.44 547 GLY A C 1
ATOM 4197 O O . GLY A 1 547 ? 5.238 -23.653 -9.504 1.00 91.44 547 GLY A O 1
ATOM 4198 N N . SER A 1 548 ? 6.942 -23.284 -10.918 1.00 92.19 548 SER A N 1
ATOM 4199 C CA . SER A 1 548 ? 6.708 -21.863 -11.167 1.00 92.19 548 SER A CA 1
ATOM 4200 C C . SER A 1 548 ? 6.532 -21.628 -12.661 1.00 92.19 548 SER A C 1
ATOM 4202 O O . SER A 1 548 ? 7.333 -22.103 -13.469 1.00 92.19 548 SER A O 1
ATOM 4204 N N . ILE A 1 549 ? 5.513 -20.852 -13.015 1.00 91.94 549 ILE A N 1
ATOM 4205 C CA . ILE A 1 549 ? 5.200 -20.444 -14.382 1.00 91.94 549 ILE A CA 1
ATOM 4206 C C . ILE A 1 549 ? 5.432 -18.936 -14.509 1.00 91.94 549 ILE A C 1
ATOM 4208 O O . ILE A 1 549 ? 5.106 -18.161 -13.602 1.00 91.94 549 ILE A O 1
ATOM 4212 N N . ARG A 1 550 ? 6.006 -18.511 -15.635 1.00 89.19 550 ARG A N 1
ATOM 4213 C CA . ARG A 1 550 ? 6.076 -17.107 -16.050 1.00 89.1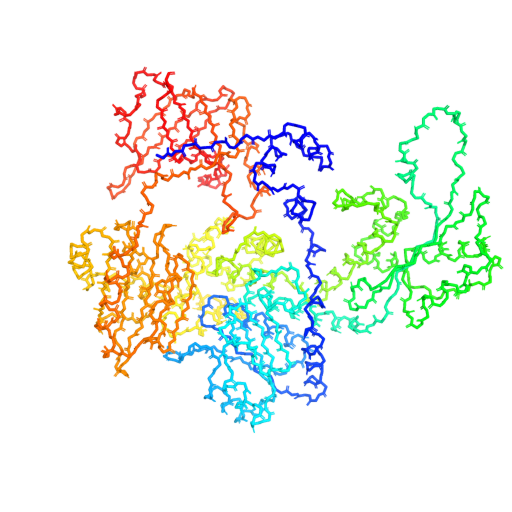9 550 ARG A CA 1
ATOM 4214 C C . ARG A 1 550 ? 5.477 -16.960 -17.435 1.00 89.19 550 ARG A C 1
ATOM 4216 O O . ARG A 1 550 ? 5.979 -17.556 -18.389 1.00 89.19 550 ARG A O 1
ATOM 4223 N N . GLY A 1 551 ? 4.391 -16.198 -17.509 1.00 76.00 551 GLY A N 1
ATOM 4224 C CA . GLY A 1 551 ? 3.723 -15.841 -18.751 1.00 76.00 551 GLY A CA 1
ATOM 4225 C C . GLY A 1 551 ? 4.397 -14.642 -19.408 1.00 76.00 551 GLY A C 1
ATOM 4226 O O . GLY A 1 551 ? 4.900 -13.750 -18.730 1.00 76.00 551 GLY A O 1
ATOM 4227 N N . GLY A 1 552 ? 4.433 -14.622 -20.742 1.00 66.62 552 GLY A N 1
ATOM 4228 C CA . GLY A 1 552 ? 4.616 -13.363 -21.470 1.00 66.62 552 GLY A CA 1
ATOM 4229 C C . GLY A 1 552 ? 3.317 -12.549 -21.447 1.00 66.62 552 GLY A C 1
ATOM 4230 O O . GLY A 1 552 ? 2.263 -13.108 -21.168 1.00 66.62 552 GLY A O 1
ATOM 4231 N N . ALA A 1 553 ? 3.366 -11.262 -21.805 1.00 57.84 553 ALA A N 1
ATOM 4232 C CA . ALA A 1 553 ? 2.206 -10.353 -21.757 1.00 57.84 553 ALA A CA 1
ATOM 4233 C C . ALA A 1 553 ? 0.950 -10.847 -22.518 1.00 57.84 553 ALA A C 1
ATOM 4235 O O . ALA A 1 553 ? -0.154 -10.403 -22.236 1.00 57.84 553 ALA A O 1
ATOM 4236 N N . ALA A 1 554 ? 1.106 -11.775 -23.466 1.00 65.44 554 ALA A N 1
ATOM 4237 C CA . ALA A 1 554 ? 0.016 -12.364 -24.246 1.00 65.44 554 ALA A CA 1
ATOM 4238 C C . ALA A 1 554 ? -0.348 -13.807 -23.829 1.00 65.44 554 ALA A C 1
ATOM 4240 O O . ALA A 1 554 ? -1.047 -14.499 -24.570 1.00 65.44 554 ALA A O 1
ATOM 4241 N N . PHE A 1 555 ? 0.162 -14.307 -22.698 1.00 75.25 555 PHE A N 1
ATOM 4242 C CA . PHE A 1 555 ? -0.027 -15.693 -22.271 1.00 75.25 555 PHE A CA 1
ATOM 4243 C C . PHE A 1 555 ? -1.192 -15.833 -21.274 1.00 75.25 555 PHE A C 1
ATOM 4245 O O . PHE A 1 555 ? -1.082 -15.320 -20.164 1.00 75.25 555 PHE A O 1
ATOM 4252 N N . PRO A 1 556 ? -2.282 -16.556 -21.608 1.00 76.56 556 PRO A N 1
ATOM 4253 C CA . PRO A 1 556 ? -3.431 -16.726 -20.716 1.00 76.56 556 PRO A CA 1
ATOM 4254 C C . PRO A 1 556 ? -3.156 -17.814 -19.667 1.00 76.56 556 PRO A C 1
ATOM 4256 O O . PRO A 1 556 ? -3.714 -18.916 -19.713 1.00 76.56 556 PRO A O 1
ATOM 4259 N N . LEU A 1 557 ? -2.244 -17.523 -18.744 1.00 82.75 557 LEU A N 1
ATOM 4260 C CA . LEU A 1 557 ? -1.759 -18.464 -17.739 1.00 82.75 557 LEU A CA 1
ATOM 4261 C C . LEU A 1 557 ? -2.886 -18.964 -16.829 1.00 82.75 557 LEU A C 1
ATOM 4263 O O . LEU A 1 557 ? -2.945 -20.156 -16.532 1.00 82.75 557 LEU A O 1
ATOM 4267 N N . THR A 1 558 ? -3.801 -18.088 -16.417 1.00 77.38 558 THR A N 1
ATOM 4268 C CA . THR A 1 558 ? -4.947 -18.449 -15.564 1.00 77.38 558 THR A CA 1
ATOM 4269 C C . THR A 1 558 ? -5.837 -19.501 -16.227 1.00 77.38 558 THR A C 1
ATOM 4271 O O . THR A 1 558 ? -6.300 -20.435 -15.572 1.00 77.38 558 THR A O 1
ATOM 4274 N N . ARG A 1 559 ? -6.006 -19.433 -17.555 1.00 83.31 559 ARG A N 1
ATOM 4275 C CA . ARG A 1 559 ? -6.740 -20.450 -18.326 1.00 83.31 559 ARG A CA 1
ATOM 4276 C C . ARG A 1 559 ? -5.988 -21.774 -18.402 1.00 83.31 559 ARG A C 1
ATOM 4278 O O . ARG A 1 559 ? -6.634 -22.817 -18.350 1.00 83.31 559 ARG A O 1
ATOM 4285 N N . LEU A 1 560 ? -4.656 -21.747 -18.507 1.00 88.06 560 LEU A N 1
ATOM 4286 C CA . LEU A 1 560 ? -3.843 -22.965 -18.439 1.00 88.06 560 LEU A CA 1
ATOM 4287 C C . LEU A 1 560 ? -4.007 -23.644 -17.073 1.00 88.06 560 LEU A C 1
ATOM 4289 O O . LEU A 1 560 ? -4.199 -24.856 -17.017 1.00 88.06 560 LEU A O 1
ATOM 4293 N N . LEU A 1 561 ? -3.949 -22.875 -15.982 1.00 85.88 561 LEU A N 1
ATOM 4294 C CA . LEU A 1 561 ? -4.132 -23.418 -14.637 1.00 85.88 561 LEU A CA 1
ATOM 4295 C C . LEU A 1 561 ? -5.516 -24.045 -14.475 1.00 85.88 561 LEU A C 1
ATOM 4297 O O . LEU A 1 561 ? -5.612 -25.201 -14.076 1.00 85.88 561 LEU A O 1
ATOM 4301 N N . ALA A 1 562 ? -6.572 -23.335 -14.879 1.00 82.31 562 ALA A N 1
ATOM 4302 C CA . ALA A 1 562 ? -7.935 -23.859 -14.850 1.00 82.31 562 ALA A CA 1
ATOM 4303 C C . ALA A 1 562 ? -8.092 -25.138 -15.699 1.00 82.31 562 ALA A C 1
ATOM 4305 O O . ALA A 1 562 ? -8.792 -26.065 -15.300 1.00 82.31 562 ALA A O 1
ATOM 4306 N N . TYR A 1 563 ? -7.407 -25.226 -16.846 1.00 88.75 563 TYR A N 1
ATOM 4307 C CA . TYR A 1 563 ? -7.403 -26.416 -17.709 1.00 88.75 563 TYR A CA 1
ATOM 4308 C C . TYR A 1 563 ? -6.723 -27.643 -17.067 1.00 88.75 563 TYR A C 1
ATOM 4310 O O . TYR A 1 563 ? -7.031 -28.788 -17.409 1.00 88.75 563 TYR A O 1
ATOM 4318 N N . CYS A 1 564 ? -5.803 -27.413 -16.130 1.00 92.12 564 CYS A N 1
ATOM 4319 C CA . CYS A 1 564 ? -5.043 -28.447 -15.427 1.00 92.12 564 CYS A CA 1
ATOM 4320 C C . CYS A 1 564 ? -5.445 -28.599 -13.948 1.00 92.12 564 CYS A C 1
ATOM 4322 O O . CYS A 1 564 ? -4.754 -29.307 -13.217 1.00 92.12 564 CYS A O 1
ATOM 4324 N N . ALA A 1 565 ? -6.535 -27.960 -13.509 1.00 87.38 565 ALA A N 1
ATOM 4325 C CA . ALA A 1 565 ? -6.892 -27.812 -12.097 1.00 87.38 565 ALA A CA 1
ATOM 4326 C C . ALA A 1 565 ? -6.997 -29.143 -11.333 1.00 87.38 565 ALA A C 1
ATOM 4328 O O . ALA A 1 565 ? -6.553 -29.234 -10.195 1.00 87.38 565 ALA A O 1
ATOM 4329 N N . ASP A 1 566 ? -7.518 -30.197 -11.965 1.00 90.88 566 ASP A N 1
ATOM 4330 C CA . ASP A 1 566 ? -7.669 -31.533 -11.372 1.00 90.88 566 ASP A CA 1
ATOM 4331 C C . ASP A 1 566 ? -6.342 -32.276 -11.135 1.00 90.88 566 ASP A C 1
ATOM 4333 O O . ASP A 1 566 ? -6.319 -33.271 -10.412 1.00 90.88 566 ASP A O 1
ATOM 4337 N N . LEU A 1 567 ? -5.237 -31.815 -11.730 1.00 92.19 567 LEU A N 1
ATOM 4338 C CA . LEU A 1 567 ? -3.904 -32.394 -11.524 1.00 92.19 567 LEU A CA 1
ATOM 4339 C C . LEU A 1 567 ? -3.181 -31.790 -10.317 1.00 92.19 567 LEU A C 1
ATOM 4341 O O . LEU A 1 567 ? -2.209 -32.375 -9.824 1.00 92.19 567 LEU A O 1
ATOM 4345 N N . PHE A 1 568 ? -3.607 -30.608 -9.875 1.00 88.62 568 PHE A N 1
ATOM 4346 C CA . PHE A 1 568 ? -2.918 -29.850 -8.846 1.00 88.62 568 PHE A CA 1
ATOM 4347 C C . PHE A 1 568 ? -3.412 -30.240 -7.452 1.00 88.62 568 PHE A C 1
ATOM 4349 O O . PHE A 1 568 ? -4.605 -30.360 -7.198 1.00 88.62 568 PHE A O 1
ATOM 4356 N N . LEU A 1 569 ? -2.460 -30.444 -6.543 1.00 81.69 569 LEU A N 1
ATOM 4357 C CA . LEU A 1 569 ? -2.712 -30.491 -5.103 1.00 81.69 569 LEU A CA 1
ATOM 4358 C C . LEU A 1 569 ? -2.953 -29.082 -4.552 1.00 81.69 569 LEU A C 1
ATOM 4360 O O . LEU A 1 569 ? -3.709 -28.923 -3.606 1.00 81.69 569 LEU A O 1
ATOM 4364 N N . ASP A 1 570 ? -2.285 -28.096 -5.149 1.00 74.75 570 ASP A N 1
ATOM 4365 C CA . ASP A 1 570 ? -2.379 -26.676 -4.826 1.00 74.75 570 ASP A CA 1
ATOM 4366 C C . ASP A 1 570 ? -1.914 -25.863 -6.047 1.00 74.75 570 ASP A C 1
ATOM 4368 O O . ASP A 1 570 ? -1.008 -26.302 -6.766 1.00 74.75 570 ASP A O 1
ATOM 4372 N N . TYR A 1 571 ? -2.534 -24.718 -6.329 1.00 82.12 571 TYR A N 1
ATOM 4373 C CA . TYR A 1 571 ? -2.124 -23.807 -7.399 1.00 82.12 571 TYR A CA 1
ATOM 4374 C C . TYR A 1 571 ? -2.705 -22.403 -7.210 1.00 82.12 571 TYR A C 1
ATOM 4376 O O . TYR A 1 571 ? -3.773 -22.219 -6.634 1.00 82.12 571 TYR A O 1
ATOM 4384 N N . GLY A 1 572 ? -2.019 -21.405 -7.764 1.00 64.25 572 GLY A N 1
ATOM 4385 C CA . GLY A 1 572 ? -2.462 -20.015 -7.703 1.00 64.25 572 GLY A CA 1
ATOM 4386 C C . GLY A 1 572 ? -1.579 -19.083 -8.527 1.00 64.25 572 GLY A C 1
ATOM 4387 O O . GLY A 1 572 ? -0.431 -19.409 -8.848 1.00 64.25 572 GLY A O 1
ATOM 4388 N N . GLY A 1 573 ? -2.123 -17.925 -8.901 1.00 69.38 573 GLY A N 1
ATOM 4389 C CA . GLY A 1 573 ? -1.394 -16.868 -9.601 1.00 69.38 573 GLY A CA 1
ATOM 4390 C C . GLY A 1 573 ? -2.251 -16.031 -10.551 1.00 69.38 573 GLY A C 1
ATOM 4391 O O . GLY A 1 573 ? -3.479 -16.113 -10.561 1.00 69.38 573 GLY A O 1
ATOM 4392 N N . HIS A 1 574 ? -1.569 -15.248 -11.382 1.00 67.38 574 HIS A N 1
ATOM 4393 C CA . HIS A 1 574 ? -2.122 -14.318 -12.367 1.00 67.38 574 HIS A CA 1
ATOM 4394 C C . HIS A 1 574 ? -1.546 -14.596 -13.765 1.00 67.38 574 HIS A C 1
ATOM 4396 O O . HIS A 1 574 ? -0.625 -15.400 -13.920 1.00 67.38 574 HIS A O 1
ATOM 4402 N N . ASP A 1 575 ? -2.042 -13.914 -14.804 1.00 69.81 575 ASP A N 1
ATOM 4403 C CA . ASP A 1 575 ? -1.598 -14.161 -16.188 1.00 69.81 575 ASP A CA 1
ATOM 4404 C C . ASP A 1 575 ? -0.081 -13.944 -16.407 1.00 69.81 575 ASP A C 1
ATOM 4406 O O . ASP A 1 575 ? 0.544 -14.613 -17.233 1.00 69.81 575 ASP A O 1
ATOM 4410 N N . SER A 1 576 ? 0.553 -13.109 -15.580 1.00 67.19 576 SER A N 1
ATOM 4411 C CA . SER A 1 576 ? 2.003 -12.870 -15.593 1.00 67.19 576 SER A CA 1
ATOM 4412 C C . SER A 1 576 ? 2.825 -13.975 -14.908 1.00 67.19 576 SER A C 1
ATOM 4414 O O . SER A 1 576 ? 3.962 -14.260 -15.303 1.00 67.19 576 SER A O 1
ATOM 4416 N N . ALA A 1 577 ? 2.295 -14.606 -13.858 1.00 80.12 577 ALA A N 1
ATOM 4417 C CA . ALA A 1 577 ? 3.054 -15.502 -12.989 1.00 80.12 577 ALA A CA 1
ATOM 4418 C C . ALA A 1 577 ? 2.148 -16.420 -12.164 1.00 80.12 577 ALA A C 1
ATOM 4420 O O . ALA A 1 577 ? 1.141 -15.977 -11.629 1.00 80.12 577 ALA A O 1
ATOM 4421 N N . ALA A 1 578 ? 2.568 -17.670 -11.966 1.00 83.31 578 ALA A N 1
ATOM 4422 C CA . ALA A 1 578 ? 1.891 -18.590 -11.053 1.00 83.31 578 ALA A CA 1
ATOM 4423 C C . ALA A 1 578 ? 2.814 -19.631 -10.436 1.00 83.31 578 ALA A C 1
ATOM 4425 O O . ALA A 1 578 ? 3.933 -19.852 -10.914 1.00 83.31 578 ALA A O 1
ATOM 4426 N N . GLY A 1 579 ? 2.292 -20.296 -9.410 1.00 86.88 579 GLY A N 1
ATOM 4427 C CA . GLY A 1 579 ? 2.826 -21.516 -8.828 1.00 86.88 579 GLY A CA 1
ATOM 4428 C C . GLY A 1 579 ? 1.810 -22.657 -8.879 1.00 86.88 579 GLY A C 1
ATOM 4429 O O . GLY A 1 579 ? 0.604 -22.438 -8.969 1.00 86.88 579 GLY A O 1
ATOM 4430 N N . PHE A 1 580 ? 2.312 -23.886 -8.835 1.00 88.75 580 PHE A N 1
ATOM 4431 C CA . PHE A 1 580 ? 1.490 -25.079 -8.654 1.00 88.75 580 PHE A CA 1
ATOM 4432 C C . PHE A 1 580 ? 2.273 -26.178 -7.940 1.00 88.75 580 PHE A C 1
ATOM 4434 O O . PHE A 1 580 ? 3.501 -26.243 -8.024 1.00 88.75 580 PHE A O 1
ATOM 4441 N N . THR A 1 581 ? 1.556 -27.093 -7.306 1.00 89.56 581 THR A N 1
ATOM 4442 C CA . THR A 1 581 ? 2.069 -28.346 -6.764 1.00 89.56 581 THR A CA 1
ATOM 4443 C C . THR A 1 581 ? 1.229 -29.499 -7.304 1.00 89.56 581 THR A C 1
ATOM 4445 O O . THR A 1 581 ? 0.007 -29.442 -7.290 1.00 89.56 581 THR A O 1
ATOM 4448 N N . LEU A 1 582 ? 1.873 -30.564 -7.780 1.00 93.81 582 LEU A N 1
ATOM 4449 C CA . LEU A 1 582 ? 1.226 -31.793 -8.257 1.00 93.81 582 LEU A CA 1
ATOM 4450 C C . LEU A 1 582 ? 1.963 -33.033 -7.745 1.00 93.81 582 LEU A C 1
ATOM 4452 O O . LEU A 1 582 ? 3.102 -32.947 -7.281 1.00 93.81 582 LEU A O 1
ATOM 4456 N N . LYS A 1 583 ? 1.340 -34.210 -7.830 1.00 94.44 583 LYS A N 1
ATOM 4457 C CA . LYS A 1 583 ? 2.044 -35.477 -7.567 1.00 94.44 583 LYS A CA 1
ATOM 4458 C C . LYS A 1 583 ? 3.039 -35.758 -8.690 1.00 94.44 583 LYS A C 1
ATOM 4460 O O . LYS A 1 583 ? 2.702 -35.591 -9.856 1.00 94.44 583 LYS A O 1
ATOM 4465 N N . ALA A 1 584 ? 4.253 -36.201 -8.367 1.00 94.12 584 ALA A N 1
ATOM 4466 C CA . ALA A 1 584 ? 5.321 -36.382 -9.355 1.00 94.12 584 ALA A CA 1
ATOM 4467 C C . ALA A 1 584 ? 4.940 -37.347 -10.498 1.00 94.12 584 ALA A C 1
ATOM 4469 O O . ALA A 1 584 ? 5.423 -37.187 -11.617 1.00 94.12 584 ALA A O 1
ATOM 4470 N N . ASP A 1 585 ? 4.043 -38.304 -10.242 1.00 95.31 585 ASP A N 1
ATOM 4471 C CA . ASP A 1 585 ? 3.500 -39.229 -11.243 1.00 95.31 585 ASP A CA 1
ATOM 4472 C C . ASP A 1 585 ? 2.523 -38.573 -12.244 1.00 95.31 585 ASP A C 1
ATOM 4474 O O . ASP A 1 585 ? 2.363 -39.077 -13.354 1.00 95.31 585 ASP A O 1
ATOM 4478 N N . GLN A 1 586 ? 1.935 -37.419 -11.910 1.00 96.25 586 GLN A N 1
ATOM 4479 C CA . GLN A 1 586 ? 1.077 -36.622 -12.798 1.00 96.25 586 GLN A CA 1
ATOM 4480 C C . GLN A 1 586 ? 1.866 -35.685 -13.721 1.00 96.25 586 GLN A C 1
ATOM 4482 O O . GLN A 1 586 ? 1.280 -35.062 -14.606 1.00 96.25 586 GLN A O 1
ATOM 4487 N N . TRP A 1 587 ? 3.190 -35.577 -13.561 1.00 95.69 587 TRP A N 1
ATOM 4488 C CA . TRP A 1 587 ? 4.010 -34.639 -14.335 1.00 95.69 587 TRP A CA 1
ATOM 4489 C C . TRP A 1 587 ? 3.883 -34.842 -15.850 1.00 95.69 587 TRP A C 1
ATOM 4491 O O . TRP A 1 587 ? 3.739 -33.873 -16.593 1.00 95.69 587 TRP A O 1
ATOM 4501 N N . GLN A 1 588 ? 3.883 -36.093 -16.318 1.00 95.75 588 GLN A N 1
ATOM 4502 C CA . GLN A 1 588 ? 3.743 -36.374 -17.749 1.00 95.75 588 GLN A CA 1
ATOM 4503 C C . GLN A 1 588 ? 2.355 -35.980 -18.274 1.00 95.75 588 GLN A C 1
ATOM 4505 O O . GLN A 1 588 ? 2.257 -35.382 -19.339 1.00 95.75 588 GLN A O 1
ATOM 4510 N N . VAL A 1 589 ? 1.297 -36.233 -17.496 1.00 96.50 589 VAL A N 1
ATOM 4511 C CA . VAL A 1 589 ? -0.079 -35.839 -17.845 1.00 96.50 589 VAL A CA 1
ATOM 4512 C C . VAL A 1 589 ? -0.194 -34.316 -17.946 1.00 96.50 589 VAL A C 1
ATOM 4514 O O . VAL A 1 589 ? -0.819 -33.798 -18.871 1.00 96.50 589 VAL A O 1
ATOM 4517 N N . PHE A 1 590 ? 0.448 -33.590 -17.027 1.00 96.00 590 PHE A N 1
ATOM 4518 C CA . PHE A 1 590 ? 0.524 -32.133 -17.076 1.00 96.00 590 PHE A CA 1
ATOM 4519 C C . PHE A 1 590 ? 1.245 -31.636 -18.336 1.00 96.00 590 PHE A C 1
ATOM 4521 O O . PHE A 1 590 ? 0.738 -30.735 -19.003 1.00 96.00 590 PHE A O 1
ATOM 4528 N N . LEU A 1 591 ? 2.389 -32.233 -18.699 1.00 94.94 591 LEU A N 1
ATOM 4529 C CA . LEU A 1 591 ? 3.092 -31.891 -19.938 1.00 94.94 591 LEU A CA 1
ATOM 4530 C C . LEU A 1 591 ? 2.200 -32.115 -21.163 1.00 94.94 591 LEU A C 1
ATOM 4532 O O . LEU A 1 591 ? 2.096 -31.223 -22.002 1.00 94.94 591 LEU A O 1
ATOM 4536 N N . ASP A 1 592 ? 1.514 -33.252 -21.252 1.00 94.25 592 ASP A N 1
ATOM 4537 C CA . ASP A 1 592 ? 0.652 -33.568 -22.395 1.00 94.25 592 ASP A CA 1
ATOM 4538 C C . ASP A 1 592 ? -0.484 -32.534 -22.545 1.00 94.25 592 ASP A C 1
ATOM 4540 O O . ASP A 1 592 ? -0.712 -32.012 -23.642 1.00 94.25 592 ASP A O 1
ATOM 4544 N N . ARG A 1 593 ? -1.134 -32.150 -21.434 1.00 94.44 593 ARG A N 1
ATOM 4545 C CA . ARG A 1 593 ? -2.161 -31.090 -21.420 1.00 94.44 593 ARG A CA 1
ATOM 4546 C C . ARG A 1 593 ? -1.604 -29.714 -21.759 1.00 94.44 593 ARG A C 1
ATOM 4548 O O . ARG A 1 593 ? -2.261 -28.954 -22.467 1.00 94.44 593 ARG A O 1
ATOM 4555 N N . LEU A 1 594 ? -0.400 -29.393 -21.290 1.00 92.31 594 LEU A N 1
ATOM 4556 C CA . LEU A 1 594 ? 0.291 -28.157 -21.642 1.00 92.31 594 LEU A CA 1
ATOM 4557 C C . LEU A 1 594 ? 0.532 -28.087 -23.156 1.00 92.31 594 LEU A C 1
ATOM 4559 O O . LEU A 1 594 ? 0.168 -27.092 -23.778 1.00 92.31 594 LEU A O 1
ATOM 4563 N N . TYR A 1 595 ? 1.093 -29.135 -23.768 1.00 91.38 595 TYR A N 1
ATOM 4564 C CA . TYR A 1 595 ? 1.314 -29.176 -25.219 1.00 91.38 595 TYR A CA 1
ATOM 4565 C C . TYR A 1 595 ? 0.001 -29.023 -25.999 1.00 91.38 595 TYR A C 1
ATOM 4567 O O . TYR A 1 595 ? -0.050 -28.270 -26.974 1.00 91.38 595 TYR A O 1
ATOM 4575 N N . GLU A 1 596 ? -1.071 -29.680 -25.555 1.00 91.06 596 GLU A N 1
ATOM 4576 C CA . GLU A 1 596 ? -2.397 -29.550 -26.159 1.00 91.06 596 GLU A CA 1
ATOM 4577 C C . GLU A 1 596 ? -2.953 -28.121 -26.053 1.00 91.06 596 GLU A C 1
ATOM 4579 O O . GLU A 1 596 ? -3.389 -27.547 -27.056 1.00 91.06 596 GLU A O 1
ATOM 4584 N N . PHE A 1 597 ? -2.900 -27.523 -24.861 1.00 90.38 597 PHE A N 1
ATOM 4585 C CA . PHE A 1 597 ? -3.353 -26.155 -24.617 1.00 90.38 597 PHE A CA 1
ATOM 4586 C C . PHE A 1 597 ? -2.588 -25.151 -25.492 1.00 90.38 597 PHE A C 1
ATOM 4588 O O . PHE A 1 597 ? -3.189 -24.301 -26.153 1.00 90.38 597 PHE A O 1
ATOM 4595 N N . MET A 1 598 ? -1.263 -25.298 -25.570 1.00 86.25 598 MET A N 1
ATOM 4596 C CA . MET A 1 598 ? -0.374 -24.444 -26.368 1.00 86.25 598 MET A CA 1
ATOM 4597 C C . MET A 1 598 ? -0.561 -24.613 -27.881 1.00 86.25 598 MET A C 1
ATOM 4599 O O . MET A 1 598 ? -0.276 -23.696 -28.654 1.00 86.25 598 MET A O 1
ATOM 4603 N N . TYR A 1 599 ? -1.027 -25.780 -28.331 1.00 83.25 599 TYR A N 1
ATOM 4604 C CA . TYR A 1 599 ? -1.360 -26.006 -29.735 1.00 83.25 599 TYR A CA 1
ATOM 4605 C C . TYR A 1 599 ? -2.673 -25.320 -30.130 1.00 83.25 599 TYR A C 1
ATOM 4607 O O . TYR A 1 599 ? -2.766 -24.780 -31.230 1.00 83.25 599 TYR A O 1
ATOM 4615 N N . ARG A 1 600 ? -3.665 -25.319 -29.231 1.00 83.94 600 ARG A N 1
ATOM 4616 C CA . ARG A 1 600 ? -5.004 -24.750 -29.466 1.00 83.94 600 ARG A CA 1
ATOM 4617 C C . ARG A 1 600 ? -5.088 -23.238 -29.244 1.00 83.94 600 ARG A C 1
ATOM 4619 O O . ARG A 1 600 ? -6.041 -22.619 -29.706 1.00 83.94 600 ARG A O 1
ATOM 4626 N N . THR A 1 601 ? -4.130 -22.660 -28.526 1.00 77.19 601 THR A N 1
ATOM 4627 C CA . THR A 1 601 ? -4.123 -21.234 -28.182 1.00 77.19 601 THR A CA 1
ATOM 4628 C C . THR A 1 601 ? -3.328 -20.438 -29.218 1.00 77.19 601 THR A C 1
ATOM 4630 O O . THR A 1 601 ? -2.144 -20.700 -29.435 1.00 77.19 601 THR A O 1
ATOM 4633 N N . GLU A 1 602 ? -3.966 -19.456 -29.855 1.00 69.44 602 GLU A N 1
ATOM 4634 C CA . GLU A 1 602 ? -3.278 -18.446 -30.666 1.00 69.44 602 GLU A CA 1
ATOM 4635 C C . GLU A 1 602 ? -2.717 -17.346 -29.753 1.00 69.44 602 GLU A C 1
ATOM 4637 O O . GLU A 1 602 ? -3.439 -16.792 -28.924 1.00 69.44 602 GLU A O 1
ATOM 4642 N N . PHE A 1 603 ? -1.426 -17.035 -29.894 1.00 66.19 603 PHE A N 1
ATOM 4643 C CA . PHE A 1 603 ? -0.788 -15.921 -29.188 1.00 66.19 603 PHE A CA 1
ATOM 4644 C C . PHE A 1 603 ? -0.860 -14.665 -30.049 1.00 66.19 603 PHE A C 1
ATOM 4646 O O . PHE A 1 603 ? -0.598 -14.727 -31.251 1.00 66.19 603 PHE A O 1
ATOM 4653 N N . SER A 1 604 ? -1.169 -13.523 -29.432 1.00 58.00 604 SER A N 1
ATOM 4654 C CA . SER A 1 604 ? -1.058 -12.236 -30.118 1.00 58.00 604 SER A CA 1
ATOM 4655 C C . SER A 1 604 ? 0.399 -11.995 -30.531 1.00 58.00 604 SER A C 1
ATOM 4657 O O . SER A 1 604 ? 1.308 -12.087 -29.707 1.00 58.00 604 SER A O 1
ATOM 4659 N N . THR A 1 605 ? 0.617 -11.702 -31.814 1.00 57.56 605 THR A N 1
ATOM 4660 C CA . THR A 1 605 ? 1.917 -11.314 -32.388 1.00 57.56 605 THR A CA 1
ATOM 4661 C C . THR A 1 605 ? 2.060 -9.797 -32.518 1.00 57.56 605 THR A C 1
ATOM 4663 O O . THR A 1 605 ? 2.891 -9.327 -33.295 1.00 57.56 605 THR A O 1
ATOM 4666 N N . GLU A 1 606 ? 1.203 -9.018 -31.856 1.00 58.78 606 GLU A N 1
ATOM 4667 C CA . GLU A 1 606 ? 1.225 -7.561 -31.974 1.00 58.78 606 GLU A CA 1
ATOM 4668 C C . GLU A 1 606 ? 2.555 -6.985 -31.469 1.00 58.78 606 GLU A C 1
ATOM 4670 O O . GLU A 1 606 ? 3.114 -7.425 -30.461 1.00 58.78 606 GLU A O 1
ATOM 4675 N N . GLU A 1 607 ? 3.089 -6.001 -32.201 1.00 60.56 607 GLU A N 1
ATOM 4676 C CA . GLU A 1 607 ? 4.261 -5.262 -31.740 1.00 60.56 607 GLU A CA 1
ATOM 4677 C C . GLU A 1 607 ? 3.968 -4.601 -30.387 1.00 60.56 607 GLU A C 1
ATOM 4679 O O . GLU A 1 607 ? 2.871 -4.068 -30.208 1.00 60.56 607 GLU A O 1
ATOM 4684 N N . PRO A 1 608 ? 4.949 -4.543 -29.464 1.00 66.62 608 PRO A N 1
ATOM 4685 C CA . PRO A 1 608 ? 4.770 -3.832 -28.209 1.00 66.62 608 PRO A CA 1
ATOM 4686 C C . PRO A 1 608 ? 4.380 -2.379 -28.495 1.00 66.62 608 PRO A C 1
ATOM 4688 O O . PRO A 1 608 ? 5.069 -1.655 -29.228 1.00 66.62 608 PRO A O 1
ATOM 4691 N N . GLU A 1 609 ? 3.246 -1.981 -27.934 1.00 81.38 609 GLU A N 1
ATOM 4692 C CA . GLU A 1 609 ? 2.702 -0.635 -28.003 1.00 81.38 609 GLU A CA 1
ATOM 4693 C C . GLU A 1 609 ? 3.110 0.134 -26.747 1.00 81.38 609 GLU A C 1
ATOM 4695 O O . GLU A 1 609 ? 3.099 -0.409 -25.644 1.00 81.38 609 GLU A O 1
ATOM 4700 N N . ILE A 1 610 ? 3.487 1.400 -26.913 1.00 85.62 610 ILE A N 1
ATOM 4701 C CA . ILE A 1 610 ? 3.796 2.292 -25.798 1.00 85.62 610 ILE A CA 1
ATOM 4702 C C . ILE A 1 610 ? 2.931 3.541 -25.887 1.00 85.62 610 ILE A C 1
ATOM 4704 O O . ILE A 1 610 ? 2.866 4.215 -26.922 1.00 85.62 610 ILE A O 1
ATOM 4708 N N . SER A 1 611 ? 2.245 3.825 -24.784 1.00 91.88 611 SER A N 1
ATOM 4709 C CA . SER A 1 611 ? 1.356 4.973 -24.669 1.00 91.88 611 SER A CA 1
ATOM 4710 C C . SER A 1 611 ? 2.150 6.228 -24.319 1.00 91.88 611 SER A C 1
ATOM 4712 O O . SER A 1 611 ? 2.930 6.239 -23.374 1.00 91.88 611 SER A O 1
ATOM 4714 N N . ILE A 1 612 ? 1.950 7.293 -25.092 1.00 96.94 612 ILE A N 1
ATOM 4715 C CA . ILE A 1 612 ? 2.588 8.596 -24.897 1.00 96.94 612 ILE A CA 1
ATOM 4716 C C . ILE A 1 612 ? 1.708 9.440 -23.976 1.00 96.94 612 ILE A C 1
ATOM 4718 O O . ILE A 1 612 ? 0.610 9.835 -24.373 1.00 96.94 612 ILE A O 1
ATOM 4722 N N . ASP A 1 613 ? 2.215 9.789 -22.795 1.00 97.62 613 ASP A N 1
ATOM 4723 C CA . ASP A 1 613 ? 1.543 10.673 -21.841 1.00 97.62 613 ASP A CA 1
ATOM 4724 C C . ASP A 1 613 ? 1.550 12.127 -22.279 1.00 97.62 613 ASP A C 1
ATOM 4726 O O . ASP A 1 613 ? 0.590 12.820 -21.985 1.00 97.62 613 ASP A O 1
ATOM 4730 N N . ALA A 1 614 ? 2.577 12.617 -22.976 1.00 97.00 614 ALA A N 1
ATOM 4731 C CA . ALA A 1 614 ? 2.535 13.932 -23.616 1.00 97.00 614 ALA A CA 1
ATOM 4732 C C . ALA A 1 614 ? 3.567 14.069 -24.743 1.00 97.00 614 ALA A C 1
ATOM 4734 O O . ALA A 1 614 ? 4.692 13.586 -24.658 1.00 97.00 614 ALA A O 1
ATOM 4735 N N . GLU A 1 615 ? 3.191 14.785 -25.803 1.00 96.88 615 GLU A N 1
ATOM 4736 C CA . GLU A 1 615 ? 4.134 15.239 -26.829 1.00 96.88 615 GLU A CA 1
ATOM 4737 C C . GLU A 1 615 ? 4.553 16.668 -26.494 1.00 96.88 615 GLU A C 1
ATOM 4739 O O . GLU A 1 615 ? 3.704 17.561 -26.435 1.00 96.88 615 GLU A O 1
ATOM 4744 N N . LEU A 1 616 ? 5.843 16.873 -26.249 1.00 96.69 616 LEU A N 1
ATOM 4745 C CA . LEU A 1 616 ? 6.384 18.118 -25.729 1.00 96.69 616 LEU A CA 1
ATOM 4746 C C . LEU A 1 616 ? 7.095 18.910 -26.835 1.00 96.69 616 LEU A C 1
ATOM 4748 O O . LEU A 1 616 ? 8.059 18.429 -27.436 1.00 96.69 616 LEU A O 1
ATOM 4752 N N . PRO A 1 617 ? 6.671 20.158 -27.106 1.00 95.50 617 PRO A N 1
ATOM 4753 C CA . PRO A 1 617 ? 7.493 21.099 -27.854 1.00 95.50 617 PRO A CA 1
ATOM 4754 C C . PRO A 1 617 ? 8.791 21.381 -27.092 1.00 95.50 617 PRO A C 1
ATOM 4756 O O . PRO A 1 617 ? 8.797 21.401 -25.863 1.00 95.50 617 PRO A O 1
ATOM 4759 N N . HIS A 1 618 ? 9.879 21.693 -27.803 1.00 96.06 618 HIS A N 1
ATOM 4760 C CA . HIS A 1 618 ? 11.206 21.844 -27.183 1.00 96.06 618 HIS A CA 1
ATOM 4761 C C . HIS A 1 618 ? 11.242 22.847 -26.020 1.00 96.06 618 HIS A C 1
ATOM 4763 O O . HIS A 1 618 ? 11.901 22.598 -25.019 1.00 96.06 618 HIS A O 1
ATOM 4769 N N . ALA A 1 619 ? 10.469 23.934 -26.104 1.00 94.88 619 ALA A N 1
ATOM 4770 C CA . ALA A 1 619 ? 10.383 24.948 -25.051 1.00 94.88 619 ALA A CA 1
ATOM 4771 C C . ALA A 1 619 ? 9.825 24.430 -23.707 1.00 94.88 619 ALA A C 1
ATOM 4773 O O . ALA A 1 619 ? 10.080 25.050 -22.681 1.00 94.88 619 ALA A O 1
ATOM 4774 N N . TYR A 1 620 ? 9.085 23.316 -23.710 1.00 94.19 620 TYR A N 1
ATOM 4775 C CA . TYR A 1 620 ? 8.518 22.689 -22.510 1.00 94.19 620 TYR A CA 1
ATOM 4776 C C . TYR A 1 620 ? 9.436 21.621 -21.904 1.00 94.19 620 TYR A C 1
ATOM 4778 O O . TYR A 1 620 ? 9.142 21.100 -20.832 1.00 94.19 620 TYR A O 1
ATOM 4786 N N . VAL A 1 621 ? 10.555 21.289 -22.557 1.00 95.69 621 VAL A N 1
ATOM 4787 C CA . VAL A 1 621 ? 11.529 20.316 -22.043 1.00 95.69 621 VAL A CA 1
ATOM 4788 C C . VAL A 1 621 ? 12.505 21.021 -21.095 1.00 95.69 621 VAL A C 1
ATOM 4790 O O . VAL A 1 621 ? 13.687 21.221 -21.395 1.00 95.69 621 VAL A O 1
ATOM 4793 N N . THR A 1 622 ? 11.971 21.458 -19.952 1.00 94.56 622 THR A N 1
ATOM 4794 C CA . THR A 1 622 ? 12.692 22.166 -18.882 1.00 94.56 622 THR A CA 1
ATOM 4795 C C . THR A 1 622 ? 12.957 21.241 -17.688 1.00 94.56 622 THR A C 1
ATOM 4797 O O . THR A 1 622 ? 12.277 20.221 -17.544 1.00 94.56 622 THR A O 1
ATOM 4800 N N . PRO A 1 623 ? 13.958 21.540 -16.833 1.00 91.44 623 PRO A N 1
ATOM 4801 C CA . PRO A 1 623 ? 14.247 20.735 -15.640 1.00 91.44 623 PRO A CA 1
ATOM 4802 C C . PRO A 1 623 ? 13.040 20.510 -14.717 1.00 91.44 623 PRO A C 1
ATOM 4804 O O . PRO A 1 623 ? 12.981 19.481 -14.048 1.00 91.44 623 PRO A O 1
ATOM 4807 N N . ASP A 1 624 ? 12.051 21.411 -14.745 1.00 91.31 624 ASP A N 1
ATOM 4808 C CA . ASP A 1 624 ? 10.826 21.313 -13.944 1.00 91.31 624 ASP A CA 1
ATOM 4809 C C . ASP A 1 624 ? 9.963 20.089 -14.292 1.00 91.31 624 ASP A C 1
ATOM 4811 O O . ASP A 1 624 ? 9.134 19.673 -13.483 1.00 91.31 624 ASP A O 1
ATOM 4815 N N . LEU A 1 625 ? 10.185 19.448 -15.449 1.00 93.88 625 LEU A N 1
ATOM 4816 C CA . LEU A 1 625 ? 9.551 18.166 -15.772 1.00 93.88 625 LEU A CA 1
ATOM 4817 C C . LEU A 1 625 ? 9.849 17.080 -14.732 1.00 93.88 625 LEU A C 1
ATOM 4819 O O . LEU A 1 625 ? 9.032 16.179 -14.556 1.00 93.88 625 LEU A O 1
ATOM 4823 N N . LEU A 1 626 ? 10.986 17.153 -14.033 1.00 91.56 626 LEU A N 1
ATOM 4824 C CA . LEU A 1 626 ? 11.281 16.216 -12.953 1.00 91.56 626 LEU A CA 1
ATOM 4825 C C . LEU A 1 626 ? 10.295 16.388 -11.784 1.00 91.56 626 LEU A C 1
ATOM 4827 O O . LEU A 1 626 ? 9.789 15.397 -11.267 1.00 91.56 626 LEU A O 1
ATOM 4831 N N . HIS A 1 627 ? 9.938 17.628 -11.431 1.00 90.81 627 HIS A N 1
ATOM 4832 C CA . HIS A 1 627 ? 8.927 17.903 -10.402 1.00 90.81 627 HIS A CA 1
ATOM 4833 C C . HIS A 1 627 ? 7.546 17.370 -10.798 1.00 90.81 627 HIS A C 1
ATOM 4835 O O . HIS A 1 627 ? 6.846 16.799 -9.963 1.00 90.81 627 HIS A O 1
ATOM 4841 N N . LEU A 1 628 ? 7.181 17.494 -12.079 1.00 93.44 628 LEU A N 1
ATOM 4842 C CA . LEU A 1 628 ? 5.971 16.869 -12.614 1.00 93.44 628 LEU A CA 1
ATOM 4843 C C . LEU A 1 628 ? 6.017 15.342 -12.461 1.00 93.44 628 LEU A C 1
ATOM 4845 O O . LEU A 1 628 ? 5.033 14.748 -12.039 1.00 93.44 628 LEU A O 1
ATOM 4849 N N . CYS A 1 629 ? 7.148 14.700 -12.765 1.00 93.62 629 CYS A N 1
ATOM 4850 C CA . CYS A 1 629 ? 7.286 13.249 -12.609 1.00 93.62 629 CYS A CA 1
ATOM 4851 C C . CYS A 1 629 ? 7.129 12.815 -11.147 1.00 93.62 629 CYS A C 1
ATOM 4853 O O . CYS A 1 629 ? 6.360 11.895 -10.883 1.00 93.62 629 CYS A O 1
ATOM 4855 N N . HIS A 1 630 ? 7.759 13.521 -10.201 1.00 89.44 630 HIS A N 1
ATOM 4856 C CA . HIS A 1 630 ? 7.615 13.240 -8.767 1.00 89.44 630 HIS A CA 1
ATOM 4857 C C . HIS A 1 630 ? 6.157 13.335 -8.293 1.00 89.44 630 HIS A C 1
ATOM 4859 O O . HIS A 1 630 ? 5.742 12.593 -7.411 1.00 89.44 630 HIS A O 1
ATOM 4865 N N . HIS A 1 631 ? 5.337 14.193 -8.905 1.00 90.00 631 HIS A N 1
ATOM 4866 C CA . HIS A 1 631 ? 3.912 14.275 -8.583 1.00 90.00 631 HIS A CA 1
ATOM 4867 C C . HIS A 1 631 ? 3.130 12.994 -8.921 1.00 90.00 631 HIS A C 1
ATOM 4869 O O . HIS A 1 631 ? 2.139 12.661 -8.272 1.00 90.00 631 HIS A O 1
ATOM 4875 N N . PHE A 1 632 ? 3.583 12.256 -9.937 1.00 94.38 632 PHE A N 1
ATOM 4876 C CA . PHE A 1 632 ? 3.001 10.979 -10.346 1.00 94.38 632 PHE A CA 1
ATOM 4877 C C . PHE A 1 632 ? 3.655 9.776 -9.656 1.00 94.38 632 PHE A C 1
ATOM 4879 O O . PHE A 1 632 ? 3.144 8.662 -9.771 1.00 94.38 632 PHE A O 1
ATOM 4886 N N . GLU A 1 633 ? 4.696 9.980 -8.846 1.00 93.38 633 GLU A N 1
ATOM 4887 C CA . GLU A 1 633 ? 5.276 8.938 -7.996 1.00 93.38 633 GLU A CA 1
ATOM 4888 C C . GLU A 1 633 ? 4.381 8.608 -6.790 1.00 93.38 633 GLU A C 1
ATOM 4890 O O . GLU A 1 633 ? 3.643 9.471 -6.308 1.00 93.38 633 GLU A O 1
ATOM 4895 N N . PRO A 1 634 ? 4.416 7.372 -6.268 1.00 95.50 634 PRO A N 1
ATOM 4896 C CA . PRO A 1 634 ? 5.317 6.274 -6.631 1.00 95.50 634 PRO A CA 1
ATOM 4897 C C . PRO A 1 634 ? 4.926 5.572 -7.941 1.00 95.50 634 PRO A C 1
ATOM 4899 O O . PRO A 1 634 ? 3.749 5.300 -8.169 1.00 95.50 634 PRO A O 1
ATOM 4902 N N . PHE A 1 635 ? 5.913 5.270 -8.791 1.00 93.12 635 PHE A N 1
ATOM 4903 C CA . PHE A 1 635 ? 5.720 4.451 -9.996 1.00 93.12 635 PHE A CA 1
ATOM 4904 C C . PHE A 1 635 ? 5.873 2.956 -9.692 1.00 93.12 635 PHE A C 1
ATOM 4906 O O . PHE A 1 635 ? 6.737 2.573 -8.901 1.00 93.12 635 PHE A O 1
ATOM 4913 N N . GLY A 1 636 ? 5.071 2.115 -10.342 1.00 90.12 636 GLY A N 1
ATOM 4914 C CA . GLY A 1 636 ? 5.014 0.669 -10.111 1.00 90.12 636 GLY A CA 1
ATOM 4915 C C . GLY A 1 636 ? 3.807 0.046 -10.808 1.00 90.12 636 GLY A C 1
ATOM 4916 O O . GLY A 1 636 ? 3.358 0.580 -11.821 1.00 90.12 636 GLY A O 1
ATOM 4917 N N . GLU A 1 637 ? 3.280 -1.054 -10.264 1.00 88.00 637 GLU A N 1
ATOM 4918 C CA . GLU A 1 637 ? 2.128 -1.754 -10.848 1.00 88.00 637 GLU A CA 1
ATOM 4919 C C . GLU A 1 637 ? 0.941 -0.799 -11.067 1.00 88.00 637 GLU A C 1
ATOM 4921 O O . GLU A 1 637 ? 0.598 -0.002 -10.188 1.00 88.00 637 GLU A O 1
ATOM 4926 N N . GLU A 1 638 ? 0.350 -0.849 -12.266 1.00 88.62 638 GLU A N 1
ATOM 4927 C CA . GLU A 1 638 ? -0.734 0.030 -12.743 1.00 88.62 638 GLU A CA 1
ATOM 4928 C C . GLU A 1 638 ? -0.466 1.554 -12.669 1.00 88.62 638 GLU A C 1
ATOM 4930 O O . GLU A 1 638 ? -1.362 2.359 -12.928 1.00 88.62 638 GLU A O 1
ATOM 4935 N N . ASN A 1 639 ? 0.762 1.992 -12.376 1.00 93.25 639 ASN A N 1
ATOM 4936 C CA . ASN A 1 639 ? 1.152 3.401 -12.410 1.00 93.25 639 ASN A CA 1
ATOM 4937 C C . ASN A 1 639 ? 2.568 3.556 -12.977 1.00 93.25 639 ASN A C 1
ATOM 4939 O O . ASN A 1 639 ? 3.528 3.842 -12.259 1.00 93.25 639 ASN A O 1
ATOM 4943 N N . ASP A 1 640 ? 2.689 3.379 -14.290 1.00 91.06 640 ASP A N 1
ATOM 4944 C CA . ASP A 1 640 ? 3.963 3.482 -14.998 1.00 91.06 640 ASP A CA 1
ATOM 4945 C C . ASP A 1 640 ? 4.562 4.902 -14.962 1.00 91.06 640 ASP A C 1
ATOM 4947 O O . ASP A 1 640 ? 3.817 5.894 -14.892 1.00 91.06 640 ASP A O 1
ATOM 4951 N N . PRO A 1 641 ? 5.899 5.036 -15.088 1.00 92.25 641 PRO A N 1
ATOM 4952 C CA . PRO A 1 641 ? 6.565 6.318 -15.312 1.00 92.25 641 PRO A CA 1
ATOM 4953 C C . PRO A 1 641 ? 5.946 7.123 -16.456 1.00 92.25 641 PRO A C 1
ATOM 4955 O O . PRO A 1 641 ? 5.483 6.556 -17.444 1.00 92.25 641 PRO A O 1
ATOM 4958 N N . LEU A 1 642 ? 5.961 8.454 -16.344 1.00 96.19 642 LEU A N 1
ATOM 495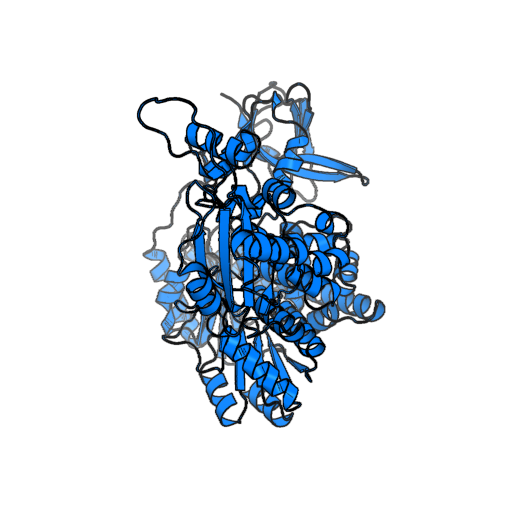9 C CA . LEU A 1 642 ? 5.467 9.327 -17.411 1.00 96.19 642 LEU A CA 1
ATOM 4960 C C . LEU A 1 642 ? 6.299 9.159 -18.692 1.00 96.19 642 LEU A C 1
ATOM 4962 O O . LEU A 1 642 ? 7.529 9.281 -18.663 1.00 96.19 642 LEU A O 1
ATOM 4966 N N . VAL A 1 643 ? 5.622 8.938 -19.819 1.00 97.19 643 VAL A N 1
ATOM 4967 C CA . VAL A 1 643 ? 6.250 8.771 -21.134 1.00 97.19 643 VAL A CA 1
ATOM 4968 C C . VAL A 1 643 ? 6.025 10.007 -22.002 1.00 97.19 643 VAL A C 1
ATOM 4970 O O . VAL A 1 643 ? 4.909 10.336 -22.404 1.00 97.19 643 VAL A O 1
ATOM 4973 N N . PHE A 1 644 ? 7.111 10.673 -22.366 1.00 98.06 644 PHE A N 1
ATOM 4974 C CA . PHE A 1 644 ? 7.105 11.863 -23.203 1.00 98.06 644 PHE A CA 1
ATOM 4975 C C . PHE A 1 644 ? 7.626 11.575 -24.607 1.00 98.06 644 PHE A C 1
ATOM 4977 O O . PHE A 1 644 ? 8.521 10.756 -24.807 1.00 98.06 644 PHE A O 1
ATOM 4984 N N . CYS A 1 645 ? 7.102 12.307 -25.585 1.00 97.62 645 CYS A N 1
ATOM 4985 C CA . CYS A 1 645 ? 7.593 12.307 -26.956 1.00 97.62 645 CYS A CA 1
ATOM 4986 C C . CYS A 1 645 ? 8.061 13.707 -27.353 1.00 97.62 645 CYS A C 1
ATOM 4988 O O . CYS A 1 645 ? 7.392 14.695 -27.059 1.00 97.62 645 CYS A O 1
ATOM 4990 N N . SER A 1 646 ? 9.190 13.803 -28.049 1.00 97.75 646 SER A N 1
ATOM 4991 C CA . SER A 1 646 ? 9.654 15.046 -28.673 1.00 97.75 646 SER A CA 1
ATOM 4992 C C . SER A 1 646 ? 10.120 14.764 -30.092 1.00 97.75 646 SER A C 1
ATOM 4994 O O . SER A 1 646 ? 10.825 13.787 -30.329 1.00 97.75 646 SER A O 1
ATOM 4996 N N . LYS A 1 647 ? 9.758 15.637 -31.033 1.00 96.75 647 LYS A N 1
ATOM 4997 C CA . LYS A 1 647 ? 10.090 15.478 -32.456 1.00 96.75 647 LYS A CA 1
ATOM 4998 C C . LYS A 1 647 ? 11.190 16.428 -32.904 1.00 96.75 647 LYS A C 1
ATOM 5000 O O . LYS A 1 647 ? 11.355 17.507 -32.329 1.00 96.75 647 LYS A O 1
ATOM 5005 N N . LYS A 1 648 ? 11.897 16.072 -33.978 1.00 96.38 648 LYS A N 1
ATOM 5006 C CA . LYS A 1 648 ? 12.903 16.912 -34.657 1.00 96.38 648 LYS A CA 1
ATOM 5007 C C . LYS A 1 648 ? 13.996 17.426 -33.714 1.00 96.38 648 LYS A C 1
ATOM 5009 O O . LYS A 1 648 ? 14.454 18.563 -33.861 1.00 96.38 648 LYS A O 1
ATOM 5014 N N . VAL A 1 649 ? 14.399 16.615 -32.741 1.00 97.56 649 VAL A N 1
ATOM 5015 C CA . VAL A 1 649 ? 15.380 16.973 -31.715 1.00 97.56 649 VAL A CA 1
ATOM 5016 C C . VAL A 1 649 ? 16.791 16.907 -32.313 1.00 97.56 649 VAL A C 1
ATOM 5018 O O . VAL A 1 649 ? 17.193 15.855 -32.812 1.00 97.56 649 VAL A O 1
ATOM 5021 N N . PRO A 1 650 ? 17.567 18.006 -32.308 1.00 96.81 650 PRO A N 1
ATOM 5022 C CA . PRO A 1 650 ? 18.959 17.979 -32.737 1.00 96.81 650 PRO A CA 1
ATOM 5023 C C . PRO A 1 650 ? 19.853 17.271 -31.713 1.00 96.81 650 PRO A C 1
ATOM 5025 O O . PRO A 1 650 ? 19.773 17.537 -30.509 1.00 96.81 650 PRO A O 1
ATOM 5028 N N . MET A 1 651 ? 20.765 16.438 -32.206 1.00 96.75 651 MET A N 1
ATOM 5029 C CA . MET A 1 651 ? 21.846 15.863 -31.407 1.00 96.75 651 MET A CA 1
ATOM 5030 C C . MET A 1 651 ? 23.038 16.828 -31.359 1.00 96.75 651 MET A C 1
ATOM 5032 O O . MET A 1 651 ? 23.438 17.392 -32.373 1.00 96.75 651 MET A O 1
ATOM 5036 N N . VAL A 1 652 ? 23.609 17.025 -30.173 1.00 96.44 652 VAL A N 1
ATOM 5037 C CA . VAL A 1 652 ? 24.819 17.837 -29.944 1.00 96.44 652 VAL A CA 1
ATOM 5038 C C . VAL A 1 652 ? 26.053 16.956 -29.817 1.00 96.44 652 VAL A C 1
ATOM 5040 O O . VAL A 1 652 ? 27.138 17.358 -30.221 1.00 96.44 652 VAL A O 1
ATOM 5043 N N . ASP A 1 653 ? 25.880 15.778 -29.226 1.00 96.06 653 ASP A N 1
ATOM 5044 C CA . ASP A 1 653 ? 26.942 14.813 -28.977 1.00 96.06 653 ASP A CA 1
ATOM 5045 C C . ASP A 1 653 ? 26.356 13.398 -28.915 1.00 96.06 653 ASP A C 1
ATOM 5047 O O . ASP A 1 653 ? 25.208 13.226 -28.487 1.00 96.06 653 ASP A O 1
ATOM 5051 N N . ALA A 1 654 ? 27.146 12.404 -29.322 1.00 95.06 654 ALA A N 1
ATOM 5052 C CA . ALA A 1 654 ? 26.778 10.993 -29.312 1.00 95.06 654 ALA A CA 1
ATOM 5053 C C . ALA A 1 654 ? 27.995 10.118 -28.988 1.00 95.06 654 ALA A C 1
ATOM 5055 O O . ALA A 1 654 ? 28.999 10.133 -29.700 1.00 95.06 654 ALA A O 1
ATOM 5056 N N . GLN A 1 655 ? 27.896 9.334 -27.915 1.00 93.94 655 GLN A N 1
ATOM 5057 C CA . GLN A 1 655 ? 28.981 8.500 -27.404 1.00 93.94 655 GLN A CA 1
ATOM 5058 C C . GLN A 1 655 ? 28.479 7.098 -27.074 1.00 93.94 655 GLN A C 1
ATOM 5060 O O . GLN A 1 655 ? 27.486 6.926 -26.365 1.00 93.94 655 GLN A O 1
ATOM 5065 N N . VAL A 1 656 ? 29.209 6.086 -27.537 1.00 91.69 656 VAL A N 1
ATOM 5066 C CA . VAL A 1 656 ? 28.992 4.705 -27.102 1.00 91.69 656 VAL A CA 1
ATOM 5067 C C . VAL A 1 656 ? 29.660 4.514 -25.744 1.00 91.69 656 VAL A C 1
ATOM 5069 O O . VAL A 1 656 ? 30.848 4.793 -25.584 1.00 91.69 656 VAL A O 1
ATOM 5072 N N . VAL A 1 657 ? 28.893 4.050 -24.762 1.00 90.00 657 VAL A N 1
ATOM 5073 C CA . VAL A 1 657 ? 29.350 3.820 -23.386 1.00 90.00 657 VAL A CA 1
ATOM 5074 C C . VAL A 1 657 ? 28.945 2.422 -22.936 1.00 90.00 657 VAL A C 1
ATOM 5076 O O . VAL A 1 657 ? 27.890 1.928 -23.313 1.00 90.00 657 VAL A O 1
ATOM 5079 N N . GLY A 1 658 ? 29.763 1.758 -22.123 1.00 80.50 658 GLY A N 1
ATOM 5080 C CA . GLY A 1 658 ? 29.464 0.385 -21.724 1.00 80.50 658 GLY A CA 1
ATOM 5081 C C . GLY A 1 658 ? 30.622 -0.325 -21.041 1.00 80.50 658 GLY A C 1
ATOM 5082 O O . GLY A 1 658 ? 31.776 0.090 -21.145 1.00 80.50 658 GLY A O 1
ATOM 5083 N N . LYS A 1 659 ? 30.304 -1.402 -20.321 1.00 72.38 659 LYS A N 1
ATOM 5084 C CA . LYS A 1 659 ? 31.257 -2.366 -19.752 1.00 72.38 659 LYS A CA 1
ATOM 5085 C C . LYS A 1 659 ? 30.701 -3.776 -19.973 1.00 72.38 659 LYS A C 1
ATOM 5087 O O . LYS A 1 659 ? 29.492 -3.950 -20.084 1.00 72.38 659 LYS A O 1
ATOM 5092 N N . ASN A 1 660 ? 31.571 -4.785 -20.005 1.00 57.03 660 ASN A N 1
ATOM 5093 C CA . ASN A 1 660 ? 31.189 -6.204 -20.092 1.00 57.03 660 ASN A CA 1
ATOM 5094 C C . ASN A 1 660 ? 30.337 -6.571 -21.327 1.00 57.03 660 ASN A C 1
ATOM 5096 O O . ASN A 1 660 ? 29.416 -7.375 -21.229 1.00 57.03 660 ASN A O 1
ATOM 5100 N N . GLY A 1 661 ? 30.631 -5.978 -22.487 1.00 63.62 661 GLY A N 1
ATOM 5101 C CA . GLY A 1 661 ? 29.989 -6.338 -23.759 1.00 63.62 661 GLY A CA 1
ATOM 5102 C C . GLY A 1 661 ? 28.587 -5.760 -23.983 1.00 63.62 661 GLY A C 1
ATOM 5103 O O . GLY A 1 661 ? 28.044 -5.941 -25.068 1.00 63.62 661 GLY A O 1
ATOM 5104 N N . LYS A 1 662 ? 28.016 -5.031 -23.015 1.00 69.44 662 LYS A N 1
ATOM 5105 C CA . LYS A 1 662 ? 26.816 -4.217 -23.237 1.00 69.44 662 LYS A CA 1
ATOM 5106 C C . LYS A 1 662 ? 27.212 -2.815 -23.676 1.00 69.44 662 LYS A C 1
ATOM 5108 O O . LYS A 1 662 ? 27.881 -2.106 -22.924 1.00 69.44 662 LYS A O 1
ATOM 5113 N N . ASN A 1 663 ? 26.796 -2.434 -24.880 1.00 85.88 663 ASN A N 1
ATOM 5114 C CA . ASN A 1 663 ? 27.084 -1.129 -25.463 1.00 85.88 663 ASN A CA 1
ATOM 5115 C C . ASN A 1 663 ? 25.806 -0.290 -25.496 1.00 85.88 663 ASN A C 1
ATOM 5117 O O . ASN A 1 663 ? 24.864 -0.569 -26.237 1.00 85.88 663 ASN A O 1
ATOM 5121 N N . HIS A 1 664 ? 25.790 0.755 -24.685 1.00 89.62 664 HIS A N 1
ATOM 5122 C CA . HIS A 1 664 ? 24.712 1.725 -24.583 1.00 89.62 664 HIS A CA 1
ATOM 5123 C C . HIS A 1 664 ? 25.075 2.994 -25.355 1.00 89.62 664 HIS A C 1
ATOM 5125 O O . HIS A 1 664 ? 26.244 3.245 -25.662 1.00 89.62 664 HIS A O 1
ATOM 5131 N N . LEU A 1 665 ? 24.075 3.814 -25.653 1.00 93.12 665 LEU A N 1
ATOM 5132 C CA . LEU A 1 665 ? 24.259 5.070 -26.362 1.00 93.12 665 LEU A CA 1
ATOM 5133 C C . LEU A 1 665 ? 23.928 6.243 -25.439 1.00 93.12 665 LEU A C 1
ATOM 5135 O O . LEU A 1 665 ? 22.790 6.411 -25.006 1.00 93.12 665 LEU A O 1
ATOM 5139 N N . LYS A 1 666 ? 24.932 7.074 -25.164 1.00 95.31 666 LYS A N 1
ATOM 5140 C CA . LYS A 1 666 ? 24.777 8.342 -24.458 1.00 95.31 666 LYS A CA 1
ATOM 5141 C C . LYS A 1 666 ? 24.709 9.478 -25.473 1.00 95.31 666 LYS A C 1
ATOM 5143 O O . LYS A 1 666 ? 25.610 9.626 -26.293 1.00 95.31 666 LYS A O 1
ATOM 5148 N N . LEU A 1 667 ? 23.669 10.297 -25.391 1.00 96.56 667 LEU A N 1
ATOM 5149 C CA . LEU A 1 667 ? 23.452 11.451 -26.262 1.00 96.56 667 LEU A CA 1
ATOM 5150 C C . LEU A 1 667 ? 23.418 12.741 -25.438 1.00 96.56 667 LEU A C 1
ATOM 5152 O O . LEU A 1 667 ? 23.064 12.733 -24.258 1.00 96.56 667 LEU A O 1
ATOM 5156 N N . THR A 1 668 ? 23.734 13.861 -26.080 1.00 97.25 668 THR A N 1
ATOM 5157 C CA . THR A 1 668 ? 23.340 15.192 -25.603 1.00 97.25 668 THR A CA 1
ATOM 5158 C C . THR A 1 668 ? 22.351 15.778 -26.598 1.00 97.25 668 THR A C 1
ATOM 5160 O O . THR A 1 668 ? 22.701 15.997 -27.756 1.00 97.25 668 THR A O 1
ATOM 5163 N N . LEU A 1 669 ? 21.123 16.032 -26.158 1.00 97.44 669 LEU A N 1
ATOM 5164 C CA . LEU A 1 669 ? 20.020 16.492 -27.001 1.00 97.44 669 LEU A CA 1
ATOM 5165 C C . LEU A 1 669 ? 19.736 17.976 -26.762 1.00 97.44 669 LEU A C 1
ATOM 5167 O O . LEU A 1 669 ? 19.795 18.450 -25.627 1.00 97.44 669 LEU A O 1
ATOM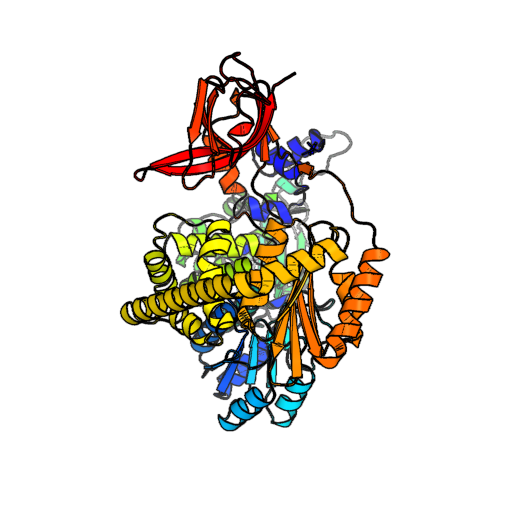 5171 N N . ASN A 1 670 ? 19.459 18.722 -27.832 1.00 96.50 670 ASN A N 1
ATOM 5172 C CA . ASN A 1 670 ? 19.226 20.163 -27.767 1.00 96.50 670 ASN A CA 1
ATOM 5173 C C . ASN A 1 670 ? 17.733 20.500 -27.834 1.00 96.50 670 ASN A C 1
ATOM 5175 O O . ASN A 1 670 ? 17.087 20.220 -28.837 1.00 96.50 670 ASN A O 1
ATOM 5179 N N . PHE A 1 671 ? 17.220 21.196 -26.823 1.00 96.38 671 PHE A N 1
ATOM 5180 C CA . PHE A 1 671 ? 15.841 21.689 -26.779 1.00 96.38 671 PHE A CA 1
ATOM 5181 C C . PHE A 1 671 ? 15.776 23.227 -26.794 1.00 96.38 671 PHE A C 1
ATOM 5183 O O . PHE A 1 671 ? 14.833 23.842 -26.301 1.00 96.38 671 PHE A O 1
ATOM 5190 N N . GLY A 1 672 ? 16.798 23.878 -27.358 1.00 93.00 672 GLY A N 1
ATOM 5191 C CA . GLY A 1 672 ? 16.912 25.333 -27.412 1.00 93.00 672 GLY A CA 1
ATOM 5192 C C . GLY A 1 672 ? 17.647 25.867 -26.189 1.00 93.00 672 GLY A C 1
ATOM 5193 O O . GLY A 1 672 ? 18.877 25.879 -26.172 1.00 93.00 672 GLY A O 1
ATOM 5194 N N . THR A 1 673 ? 16.905 26.316 -25.174 1.00 92.88 673 THR A N 1
ATOM 5195 C CA . THR A 1 673 ? 17.488 26.874 -23.939 1.00 92.88 673 THR A CA 1
ATOM 5196 C C . THR A 1 673 ? 18.255 25.819 -23.145 1.00 92.88 673 THR A C 1
ATOM 5198 O O . THR A 1 673 ? 19.327 26.099 -22.612 1.00 92.88 673 THR A O 1
ATOM 5201 N N . TYR A 1 674 ? 17.719 24.598 -23.085 1.00 94.75 674 TYR A N 1
ATOM 5202 C CA . TYR A 1 674 ? 18.283 23.503 -22.306 1.00 94.75 674 TYR A CA 1
ATOM 5203 C C . TYR A 1 674 ? 18.897 22.438 -23.213 1.00 94.75 674 TYR A C 1
ATOM 5205 O O . TYR A 1 674 ? 18.363 22.095 -24.271 1.00 94.75 674 TYR A O 1
ATOM 5213 N N . LYS A 1 675 ? 20.020 21.883 -22.758 1.00 95.56 675 LYS A N 1
ATOM 5214 C CA . LYS A 1 675 ? 20.627 20.679 -23.323 1.00 95.56 675 LYS A CA 1
ATOM 5215 C C . LYS A 1 675 ? 20.509 19.563 -22.306 1.00 95.56 675 LYS A C 1
ATOM 5217 O O . LYS A 1 675 ? 20.839 19.764 -21.139 1.00 95.56 675 LYS A O 1
ATOM 5222 N N . TRP A 1 676 ? 20.073 18.404 -22.765 1.00 96.19 676 TRP A N 1
ATOM 5223 C CA . TRP A 1 676 ? 19.751 17.282 -21.903 1.00 96.19 676 TRP A CA 1
ATOM 5224 C C . TRP A 1 676 ? 20.676 16.103 -22.174 1.00 96.19 676 TRP A C 1
ATOM 5226 O O . TRP A 1 676 ? 20.805 15.697 -23.333 1.00 96.19 676 TRP A O 1
ATOM 5236 N N . PRO A 1 677 ? 21.310 15.525 -21.140 1.00 96.12 677 PRO A N 1
ATOM 5237 C CA . PRO A 1 677 ? 21.882 14.200 -21.283 1.00 96.12 677 PRO A CA 1
ATOM 5238 C C . PRO A 1 677 ? 20.743 13.201 -21.514 1.00 96.12 677 PRO A C 1
ATOM 5240 O O . PRO A 1 677 ? 19.693 13.289 -20.876 1.00 96.12 677 PRO A O 1
ATOM 5243 N N . ALA A 1 678 ? 20.958 12.250 -22.416 1.00 96.56 678 ALA A N 1
ATOM 5244 C CA . ALA A 1 678 ? 20.023 11.174 -22.698 1.00 96.56 678 ALA A CA 1
ATOM 5245 C C . ALA A 1 678 ? 20.751 9.824 -22.751 1.00 96.56 678 ALA A C 1
ATOM 5247 O O . ALA A 1 678 ? 21.887 9.749 -23.224 1.00 96.56 678 ALA A O 1
ATOM 5248 N N . MET A 1 679 ? 20.118 8.768 -22.240 1.00 94.50 679 MET A N 1
ATOM 5249 C CA . MET A 1 679 ? 20.638 7.399 -22.279 1.00 94.50 679 MET A CA 1
ATOM 5250 C C . MET A 1 679 ? 19.685 6.492 -23.046 1.00 94.50 679 MET A C 1
ATOM 5252 O O . MET A 1 679 ? 18.510 6.431 -22.708 1.00 94.50 679 MET A O 1
ATOM 5256 N N . LEU A 1 680 ? 20.203 5.763 -24.030 1.00 92.06 680 LEU A N 1
ATOM 5257 C CA . LEU A 1 680 ? 19.517 4.654 -24.682 1.00 92.06 680 LEU A CA 1
ATOM 5258 C C . LEU A 1 680 ? 20.260 3.358 -24.354 1.00 92.06 680 LEU A C 1
ATOM 5260 O O . LEU A 1 680 ? 21.385 3.125 -24.817 1.00 92.06 680 LEU A O 1
ATOM 5264 N N . TRP A 1 681 ? 19.628 2.520 -23.539 1.00 85.19 681 TRP A N 1
ATOM 5265 C CA . TRP A 1 681 ? 20.178 1.228 -23.149 1.00 85.19 681 TRP A CA 1
ATOM 5266 C C . TRP A 1 681 ? 20.219 0.274 -24.345 1.00 85.19 681 TRP A C 1
ATOM 5268 O O . TRP A 1 681 ? 19.318 0.255 -25.175 1.00 85.19 681 TRP A O 1
ATOM 5278 N N . ASP A 1 682 ? 21.315 -0.478 -24.440 1.00 84.94 682 ASP A N 1
ATOM 5279 C CA . ASP A 1 682 ? 21.614 -1.451 -25.506 1.00 84.94 682 ASP A CA 1
ATOM 5280 C C . ASP A 1 682 ? 21.394 -0.933 -26.952 1.00 84.94 682 ASP A C 1
ATOM 5282 O O . ASP A 1 682 ? 21.136 -1.696 -27.879 1.00 84.94 682 ASP A O 1
ATOM 5286 N N . GLY A 1 683 ? 21.517 0.385 -27.161 1.00 85.12 683 GLY A N 1
ATOM 5287 C CA . GLY A 1 683 ? 21.203 1.049 -28.431 1.00 85.12 683 GLY A CA 1
ATOM 5288 C C . GLY A 1 683 ? 22.399 1.464 -29.287 1.00 85.12 683 GLY A C 1
ATOM 5289 O O . GLY A 1 683 ? 22.209 2.176 -30.271 1.00 85.12 683 GLY A O 1
ATOM 5290 N N . ALA A 1 684 ? 23.629 1.074 -28.936 1.00 88.75 684 ALA A N 1
ATOM 5291 C CA . ALA A 1 684 ? 24.831 1.552 -29.627 1.00 88.75 684 ALA A CA 1
ATOM 5292 C C . ALA A 1 684 ? 24.860 1.211 -31.126 1.00 88.75 684 ALA A C 1
ATOM 5294 O O . ALA A 1 684 ? 25.268 2.044 -31.929 1.00 88.75 684 ALA A O 1
ATOM 5295 N N . GLU A 1 685 ? 24.387 0.022 -31.512 1.00 90.50 685 GLU A N 1
ATOM 5296 C CA . GLU A 1 685 ? 24.362 -0.426 -32.915 1.00 90.50 685 GLU A CA 1
ATOM 5297 C C . GLU A 1 685 ? 23.364 0.341 -33.791 1.00 90.50 685 GLU A C 1
ATOM 5299 O O . GLU A 1 685 ? 23.416 0.245 -35.016 1.00 90.50 685 GLU A O 1
ATOM 5304 N N . ARG A 1 686 ? 22.444 1.093 -33.175 1.00 90.56 686 ARG A N 1
ATOM 5305 C CA . ARG A 1 686 ? 21.476 1.930 -33.893 1.00 90.56 686 ARG A CA 1
ATOM 5306 C C . ARG A 1 686 ? 22.121 3.215 -34.409 1.00 90.56 686 ARG A C 1
ATOM 5308 O O . ARG A 1 686 ? 21.686 3.742 -35.432 1.00 90.56 686 ARG A O 1
ATOM 5315 N N . LEU A 1 687 ? 23.164 3.705 -33.734 1.00 91.69 687 LEU A N 1
ATOM 5316 C CA . LEU A 1 687 ? 23.898 4.894 -34.159 1.00 91.69 687 LEU A CA 1
ATOM 5317 C C . LEU A 1 687 ? 24.649 4.603 -35.468 1.00 91.69 687 LEU A C 1
ATOM 5319 O O . LEU A 1 687 ? 25.352 3.606 -35.587 1.00 91.69 687 LEU A O 1
ATOM 5323 N N . GLU A 1 688 ? 24.504 5.494 -36.444 1.00 91.62 688 GLU A N 1
ATOM 5324 C CA . GLU A 1 688 ? 24.980 5.379 -37.832 1.00 91.62 688 GLU A CA 1
ATOM 5325 C C . GLU A 1 688 ? 24.305 4.282 -38.685 1.00 91.62 688 GLU A C 1
ATOM 5327 O O . GLU A 1 688 ? 24.566 4.219 -39.887 1.00 91.62 688 GLU A O 1
ATOM 5332 N N . ARG A 1 689 ? 23.410 3.460 -38.113 1.00 92.19 689 ARG A N 1
ATOM 5333 C CA . ARG A 1 689 ? 22.573 2.490 -38.847 1.00 92.19 689 ARG A CA 1
ATOM 5334 C C . ARG A 1 689 ? 21.159 3.022 -39.079 1.00 92.19 689 ARG A C 1
ATOM 5336 O O . ARG A 1 689 ? 20.710 3.083 -40.218 1.00 92.19 689 ARG A O 1
ATOM 5343 N N . ASP A 1 690 ? 20.490 3.416 -37.996 1.00 90.56 690 ASP A N 1
ATOM 5344 C CA . ASP A 1 690 ? 19.091 3.862 -37.992 1.00 90.56 690 ASP A CA 1
ATOM 5345 C C . ASP A 1 690 ? 18.999 5.401 -38.060 1.00 90.56 690 ASP A C 1
ATOM 5347 O O . ASP A 1 690 ? 18.077 5.957 -38.653 1.00 90.56 690 ASP A O 1
ATOM 5351 N N . PHE A 1 691 ? 19.973 6.099 -37.465 1.00 92.06 691 PHE A N 1
ATOM 5352 C CA . PHE A 1 691 ? 20.131 7.560 -37.476 1.00 92.06 691 PHE A CA 1
ATOM 5353 C C . PHE A 1 691 ? 21.614 7.924 -37.318 1.00 92.06 691 PHE A C 1
ATOM 5355 O O . PHE A 1 691 ? 22.363 7.193 -36.673 1.00 92.06 691 PHE A O 1
ATOM 5362 N N . SER A 1 692 ? 22.061 9.049 -37.880 1.00 91.44 692 SER A N 1
ATOM 5363 C CA . SER A 1 692 ? 23.478 9.435 -37.908 1.00 91.44 692 SER A CA 1
ATOM 5364 C C . SER A 1 692 ? 23.731 10.789 -37.248 1.00 91.44 692 SER A C 1
ATOM 5366 O O . SER A 1 692 ? 23.202 11.824 -37.664 1.00 91.44 692 SER A O 1
ATOM 5368 N N . PHE A 1 693 ? 24.621 10.806 -36.249 1.00 89.94 693 PHE A N 1
ATOM 5369 C CA . PHE A 1 693 ? 25.119 12.065 -35.690 1.00 89.94 693 PHE A CA 1
ATOM 5370 C C . PHE A 1 693 ? 25.998 12.795 -36.713 1.00 89.94 693 PHE A C 1
ATOM 5372 O O . PHE A 1 693 ? 25.924 14.015 -36.848 1.00 89.94 693 PHE A O 1
ATOM 5379 N N . ARG A 1 694 ? 26.786 12.044 -37.494 1.00 89.31 694 ARG A N 1
ATOM 5380 C CA . ARG A 1 694 ? 27.700 12.593 -38.511 1.00 89.31 694 ARG A CA 1
ATOM 5381 C C . ARG A 1 694 ? 26.977 13.293 -39.657 1.00 89.31 694 ARG A C 1
ATOM 5383 O O . ARG A 1 694 ? 27.485 14.286 -40.171 1.00 89.31 694 ARG A O 1
ATOM 5390 N N . ASN A 1 695 ? 25.792 12.812 -40.022 1.00 90.50 695 ASN A N 1
ATOM 5391 C CA . ASN A 1 695 ? 24.942 13.441 -41.033 1.00 90.50 695 ASN A CA 1
ATOM 5392 C C . ASN A 1 695 ? 24.096 14.593 -40.468 1.00 90.50 695 ASN A C 1
ATOM 5394 O O . ASN A 1 695 ? 23.314 15.184 -41.211 1.00 90.50 695 ASN A O 1
ATOM 5398 N N . ASN A 1 696 ? 24.260 14.930 -39.180 1.00 90.06 696 ASN A N 1
ATOM 5399 C CA . ASN A 1 696 ? 23.470 15.936 -38.474 1.00 90.06 696 ASN A CA 1
ATOM 5400 C C . ASN A 1 696 ? 21.959 15.645 -38.557 1.00 90.06 696 ASN A C 1
ATOM 5402 O O . ASN A 1 696 ? 21.146 16.560 -38.732 1.00 90.06 696 ASN A O 1
ATOM 5406 N N . ASP A 1 697 ? 21.593 14.360 -38.468 1.00 93.31 697 ASP A N 1
ATOM 5407 C CA . ASP A 1 697 ? 20.194 13.951 -38.446 1.00 93.31 697 ASP A CA 1
ATOM 5408 C C . ASP A 1 697 ? 19.489 14.545 -37.222 1.00 93.31 697 ASP A C 1
ATOM 5410 O O . ASP A 1 697 ? 20.062 14.706 -36.138 1.00 93.31 697 ASP A O 1
ATOM 5414 N N . LYS A 1 698 ? 18.204 14.849 -37.398 1.00 95.38 698 LYS A N 1
ATOM 5415 C CA . LYS A 1 698 ? 17.297 15.114 -36.284 1.00 95.38 698 LYS A CA 1
ATOM 5416 C C . LYS A 1 698 ? 16.566 13.834 -35.934 1.00 95.38 698 LYS A C 1
ATOM 5418 O O . LYS A 1 698 ? 16.339 12.990 -36.802 1.00 95.38 698 LYS A O 1
ATOM 5423 N N . VAL A 1 699 ? 16.212 13.713 -34.664 1.00 96.94 699 VAL A N 1
ATOM 5424 C CA . VAL A 1 699 ? 15.579 12.509 -34.144 1.00 96.94 699 VAL A CA 1
ATOM 5425 C C . VAL A 1 699 ? 14.259 12.824 -33.464 1.00 96.94 699 VAL A C 1
ATOM 5427 O O . VAL A 1 699 ? 14.117 13.831 -32.766 1.00 96.94 699 VAL A O 1
ATOM 5430 N N . ASP A 1 700 ? 13.298 11.940 -33.666 1.00 97.31 700 ASP A N 1
ATOM 5431 C CA . ASP A 1 700 ? 12.122 11.832 -32.825 1.00 97.31 700 ASP A CA 1
ATOM 5432 C C . ASP A 1 700 ? 12.469 10.861 -31.699 1.00 97.31 700 ASP A C 1
ATOM 5434 O O . ASP A 1 700 ? 13.089 9.821 -31.930 1.00 97.31 700 ASP A O 1
ATOM 5438 N N . ILE A 1 701 ? 12.116 11.216 -30.469 1.00 97.12 701 ILE A N 1
ATOM 5439 C CA . ILE A 1 701 ? 12.472 10.445 -29.279 1.00 97.12 701 ILE A CA 1
ATOM 5440 C C . ILE A 1 701 ? 11.242 10.154 -28.434 1.00 97.12 701 ILE A C 1
ATOM 5442 O O . ILE A 1 701 ? 10.327 10.979 -28.329 1.00 97.12 701 ILE A O 1
ATOM 5446 N N . LEU A 1 702 ? 11.289 9.005 -27.774 1.00 96.75 702 LEU A N 1
ATOM 5447 C CA . LEU A 1 702 ? 10.359 8.603 -26.739 1.00 96.75 702 LEU A CA 1
ATOM 5448 C C . LEU A 1 702 ? 11.138 8.344 -25.452 1.00 96.75 702 LEU A C 1
ATOM 5450 O O . LEU A 1 702 ? 12.120 7.600 -25.466 1.00 96.75 702 LEU A O 1
ATOM 5454 N N . TYR A 1 703 ? 10.745 8.979 -24.353 1.00 96.88 703 TYR A N 1
ATOM 5455 C CA . TYR A 1 703 ? 11.579 9.028 -23.157 1.00 96.88 703 TYR A CA 1
ATOM 5456 C C . TYR A 1 703 ? 10.786 9.223 -21.873 1.00 96.88 703 TYR A C 1
ATOM 5458 O O . TYR A 1 703 ? 9.705 9.802 -21.875 1.00 96.88 703 TYR A O 1
ATOM 5466 N N . LYS A 1 704 ? 11.385 8.813 -20.759 1.00 95.19 704 LYS A N 1
ATOM 5467 C CA . LYS A 1 704 ? 11.015 9.272 -19.415 1.00 95.19 704 LYS A CA 1
ATOM 5468 C C . LYS A 1 704 ? 12.089 10.211 -18.875 1.00 95.19 704 LYS A C 1
ATOM 5470 O O . LYS A 1 704 ? 13.245 10.177 -19.312 1.00 95.19 704 LYS A O 1
ATOM 5475 N N . VAL A 1 705 ? 11.709 11.052 -17.920 1.00 95.25 705 VAL A N 1
ATOM 5476 C CA . VAL A 1 705 ? 12.657 11.872 -17.159 1.00 95.25 705 VAL A CA 1
ATOM 5477 C C . VAL A 1 705 ? 13.064 11.089 -15.918 1.00 95.25 705 VAL A C 1
ATOM 5479 O O . VAL A 1 705 ? 12.226 10.516 -15.232 1.00 95.25 705 VAL A O 1
ATOM 5482 N N . THR A 1 706 ? 14.363 11.031 -15.661 1.00 90.56 706 THR A N 1
ATOM 5483 C CA . THR A 1 706 ? 14.963 10.297 -14.545 1.00 90.56 706 THR A CA 1
ATOM 5484 C C . THR A 1 706 ? 15.981 11.170 -13.839 1.00 90.56 706 THR A C 1
ATOM 5486 O O . THR A 1 706 ? 16.479 12.154 -14.397 1.00 90.56 706 THR A O 1
ATOM 5489 N N . THR A 1 707 ? 16.337 10.772 -12.629 1.00 88.00 707 THR A N 1
ATOM 5490 C CA . THR A 1 707 ? 17.398 11.416 -11.873 1.00 88.00 707 THR A CA 1
ATOM 5491 C C . THR A 1 707 ? 18.720 10.675 -12.039 1.00 88.00 707 THR A C 1
ATOM 5493 O O . THR A 1 707 ? 18.828 9.478 -11.777 1.00 88.00 707 THR A O 1
ATOM 5496 N N . ASN A 1 708 ? 19.768 11.406 -12.416 1.00 85.06 708 ASN A N 1
ATOM 5497 C CA . ASN A 1 708 ? 21.138 10.923 -12.364 1.00 85.06 708 ASN A CA 1
ATOM 5498 C C . ASN A 1 708 ? 21.860 11.524 -11.157 1.00 85.06 708 ASN A C 1
ATOM 5500 O O . ASN A 1 708 ? 22.026 12.739 -11.054 1.00 85.06 708 ASN A O 1
ATOM 5504 N N . TYR A 1 709 ? 22.334 10.655 -10.268 1.00 78.31 709 TYR A N 1
ATOM 5505 C CA . TYR A 1 709 ? 23.160 11.040 -9.132 1.00 78.31 709 TYR A CA 1
ATOM 5506 C C . TYR A 1 709 ? 24.637 10.815 -9.472 1.00 78.31 709 TYR A C 1
ATOM 5508 O O . TYR A 1 709 ? 25.101 9.669 -9.568 1.00 78.31 709 TYR A O 1
ATOM 5516 N N . TRP A 1 710 ? 25.397 11.901 -9.613 1.00 70.56 710 TRP A N 1
ATOM 5517 C CA . TRP A 1 710 ? 26.832 11.861 -9.903 1.00 70.56 710 TRP A CA 1
ATOM 5518 C C . TRP A 1 710 ? 27.597 12.815 -8.980 1.00 70.56 710 TRP A C 1
ATOM 5520 O O . TRP A 1 710 ? 27.256 13.988 -8.889 1.00 70.56 710 TRP A O 1
ATOM 5530 N N . ASN A 1 711 ? 28.636 12.324 -8.289 1.00 66.31 711 ASN A N 1
ATOM 5531 C CA . ASN A 1 711 ? 29.425 13.092 -7.307 1.00 66.31 711 ASN A CA 1
ATOM 5532 C C . ASN A 1 711 ? 28.593 13.811 -6.220 1.00 66.31 711 ASN A C 1
ATOM 5534 O O . ASN A 1 711 ? 28.983 14.869 -5.738 1.00 66.31 711 ASN A O 1
ATOM 5538 N N . GLY A 1 712 ? 27.454 13.235 -5.827 1.00 67.75 712 GLY A N 1
ATOM 5539 C CA . GLY A 1 712 ? 26.564 13.827 -4.822 1.00 67.75 712 GLY A CA 1
ATOM 5540 C C . GLY A 1 712 ? 25.647 14.933 -5.353 1.00 67.75 712 GLY A C 1
ATOM 5541 O O . GLY A 1 712 ? 24.842 15.444 -4.585 1.00 67.75 712 GLY A O 1
ATOM 5542 N N . GLU A 1 713 ? 25.718 15.272 -6.644 1.00 74.88 713 GLU A N 1
ATOM 5543 C CA . GLU A 1 713 ? 24.747 16.158 -7.288 1.00 74.88 713 GLU A CA 1
ATOM 5544 C C . GLU A 1 713 ? 23.624 15.359 -7.948 1.00 74.88 713 GLU A C 1
ATOM 5546 O O . GLU A 1 713 ? 23.862 14.353 -8.625 1.00 74.88 713 GLU A O 1
ATOM 5551 N N . GLU A 1 714 ? 22.405 15.860 -7.774 1.00 80.25 714 GLU A N 1
ATOM 5552 C CA . GLU A 1 714 ? 21.212 15.410 -8.472 1.00 80.25 714 GLU A CA 1
ATOM 5553 C C . GLU A 1 714 ? 21.062 16.186 -9.782 1.00 80.25 714 GLU A C 1
ATOM 5555 O O . GLU A 1 714 ? 21.028 17.420 -9.779 1.00 80.25 714 GLU A O 1
ATOM 5560 N N . ARG A 1 715 ? 21.000 15.487 -10.919 1.00 87.00 715 ARG A N 1
ATOM 5561 C CA . ARG A 1 715 ? 20.770 16.126 -12.219 1.00 87.00 715 ARG A CA 1
ATOM 5562 C C . ARG A 1 715 ? 19.705 15.376 -13.013 1.00 87.00 715 ARG A C 1
ATOM 5564 O O . ARG A 1 715 ? 19.811 14.156 -13.146 1.00 87.00 715 ARG A O 1
ATOM 5571 N N . PRO A 1 716 ? 18.726 16.082 -13.597 1.00 91.88 716 PRO A N 1
ATOM 5572 C CA . PRO A 1 716 ? 17.722 15.442 -14.425 1.00 91.88 716 PRO A CA 1
ATOM 5573 C C . PRO A 1 716 ? 18.357 14.951 -15.738 1.00 91.88 716 PRO A C 1
ATOM 5575 O O . PRO A 1 716 ? 19.239 15.594 -16.320 1.00 91.88 716 PRO A O 1
ATOM 5578 N N . GLN A 1 717 ? 17.927 13.779 -16.190 1.00 94.75 717 GLN A N 1
ATOM 5579 C CA . GLN A 1 717 ? 18.412 13.094 -17.383 1.00 94.75 717 GLN A CA 1
ATOM 5580 C C . GLN A 1 717 ? 17.247 12.411 -18.106 1.00 94.75 717 GLN A C 1
ATOM 5582 O O . GLN A 1 717 ? 16.305 11.939 -17.476 1.00 94.75 717 GLN A O 1
ATOM 5587 N N . LEU A 1 718 ? 17.324 12.320 -19.435 1.00 97.12 718 LEU A N 1
ATOM 5588 C CA . LEU A 1 718 ? 16.362 11.549 -20.220 1.00 97.12 718 LEU A CA 1
ATOM 5589 C C . LEU A 1 718 ? 16.813 10.088 -20.324 1.00 97.12 718 LEU A C 1
ATOM 5591 O O . LEU A 1 718 ? 17.966 9.803 -20.657 1.00 97.12 718 LEU A O 1
ATOM 5595 N N . GLU A 1 719 ? 15.902 9.157 -20.090 1.00 94.56 719 GLU A N 1
ATOM 5596 C CA . GLU A 1 719 ? 16.088 7.750 -20.443 1.00 94.56 719 GLU A CA 1
ATOM 5597 C C . GLU A 1 719 ? 15.181 7.444 -21.633 1.00 94.56 719 GLU A C 1
ATOM 5599 O O . GLU A 1 719 ? 13.963 7.608 -21.554 1.00 94.56 719 GLU A O 1
ATOM 5604 N N . LEU A 1 720 ? 15.790 7.077 -22.760 1.00 95.00 720 LEU A N 1
ATOM 5605 C CA . LEU A 1 720 ? 15.102 6.858 -24.023 1.00 95.00 720 LEU A CA 1
ATOM 5606 C C . LEU A 1 720 ? 14.571 5.426 -24.071 1.00 95.00 720 LEU A C 1
ATOM 5608 O O . LEU A 1 720 ? 15.344 4.473 -23.965 1.00 95.00 720 LEU A O 1
ATOM 5612 N N . TYR A 1 721 ? 13.266 5.291 -24.288 1.00 87.88 721 TYR A N 1
ATOM 5613 C CA . TYR A 1 721 ? 12.649 4.024 -24.670 1.00 87.88 721 TYR A CA 1
ATOM 5614 C C . TYR A 1 721 ? 12.939 3.710 -26.134 1.00 87.88 721 TYR A C 1
ATOM 5616 O O . TYR A 1 721 ? 13.245 2.571 -26.482 1.00 87.88 721 TYR A O 1
ATOM 5624 N N . ASP A 1 722 ? 12.852 4.730 -26.990 1.00 92.00 722 ASP A N 1
ATOM 5625 C CA . ASP A 1 722 ? 13.032 4.573 -28.425 1.00 92.00 722 ASP A CA 1
ATOM 5626 C C . ASP A 1 722 ? 13.458 5.887 -29.097 1.00 92.00 722 ASP A C 1
ATOM 5628 O O . ASP A 1 722 ? 13.307 6.982 -28.544 1.00 92.00 722 ASP A O 1
ATOM 5632 N N . ILE A 1 723 ? 14.030 5.766 -30.291 1.00 94.38 723 ILE A N 1
ATOM 5633 C CA . ILE A 1 723 ? 14.587 6.873 -31.067 1.00 94.38 723 ILE A CA 1
ATOM 5634 C C . ILE A 1 723 ? 14.524 6.557 -32.559 1.00 94.38 723 ILE A C 1
ATOM 5636 O O . ILE A 1 723 ? 15.009 5.520 -33.004 1.00 94.38 723 ILE A O 1
ATOM 5640 N N . HIS A 1 724 ? 13.983 7.472 -33.355 1.00 92.81 724 HIS A N 1
ATOM 5641 C CA . HIS A 1 724 ? 13.920 7.333 -34.807 1.00 92.81 724 HIS A CA 1
ATOM 5642 C C . HIS A 1 724 ? 14.487 8.572 -35.482 1.00 92.81 724 HIS A C 1
ATOM 5644 O O . HIS A 1 724 ? 14.360 9.684 -34.971 1.00 92.81 724 HIS A O 1
ATOM 5650 N N . ARG A 1 725 ? 15.100 8.397 -36.653 1.00 93.94 725 ARG A N 1
ATOM 5651 C CA . ARG A 1 725 ? 15.400 9.525 -37.532 1.00 93.94 725 ARG A CA 1
ATOM 5652 C C . ARG A 1 725 ? 14.083 10.198 -37.909 1.00 93.94 725 ARG A C 1
ATOM 5654 O O . ARG A 1 725 ? 13.155 9.515 -38.331 1.00 93.94 725 ARG A O 1
ATOM 5661 N N . THR A 1 726 ? 14.000 11.514 -37.749 1.00 89.81 726 THR A N 1
ATOM 5662 C CA . THR A 1 726 ? 12.821 12.251 -38.204 1.00 89.81 726 THR A CA 1
ATOM 5663 C C . THR A 1 726 ? 12.733 12.179 -39.729 1.00 89.81 726 THR A C 1
ATOM 5665 O O . THR A 1 726 ? 13.733 12.424 -40.408 1.00 89.81 726 THR A O 1
ATOM 5668 N N . GLU A 1 727 ? 11.540 11.879 -40.243 1.00 74.94 727 GLU A N 1
ATOM 5669 C CA . GLU A 1 727 ? 11.211 11.968 -41.672 1.00 74.94 727 GLU A CA 1
ATOM 5670 C C . GLU A 1 727 ? 11.282 13.397 -42.236 1.00 74.94 727 GLU A C 1
ATOM 5672 O O . GLU A 1 727 ? 10.902 14.373 -41.529 1.00 74.94 727 GLU A O 1
#

Sequence (727 aa):
MKWTKKEIDPALVRTIAHRYQVDALTASIFVRRNLIEPEQIQFYLEDDLQLLHNPFLFTSMEDAIDRLIMAREEEEKVLVFGDSDTDGITSTVLMTDALKNFGLEVFQKVPEGEEPYGLSKAAVDSAEENGISLIITVDCGISNHEEVVYAQQQGIDVIIADHHHLQAQTPPEAIAVLDPKLPDCGYPFSDLSGCGVSLKLAHALAIARLGMYKEPLALLYAGKTAEAETNSPAENGASETKSASSLVLEAVKLDNLIETSRLRLLSDSEGSFPADTLEKLEKFLRGRVIISWNKKEINDFFRNQFNGSADLDVMDLSQLASTFWPGMAKSSFAELAQASRLKKYARGVHTAADTLKNIFNAYVLQALQTQGLLTGRMFQLAALGTIADLMPLKDENRLIVRRGMEGINTAPTDGIRELKLSLNLARPLGATEIAWQITPTINAAGRLGTPSLALNLLQADTIEHAIEAASKLVQANNERRRLGTEGWEIIRDRLNESLEKSGGKFAVAGSAEIKSGITGLLASRAANMMKVPVIVAVFKANGTCTGSIRGGAAFPLTRLLAYCADLFLDYGGHDSAAGFTLKADQWQVFLDRLYEFMYRTEFSTEEPEISIDAELPHAYVTPDLLHLCHHFEPFGEENDPLVFCSKKVPMVDAQVVGKNGKNHLKLTLNFGTYKWPAMLWDGAERLERDFSFRNNDKVDILYKVTTNYWNGEERPQLELYDIHRTE

Nearest PDB structures (foldseek):
  5f56-assembly1_A  TM=8.440E-01  e=4.801E-36  Deinococcus radiodurans
  6lrd-assembly1_A  TM=8.529E-01  e=7.955E-35  Deinococcus radiodurans
  5f54-assembly1_A  TM=8.410E-01  e=4.861E-35  Deinococcus radiodurans
  1ir6-assembly1_A  TM=8.319E-01  e=1.568E-23  Thermus thermophilus
  5ghr-assembly2_C  TM=4.833E-01  e=1.406E-08  Thermococcus kodakarensis KOD1

pLDDT: mean 90.58, std 11.3, range [30.38, 98.81]